Protein AF-A0A258XNC4-F1 (afdb_monomer)

Structure (mmCIF, N/CA/C/O backbone):
data_AF-A0A258XNC4-F1
#
_entry.id   AF-A0A258XNC4-F1
#
loop_
_atom_site.group_PDB
_atom_site.id
_atom_site.type_symbol
_atom_site.label_atom_id
_atom_site.label_alt_id
_atom_site.label_comp_id
_atom_site.label_asym_id
_atom_site.label_entity_id
_atom_site.label_seq_id
_atom_site.pdbx_PDB_ins_code
_atom_site.Cartn_x
_atom_site.Cartn_y
_atom_site.Cartn_z
_atom_site.occupancy
_atom_site.B_iso_or_equiv
_atom_site.auth_seq_id
_atom_site.auth_comp_id
_atom_site.auth_asym_id
_atom_site.auth_atom_id
_atom_site.pdbx_PDB_model_num
ATOM 1 N N . MET A 1 1 ? 76.792 -65.842 -29.221 1.00 41.81 1 MET A N 1
ATOM 2 C CA . MET A 1 1 ? 76.403 -65.058 -30.415 1.00 41.81 1 MET A CA 1
ATOM 3 C C . MET A 1 1 ? 74.932 -65.366 -30.677 1.00 41.81 1 MET A C 1
ATOM 5 O O . MET A 1 1 ? 74.651 -66.397 -31.253 1.00 41.81 1 MET A O 1
ATOM 9 N N . ALA A 1 2 ? 73.932 -64.739 -30.057 1.00 29.83 2 ALA A N 1
ATOM 10 C CA . ALA A 1 2 ? 73.665 -63.326 -29.773 1.00 29.83 2 ALA A CA 1
ATOM 11 C C . ALA A 1 2 ? 73.463 -62.467 -31.033 1.00 29.83 2 ALA A C 1
ATOM 13 O O . ALA A 1 2 ? 74.377 -62.368 -31.846 1.00 29.83 2 ALA A O 1
ATOM 14 N N . SER A 1 3 ? 72.319 -61.759 -31.042 1.00 29.25 3 SER A N 1
ATOM 15 C CA . SER A 1 3 ? 71.962 -60.580 -31.857 1.00 29.25 3 SER A CA 1
ATOM 16 C C . SER A 1 3 ? 71.515 -60.848 -33.304 1.00 29.25 3 SER A C 1
ATOM 18 O O . SER A 1 3 ? 72.136 -61.644 -33.986 1.00 29.25 3 SER A O 1
ATOM 20 N N . THR A 1 4 ? 70.510 -60.198 -33.906 1.00 32.88 4 THR A N 1
ATOM 21 C CA . THR A 1 4 ? 69.484 -59.180 -33.552 1.00 32.88 4 THR A CA 1
ATOM 22 C C . THR A 1 4 ? 68.624 -59.018 -34.831 1.00 32.88 4 THR A C 1
ATOM 24 O O . THR A 1 4 ? 69.119 -59.254 -35.927 1.00 32.88 4 THR A O 1
ATOM 27 N N . LYS A 1 5 ? 67.338 -58.651 -34.806 1.00 32.56 5 LYS A N 1
ATOM 28 C CA . LYS A 1 5 ? 66.856 -57.262 -34.686 1.00 32.56 5 LYS A CA 1
ATOM 29 C C . LYS A 1 5 ? 65.343 -57.237 -34.410 1.00 32.56 5 LYS A C 1
ATOM 31 O O . LYS A 1 5 ? 64.570 -57.937 -35.052 1.00 32.56 5 LYS A O 1
ATOM 36 N N . ARG A 1 6 ? 64.962 -56.376 -33.461 1.00 34.84 6 ARG A N 1
ATOM 37 C CA . ARG A 1 6 ? 63.602 -55.926 -33.116 1.00 34.84 6 ARG A CA 1
ATOM 38 C C . ARG A 1 6 ? 63.239 -54.671 -33.915 1.00 34.84 6 ARG A C 1
ATOM 40 O O . ARG A 1 6 ? 64.112 -53.834 -34.086 1.00 34.84 6 ARG A O 1
ATOM 47 N N . PHE A 1 7 ? 61.952 -54.491 -34.205 1.00 32.62 7 PHE A N 1
ATOM 48 C CA . PHE A 1 7 ? 61.179 -53.233 -34.157 1.00 32.62 7 PHE A CA 1
ATOM 49 C C . PHE A 1 7 ? 59.716 -53.692 -33.964 1.00 32.62 7 PHE A C 1
ATOM 51 O O . PHE A 1 7 ? 59.287 -54.597 -34.662 1.00 32.62 7 PHE A O 1
ATOM 58 N N . GLY A 1 8 ? 58.892 -53.276 -33.003 1.00 29.36 8 GLY A N 1
ATOM 59 C CA . GLY A 1 8 ? 58.827 -52.052 -32.211 1.00 29.36 8 GLY A CA 1
ATOM 60 C C . GLY A 1 8 ? 57.406 -51.494 -32.363 1.00 29.36 8 GLY A C 1
ATOM 61 O O . GLY A 1 8 ? 57.220 -50.526 -33.084 1.00 29.36 8 GLY A O 1
ATOM 62 N N . ALA A 1 9 ? 56.395 -52.153 -31.778 1.00 33.75 9 ALA A N 1
ATOM 63 C CA . ALA A 1 9 ? 54.996 -51.721 -31.852 1.00 33.75 9 ALA A CA 1
ATOM 64 C C . ALA A 1 9 ? 54.697 -50.696 -30.747 1.00 33.75 9 ALA A C 1
ATOM 66 O O . ALA A 1 9 ? 54.612 -51.037 -29.565 1.00 33.75 9 ALA A O 1
ATOM 67 N N . THR A 1 10 ? 54.561 -49.433 -31.138 1.00 32.91 10 THR A N 1
ATOM 68 C CA . THR A 1 10 ? 54.233 -48.309 -30.258 1.00 32.91 10 THR A CA 1
ATOM 69 C C . THR A 1 10 ? 52.733 -48.318 -29.953 1.00 32.91 10 THR A C 1
ATOM 71 O O . THR A 1 10 ? 51.908 -48.109 -30.839 1.00 32.91 10 THR A O 1
ATOM 74 N N . LYS A 1 11 ? 52.366 -48.574 -28.693 1.00 33.75 11 LYS A N 1
ATOM 75 C CA . LYS A 1 11 ? 50.998 -48.404 -28.185 1.00 33.75 11 LYS A CA 1
ATOM 76 C C . LYS A 1 11 ? 50.740 -46.914 -27.946 1.00 33.75 11 LYS A C 1
ATOM 78 O O . LYS A 1 11 ? 51.396 -46.315 -27.098 1.00 33.75 11 LYS A O 1
ATOM 83 N N . PHE A 1 12 ? 49.788 -46.331 -28.671 1.00 34.44 12 PHE A N 1
ATOM 84 C CA . PHE A 1 12 ? 49.252 -45.006 -28.364 1.00 34.44 12 PHE A CA 1
ATOM 85 C C . PHE A 1 12 ? 48.351 -45.094 -27.127 1.00 34.44 12 PHE A C 1
ATOM 87 O O . PHE A 1 12 ? 47.339 -45.793 -27.124 1.00 34.44 12 PHE A O 1
ATOM 94 N N . LEU A 1 13 ? 48.753 -44.397 -26.067 1.00 31.61 13 LEU A N 1
ATOM 95 C CA . LEU A 1 13 ? 47.984 -44.200 -24.845 1.00 31.61 13 LEU A CA 1
ATOM 96 C C . LEU A 1 13 ? 47.025 -43.020 -25.083 1.00 31.61 13 LEU A C 1
ATOM 98 O O . LEU A 1 13 ? 47.456 -41.869 -25.112 1.00 31.61 13 LEU A O 1
ATOM 102 N N . ALA A 1 14 ? 45.738 -43.294 -25.298 1.00 32.22 14 ALA A N 1
ATOM 103 C CA . ALA A 1 14 ? 44.708 -42.260 -25.331 1.00 32.22 14 ALA A CA 1
ATOM 104 C C . ALA A 1 14 ? 44.311 -41.911 -23.889 1.00 32.22 14 ALA A C 1
ATOM 106 O O . ALA A 1 14 ? 43.666 -42.698 -23.198 1.00 32.22 14 ALA A O 1
ATOM 107 N N . LEU A 1 15 ? 44.742 -40.738 -23.426 1.00 32.84 15 LEU A N 1
ATOM 108 C CA . LEU A 1 15 ? 44.357 -40.163 -22.143 1.00 32.84 15 LEU A CA 1
ATOM 109 C C . LEU A 1 15 ? 42.943 -39.572 -22.286 1.00 32.84 15 LEU A C 1
ATOM 111 O O . LEU A 1 15 ? 42.768 -38.485 -22.834 1.00 32.84 15 LEU A O 1
ATOM 115 N N . ALA A 1 16 ? 41.923 -40.303 -21.840 1.00 33.25 16 ALA A N 1
ATOM 116 C CA . ALA A 1 16 ? 40.561 -39.788 -21.758 1.00 33.25 16 ALA A CA 1
ATOM 117 C C . ALA A 1 16 ? 40.461 -38.807 -20.576 1.00 33.25 16 ALA A C 1
ATOM 119 O O . ALA A 1 16 ? 40.386 -39.221 -19.421 1.00 33.25 16 ALA A O 1
ATOM 120 N N . LEU A 1 17 ? 40.475 -37.501 -20.862 1.00 35.06 17 LEU A N 1
ATOM 121 C CA . LEU A 1 17 ? 40.035 -36.484 -19.909 1.00 35.06 17 LEU A CA 1
ATOM 122 C C . LEU A 1 17 ? 38.516 -36.598 -19.749 1.00 35.06 17 LEU A C 1
ATOM 124 O O . LEU A 1 17 ? 37.750 -36.141 -20.595 1.00 35.06 17 LEU A O 1
ATOM 128 N N . THR A 1 18 ? 38.078 -37.208 -18.654 1.00 37.66 18 THR A N 1
ATOM 129 C CA . THR A 1 18 ? 36.693 -37.130 -18.191 1.00 37.66 18 THR A CA 1
ATOM 130 C C . THR A 1 18 ? 36.423 -35.721 -17.673 1.00 37.66 18 THR A C 1
ATOM 132 O O . THR A 1 18 ? 36.834 -35.352 -16.573 1.00 37.66 18 THR A O 1
ATOM 135 N N . SER A 1 19 ? 35.740 -34.918 -18.481 1.00 38.00 19 SER A N 1
ATOM 136 C CA . SER A 1 19 ? 35.120 -33.660 -18.082 1.00 38.00 19 SER A CA 1
ATOM 137 C C . SER A 1 19 ? 33.958 -33.956 -17.131 1.00 38.00 19 SER A C 1
ATOM 139 O O . SER A 1 19 ? 32.842 -34.250 -17.553 1.00 38.00 19 SER A O 1
ATOM 141 N N . SER A 1 20 ? 34.225 -33.887 -15.827 1.00 36.00 20 SER A N 1
ATOM 142 C CA . SER A 1 20 ? 33.186 -33.877 -14.797 1.00 36.00 20 SER A CA 1
ATOM 143 C C . SER A 1 20 ? 32.342 -32.613 -14.952 1.00 36.00 20 SER A C 1
ATOM 145 O O . SER A 1 20 ? 32.724 -31.533 -14.502 1.00 36.00 20 SER A O 1
ATOM 147 N N . ALA A 1 21 ? 31.191 -32.739 -15.608 1.00 37.69 21 ALA A N 1
ATOM 148 C CA . ALA A 1 21 ? 30.134 -31.745 -15.542 1.00 37.69 21 ALA A CA 1
ATOM 149 C C . ALA A 1 21 ? 29.620 -31.710 -14.097 1.00 37.69 21 ALA A C 1
ATOM 151 O O . ALA A 1 21 ? 28.841 -32.565 -13.678 1.00 37.69 21 ALA A O 1
ATOM 152 N N . ALA A 1 22 ? 30.098 -30.744 -13.311 1.00 37.44 22 ALA A N 1
ATOM 153 C CA . ALA A 1 22 ? 29.509 -30.418 -12.024 1.00 37.44 22 ALA A CA 1
ATOM 154 C C . ALA A 1 22 ? 28.110 -29.849 -12.287 1.00 37.44 22 ALA A C 1
ATOM 156 O O . ALA A 1 22 ? 27.935 -28.657 -12.538 1.00 37.44 22 ALA A O 1
ATOM 157 N N . VAL A 1 23 ? 27.112 -30.729 -12.283 1.00 36.34 23 VAL A N 1
ATOM 158 C CA . VAL A 1 23 ? 25.714 -30.336 -12.164 1.00 36.34 23 VAL A CA 1
ATOM 159 C C . VAL A 1 23 ? 25.592 -29.702 -10.783 1.00 36.34 23 VAL A C 1
ATOM 161 O O . VAL A 1 23 ? 25.568 -30.396 -9.770 1.00 36.34 23 VAL A O 1
ATOM 164 N N . LEU A 1 24 ? 25.593 -28.370 -10.736 1.00 39.78 24 LEU A N 1
ATOM 165 C CA . LEU A 1 24 ? 25.158 -27.610 -9.571 1.00 39.78 24 LEU A CA 1
ATOM 166 C C . LEU A 1 24 ? 23.664 -27.894 -9.398 1.00 39.78 24 LEU A C 1
ATOM 168 O O . LEU A 1 24 ? 22.812 -27.155 -9.884 1.00 39.78 24 LEU A O 1
ATOM 172 N N . SER A 1 25 ? 23.340 -29.017 -8.763 1.00 36.97 25 SER A N 1
ATOM 173 C CA . SER A 1 25 ? 22.011 -29.260 -8.226 1.00 36.97 25 SER A CA 1
ATOM 174 C C . SER A 1 25 ? 21.725 -28.135 -7.241 1.00 36.97 25 SER A C 1
ATOM 176 O O . SER A 1 25 ? 22.401 -28.025 -6.217 1.00 36.97 25 SER A O 1
ATOM 178 N N . ALA A 1 26 ? 20.767 -27.272 -7.583 1.00 39.22 26 ALA A N 1
ATOM 179 C CA . ALA A 1 26 ? 20.223 -26.291 -6.662 1.00 39.22 26 ALA A CA 1
ATOM 180 C C . ALA A 1 26 ? 19.762 -27.050 -5.414 1.00 39.22 26 ALA A C 1
ATOM 182 O O . ALA A 1 26 ? 18.827 -27.850 -5.475 1.00 39.22 26 ALA A O 1
ATOM 183 N N . VAL A 1 27 ? 20.471 -26.867 -4.301 1.00 41.97 27 VAL A N 1
ATOM 184 C CA . VAL A 1 27 ? 20.024 -27.395 -3.016 1.00 41.97 27 VAL A CA 1
ATOM 185 C C . VAL A 1 27 ? 18.712 -26.670 -2.720 1.00 41.97 27 VAL A C 1
ATOM 187 O O . VAL A 1 27 ? 18.708 -25.437 -2.745 1.00 41.97 27 VAL A O 1
ATOM 190 N N . PRO A 1 28 ? 17.591 -27.379 -2.501 1.00 41.47 28 PRO A N 1
ATOM 191 C CA . PRO A 1 28 ? 16.361 -26.713 -2.115 1.00 41.47 28 PRO A CA 1
ATOM 192 C C . PRO A 1 28 ? 16.650 -25.945 -0.829 1.00 41.47 28 PRO A C 1
ATOM 194 O O . PRO A 1 28 ? 17.140 -26.527 0.143 1.00 41.47 28 PRO A O 1
ATOM 197 N N . ALA A 1 29 ? 16.389 -24.638 -0.840 1.00 46.59 29 ALA A N 1
ATOM 198 C CA . ALA A 1 29 ? 16.402 -23.844 0.373 1.00 46.59 29 ALA A CA 1
ATOM 199 C C . ALA A 1 29 ? 15.437 -24.519 1.356 1.00 46.59 29 ALA A C 1
ATOM 201 O O . ALA A 1 29 ? 14.233 -24.594 1.111 1.00 46.59 29 ALA A O 1
ATOM 202 N N . GLN A 1 30 ? 15.979 -25.104 2.423 1.00 41.06 30 GLN A N 1
ATOM 203 C CA . GLN A 1 30 ? 15.166 -25.656 3.496 1.00 41.06 30 GLN A CA 1
ATOM 204 C C . GLN A 1 30 ? 14.447 -24.472 4.140 1.00 41.06 30 GLN A C 1
ATOM 206 O O . GLN A 1 30 ? 15.106 -23.544 4.614 1.00 41.06 30 GLN A O 1
ATOM 211 N N . ALA A 1 31 ? 13.112 -24.482 4.112 1.00 44.03 31 ALA A N 1
ATOM 212 C CA . ALA A 1 31 ? 12.308 -23.508 4.834 1.00 44.03 31 ALA A CA 1
ATOM 213 C C . ALA A 1 31 ? 12.770 -23.512 6.293 1.00 44.03 31 ALA A C 1
ATOM 215 O O . ALA A 1 31 ? 12.780 -24.553 6.956 1.00 44.03 31 ALA A O 1
ATOM 216 N N . ASN A 1 32 ? 13.248 -22.364 6.759 1.00 51.94 32 ASN A N 1
ATOM 217 C CA . ASN A 1 32 ? 13.812 -22.238 8.087 1.00 51.94 32 ASN A CA 1
ATOM 218 C C . ASN A 1 32 ? 12.685 -22.467 9.103 1.00 51.94 32 ASN A C 1
ATOM 220 O O . ASN A 1 32 ? 11.813 -21.614 9.261 1.00 51.94 32 ASN A O 1
ATOM 224 N N . SER A 1 33 ? 12.694 -23.603 9.810 1.00 55.12 33 SER A N 1
ATOM 225 C CA . SER A 1 33 ? 11.715 -23.901 10.867 1.00 55.12 33 SER A CA 1
ATOM 226 C C . SER A 1 33 ? 11.678 -22.814 11.948 1.00 55.12 33 SER A C 1
ATOM 228 O O . SER A 1 33 ? 10.659 -22.647 12.614 1.00 55.12 33 SER A O 1
ATOM 230 N N . ALA A 1 34 ? 12.738 -22.004 12.052 1.00 59.03 34 ALA A N 1
ATOM 231 C CA . ALA A 1 34 ? 12.783 -20.832 12.913 1.00 59.03 34 ALA A CA 1
ATOM 232 C C . ALA A 1 34 ? 11.688 -19.796 12.603 1.00 59.03 34 ALA A C 1
ATOM 234 O O . ALA A 1 34 ? 11.230 -19.141 13.532 1.00 59.03 34 ALA A O 1
ATOM 235 N N . ALA A 1 35 ? 11.239 -19.646 11.349 1.00 60.28 35 ALA A N 1
ATOM 236 C CA . ALA A 1 35 ? 10.144 -18.732 11.015 1.00 60.28 35 ALA A CA 1
ATOM 237 C C . ALA A 1 35 ? 8.819 -19.240 11.600 1.00 60.28 35 ALA A C 1
ATOM 239 O O . ALA A 1 35 ? 8.121 -18.517 12.309 1.00 60.28 35 ALA A O 1
ATOM 240 N N . VAL A 1 36 ? 8.513 -20.521 11.385 1.00 59.91 36 VAL A N 1
ATOM 241 C CA . VAL A 1 36 ? 7.327 -21.180 11.951 1.00 59.91 36 VAL A CA 1
ATOM 242 C C . VAL A 1 36 ? 7.332 -21.102 13.479 1.00 59.91 36 VAL A C 1
ATOM 244 O O . VAL A 1 36 ? 6.314 -20.746 14.074 1.00 59.91 36 VAL A O 1
ATOM 247 N N . ASP A 1 37 ? 8.466 -21.391 14.117 1.00 64.19 37 ASP A N 1
ATOM 248 C CA . ASP A 1 37 ? 8.602 -21.335 15.575 1.00 64.19 37 ASP A CA 1
ATOM 249 C C . ASP A 1 37 ? 8.513 -19.898 16.109 1.00 64.19 37 ASP A C 1
ATOM 251 O O . ASP A 1 37 ? 7.873 -19.667 17.136 1.00 64.19 37 ASP A O 1
ATOM 255 N N . TYR A 1 38 ? 9.069 -18.919 15.386 1.00 68.56 38 TYR A N 1
ATOM 256 C CA . TYR A 1 38 ? 8.931 -17.494 15.689 1.00 68.56 38 TYR A CA 1
ATOM 257 C C . TYR A 1 38 ? 7.458 -17.062 15.680 1.00 68.56 38 TYR A C 1
ATOM 259 O O . TYR A 1 38 ? 6.970 -16.516 16.673 1.00 68.56 38 TYR A O 1
ATOM 267 N N . PHE A 1 39 ? 6.718 -17.359 14.606 1.00 67.69 39 PHE A N 1
ATOM 268 C CA . PHE A 1 39 ? 5.309 -16.971 14.491 1.00 67.69 39 PHE A CA 1
ATOM 269 C C . PHE A 1 39 ? 4.413 -17.724 15.485 1.00 67.69 39 PHE A C 1
ATOM 271 O O . PHE A 1 39 ? 3.531 -17.116 16.093 1.00 67.69 39 PHE A O 1
ATOM 278 N N . ARG A 1 40 ? 4.666 -19.018 15.732 1.00 66.06 40 ARG A N 1
ATOM 279 C CA . ARG A 1 40 ? 3.935 -19.804 16.745 1.00 66.06 40 ARG A CA 1
ATOM 280 C C . ARG A 1 40 ? 4.199 -19.310 18.164 1.00 66.06 40 ARG A C 1
ATOM 282 O O . ARG A 1 40 ? 3.256 -19.115 18.929 1.00 66.06 40 ARG A O 1
ATOM 289 N N . GLY A 1 41 ? 5.465 -19.089 18.520 1.00 65.75 41 GLY A N 1
ATOM 290 C CA . GLY A 1 41 ? 5.851 -18.577 19.834 1.00 65.75 41 GLY A CA 1
ATOM 291 C C . GLY A 1 41 ? 5.274 -17.188 20.104 1.00 65.75 41 GLY A C 1
ATOM 292 O O . GLY A 1 41 ? 4.868 -16.901 21.229 1.00 65.75 41 GLY A O 1
ATOM 293 N N . ARG A 1 42 ? 5.173 -16.355 19.062 1.00 67.75 42 ARG A N 1
ATOM 294 C CA . ARG A 1 42 ? 4.539 -15.035 19.122 1.00 67.75 42 ARG A CA 1
ATOM 295 C C . ARG A 1 42 ? 3.021 -15.116 19.278 1.00 67.75 42 ARG A C 1
ATOM 297 O O . ARG A 1 42 ? 2.466 -14.399 20.101 1.00 67.75 42 ARG A O 1
ATOM 304 N N . ALA A 1 43 ? 2.345 -15.997 18.541 1.00 64.69 43 ALA A N 1
ATOM 305 C CA . ALA A 1 43 ? 0.901 -16.187 18.682 1.00 64.69 43 ALA A CA 1
ATOM 306 C C . ALA A 1 43 ? 0.505 -16.621 20.108 1.00 64.69 43 ALA A C 1
ATOM 308 O O . ALA A 1 43 ? -0.535 -16.199 20.610 1.00 64.69 43 ALA A O 1
ATOM 309 N N . ALA A 1 44 ? 1.356 -17.409 20.774 1.00 63.59 44 ALA A N 1
ATOM 310 C CA . ALA A 1 44 ? 1.110 -17.940 22.114 1.00 63.59 44 ALA A CA 1
ATOM 311 C C . ALA A 1 44 ? 1.453 -16.982 23.274 1.00 63.59 44 ALA A C 1
ATOM 313 O O . ALA A 1 44 ? 1.131 -17.285 24.422 1.00 63.59 44 ALA A O 1
ATOM 314 N N . ARG A 1 45 ? 2.122 -15.850 23.016 1.00 72.50 45 ARG A N 1
ATOM 315 C CA . ARG A 1 45 ? 2.534 -14.889 24.051 1.00 72.50 45 ARG A CA 1
ATOM 316 C C . ARG A 1 45 ? 1.758 -13.586 23.883 1.00 72.50 45 ARG A C 1
ATOM 318 O O . ARG A 1 45 ? 1.720 -13.017 22.799 1.00 72.50 45 ARG A O 1
ATOM 325 N N . THR A 1 46 ? 1.134 -13.126 24.960 1.00 82.50 46 THR A N 1
ATOM 326 C CA . THR A 1 46 ? 0.475 -11.819 25.033 1.00 82.50 46 THR A CA 1
ATOM 327 C C . THR A 1 46 ? 0.657 -11.248 26.431 1.00 82.50 46 THR A C 1
ATOM 329 O O . THR A 1 46 ? 0.601 -11.980 27.422 1.00 82.50 46 THR A O 1
ATOM 332 N N . ALA A 1 47 ? 0.925 -9.946 26.508 1.00 84.75 47 ALA A N 1
ATOM 333 C CA . ALA A 1 47 ? 0.898 -9.202 27.766 1.00 84.75 47 ALA A CA 1
ATOM 334 C C . ALA A 1 47 ? -0.458 -8.515 28.004 1.00 84.75 47 ALA A C 1
ATOM 336 O O . ALA A 1 47 ? -0.648 -7.900 29.053 1.00 84.75 47 ALA A O 1
ATOM 337 N N . VAL A 1 48 ? -1.392 -8.622 27.054 1.00 87.88 48 VAL A N 1
ATOM 338 C CA . VAL A 1 48 ? -2.743 -8.075 27.166 1.00 87.88 48 VAL A CA 1
ATOM 339 C C . VAL A 1 48 ? -3.578 -9.009 28.050 1.00 87.88 48 VAL A C 1
ATOM 341 O O . VAL A 1 48 ? -3.694 -10.199 27.748 1.00 87.88 48 VAL A O 1
ATOM 344 N N . PRO A 1 49 ? -4.144 -8.518 29.164 1.00 90.56 49 PRO A N 1
ATOM 345 C CA . PRO A 1 49 ? -5.021 -9.328 29.997 1.00 90.56 49 PRO A CA 1
ATOM 346 C C . PRO A 1 49 ? -6.385 -9.523 29.331 1.00 90.56 49 PRO A C 1
ATOM 348 O O . PRO A 1 49 ? -6.852 -8.664 28.591 1.00 90.56 49 PRO A O 1
ATOM 351 N N . THR A 1 50 ? -7.059 -10.620 29.671 1.00 93.00 50 THR A N 1
ATOM 352 C CA . THR A 1 50 ? -8.474 -10.818 29.334 1.00 93.00 50 THR A CA 1
ATOM 353 C C . THR A 1 50 ? -9.346 -9.888 30.170 1.00 93.00 50 THR A C 1
ATOM 355 O O . THR A 1 50 ? -9.289 -9.933 31.403 1.00 93.00 50 THR A O 1
ATOM 358 N N . LEU A 1 51 ? -10.154 -9.066 29.508 1.00 95.19 51 LEU A N 1
ATOM 359 C CA . LEU A 1 51 ? -11.017 -8.059 30.119 1.00 95.19 51 LEU A CA 1
ATOM 360 C C . LEU A 1 51 ? -12.479 -8.493 30.187 1.00 95.19 51 LEU A C 1
ATOM 362 O O . LEU A 1 51 ? -13.205 -8.008 31.055 1.00 95.19 51 LEU A O 1
ATOM 366 N N . LEU A 1 52 ? -12.929 -9.366 29.282 1.00 96.56 52 LEU A N 1
ATOM 367 C CA . LEU A 1 52 ? -14.304 -9.859 29.274 1.00 96.56 52 LEU A CA 1
ATOM 368 C C . LEU A 1 52 ? -14.423 -11.187 30.026 1.00 96.56 52 LEU A C 1
ATOM 370 O O . LEU A 1 52 ? -13.596 -12.092 29.887 1.00 96.56 52 LEU A O 1
ATOM 374 N N . SER A 1 53 ? -15.514 -11.342 30.778 1.00 96.38 53 SER A N 1
ATOM 375 C CA . SER A 1 53 ? -15.894 -12.650 31.312 1.00 96.38 53 SER A CA 1
ATOM 376 C C . SER A 1 53 ? -16.284 -13.619 30.182 1.00 96.38 53 SER A C 1
ATOM 378 O O . SER A 1 53 ? -16.523 -13.221 29.038 1.00 96.38 53 SER A O 1
ATOM 380 N N . ALA A 1 54 ? -16.352 -14.922 30.473 1.00 95.38 54 ALA A N 1
ATOM 381 C CA . ALA A 1 54 ? -16.819 -15.908 29.493 1.00 95.38 54 ALA A CA 1
ATOM 382 C C . ALA A 1 54 ? -18.253 -15.608 29.013 1.00 95.38 54 ALA A C 1
ATOM 384 O O . ALA A 1 54 ? -18.515 -15.672 27.810 1.00 95.38 54 ALA A O 1
ATOM 385 N N . ASP A 1 55 ? -19.126 -15.197 29.935 1.00 95.50 55 ASP A N 1
ATOM 386 C CA . ASP A 1 55 ? -20.517 -14.845 29.644 1.00 95.50 55 ASP A CA 1
ATOM 387 C C . ASP A 1 55 ? -20.608 -13.568 28.799 1.00 95.50 55 ASP A C 1
ATOM 389 O O . ASP A 1 55 ? -21.340 -13.536 27.808 1.00 95.50 55 ASP A O 1
ATOM 393 N N . ASP A 1 56 ? -19.807 -12.542 29.119 1.00 97.00 56 ASP A N 1
ATOM 394 C CA . ASP A 1 56 ? -19.734 -11.316 28.315 1.00 97.00 56 ASP A CA 1
ATOM 395 C C . ASP A 1 56 ? -19.292 -11.618 26.881 1.00 97.00 56 ASP A C 1
ATOM 397 O O . ASP A 1 56 ? -19.903 -11.122 25.934 1.00 97.00 56 ASP A O 1
ATOM 401 N N . ARG A 1 57 ? -18.267 -12.461 26.693 1.00 97.25 57 ARG A N 1
ATOM 402 C CA . ARG A 1 57 ? -17.795 -12.832 25.349 1.00 97.25 57 ARG A CA 1
ATOM 403 C C . ARG A 1 57 ? -18.881 -13.537 24.545 1.00 97.25 57 ARG A C 1
ATOM 405 O O . ARG A 1 57 ? -19.064 -13.212 23.376 1.00 97.25 57 ARG A O 1
ATOM 412 N N . GLY A 1 58 ? -19.606 -14.480 25.149 1.00 97.19 58 GLY A N 1
ATOM 413 C CA . GLY A 1 58 ? -20.708 -15.178 24.478 1.00 97.19 58 GLY A CA 1
ATOM 414 C C . GLY A 1 58 ? -21.850 -14.236 24.085 1.00 97.19 58 GLY A C 1
ATOM 415 O O . GLY A 1 58 ? -22.341 -14.287 22.951 1.00 97.19 58 GLY A O 1
ATOM 416 N N . TYR A 1 59 ? -22.224 -13.334 24.997 1.00 98.06 59 TYR A N 1
ATOM 417 C CA . TYR A 1 59 ? -23.253 -12.324 24.760 1.00 98.06 59 TYR A CA 1
ATOM 418 C C . TYR A 1 59 ? -22.863 -11.373 23.624 1.00 98.06 59 TYR A C 1
ATOM 420 O O . TYR A 1 59 ? -23.620 -11.221 22.667 1.00 98.06 59 TYR A O 1
ATOM 428 N N . TYR A 1 60 ? -21.672 -10.770 23.682 1.00 98.31 60 TYR A N 1
ATOM 429 C CA . TYR A 1 60 ? -21.272 -9.779 22.685 1.00 98.31 60 TYR A CA 1
ATOM 430 C C . TYR A 1 60 ? -20.992 -10.384 21.313 1.00 98.31 60 TYR A C 1
ATOM 432 O O . TYR A 1 60 ? -21.410 -9.787 20.329 1.00 98.31 60 TYR A O 1
ATOM 440 N N . LYS A 1 61 ? -20.420 -11.593 21.223 1.00 97.88 61 LYS A N 1
ATOM 441 C CA . LYS A 1 61 ? -20.325 -12.311 19.938 1.00 97.88 61 LYS A CA 1
ATOM 442 C C . LYS A 1 61 ? -21.692 -12.473 19.278 1.00 97.88 61 LYS A C 1
ATOM 444 O O . LYS A 1 61 ? -21.844 -12.236 18.086 1.00 97.88 61 LYS A O 1
ATOM 449 N N . SER A 1 62 ? -22.701 -12.844 20.064 1.00 97.81 62 SER A N 1
ATOM 450 C CA . SER A 1 62 ? -24.065 -13.016 19.556 1.00 97.81 62 SER A CA 1
ATOM 451 C C . SER A 1 62 ? -24.713 -11.688 19.156 1.00 97.81 62 SER A C 1
ATOM 453 O O . SER A 1 62 ? -25.459 -11.655 18.180 1.00 97.81 62 SER A O 1
ATOM 455 N N . LEU A 1 63 ? -24.429 -10.610 19.897 1.00 98.31 63 LEU A N 1
ATOM 456 C CA . LEU A 1 63 ? -24.963 -9.273 19.636 1.00 98.31 63 LEU A CA 1
ATOM 457 C C . LEU A 1 63 ? -24.364 -8.662 18.368 1.00 98.31 63 LEU A C 1
ATOM 459 O O . LEU A 1 63 ? -25.116 -8.219 17.508 1.00 98.31 63 LEU A O 1
ATOM 463 N N . PHE A 1 64 ? -23.036 -8.656 18.236 1.00 98.19 64 PHE A N 1
ATOM 464 C CA . PHE A 1 64 ? -22.374 -8.104 17.054 1.00 98.19 64 PHE A CA 1
ATOM 465 C C . PHE A 1 64 ? -22.657 -8.938 15.802 1.00 98.19 64 PHE A C 1
ATOM 467 O O . PHE A 1 64 ? -22.978 -8.360 14.771 1.00 98.19 64 PHE A O 1
ATOM 474 N N . SER A 1 65 ? -22.722 -10.270 15.913 1.00 97.94 65 SER A N 1
ATOM 475 C CA . SER A 1 65 ? -23.177 -11.120 14.804 1.00 97.94 65 SER A CA 1
ATOM 476 C C . SER A 1 65 ? -24.618 -10.807 14.373 1.00 97.94 65 SER A C 1
ATOM 478 O O . SER A 1 65 ? -24.919 -10.821 13.184 1.00 97.94 65 SER A O 1
ATOM 480 N N . ALA A 1 66 ? -25.516 -10.480 15.312 1.00 97.88 66 ALA A N 1
ATOM 481 C CA . ALA A 1 66 ? -26.873 -10.045 14.972 1.00 97.88 66 ALA A CA 1
ATOM 482 C C . ALA A 1 66 ? -26.895 -8.660 14.301 1.00 97.88 66 ALA A C 1
ATOM 484 O O . ALA A 1 66 ? -27.715 -8.437 13.417 1.00 97.88 66 ALA A O 1
ATOM 485 N N . ILE A 1 67 ? -25.995 -7.747 14.690 1.00 97.31 67 ILE A N 1
ATOM 486 C CA . ILE A 1 67 ? -25.825 -6.444 14.026 1.00 97.31 67 ILE A CA 1
ATOM 487 C C . ILE A 1 67 ? -25.314 -6.636 12.593 1.00 97.31 67 ILE A C 1
ATOM 489 O O . ILE A 1 67 ? -25.863 -6.035 11.677 1.00 97.31 67 ILE A O 1
ATOM 493 N N . GLU A 1 68 ? -24.309 -7.489 12.392 1.00 95.88 68 GLU A N 1
ATOM 494 C CA . GLU A 1 68 ? -23.742 -7.802 11.073 1.00 95.88 68 GLU A CA 1
ATOM 495 C C . GLU A 1 68 ? -24.776 -8.451 10.139 1.00 95.88 68 GLU A C 1
ATOM 497 O O . GLU A 1 68 ? -24.839 -8.131 8.956 1.00 95.88 68 GLU A O 1
ATOM 502 N N . GLN A 1 69 ? -25.625 -9.328 10.679 1.00 97.06 69 GLN A N 1
ATOM 503 C CA . GLN A 1 69 ? -26.722 -9.974 9.947 1.00 97.06 69 GLN A CA 1
ATOM 504 C C . GLN A 1 69 ? -27.958 -9.080 9.776 1.00 97.06 69 GLN A C 1
ATOM 506 O O . GLN A 1 69 ? -28.947 -9.524 9.194 1.00 97.06 69 GLN A O 1
ATOM 511 N N . GLU A 1 70 ? -27.926 -7.853 10.301 1.00 97.50 70 GLU A N 1
ATOM 512 C CA . GLU A 1 70 ? -29.048 -6.910 10.304 1.00 97.50 70 GLU A CA 1
ATOM 513 C C . GLU A 1 70 ? -30.330 -7.461 10.975 1.00 97.50 70 GLU A C 1
ATOM 515 O O . GLU A 1 70 ? -31.451 -7.046 10.671 1.00 97.50 70 GLU A O 1
ATOM 520 N N . ASP A 1 71 ? -30.193 -8.383 11.938 1.00 97.62 71 ASP A N 1
ATOM 521 C CA . ASP A 1 71 ? -31.308 -8.932 12.722 1.00 97.62 71 ASP A CA 1
ATOM 522 C C . ASP A 1 71 ? -31.694 -7.970 13.857 1.00 97.62 71 ASP A C 1
ATOM 524 O O . ASP A 1 71 ? -31.392 -8.158 15.043 1.00 97.62 71 ASP A O 1
ATOM 528 N N . TRP A 1 72 ? -32.373 -6.886 13.482 1.00 97.25 72 TRP A N 1
ATOM 529 C CA . TRP A 1 72 ? -32.714 -5.799 14.401 1.00 97.25 72 TRP A CA 1
ATOM 530 C C . TRP A 1 72 ? -33.661 -6.215 15.525 1.00 97.25 72 TRP A C 1
ATOM 532 O O . TRP A 1 72 ? -33.569 -5.675 16.629 1.00 97.25 72 TRP A O 1
ATOM 542 N N . THR A 1 73 ? -34.539 -7.190 15.284 1.00 96.81 73 THR A N 1
ATOM 543 C CA . THR A 1 73 ? -35.432 -7.722 16.320 1.00 96.81 73 THR A CA 1
ATOM 544 C C . THR A 1 73 ? -34.629 -8.423 17.410 1.00 96.81 73 THR A C 1
ATOM 546 O O . THR A 1 73 ? -34.848 -8.165 18.597 1.00 96.81 73 THR A O 1
ATOM 549 N N . LYS A 1 74 ? -33.651 -9.252 17.028 1.00 97.62 74 LYS A N 1
ATOM 550 C CA . LYS A 1 74 ? -32.754 -9.900 17.985 1.00 97.62 74 LYS A CA 1
ATOM 551 C C . LYS A 1 74 ? -31.882 -8.890 18.723 1.00 97.62 74 LYS A C 1
ATOM 553 O O . LYS A 1 74 ? -31.776 -8.978 19.944 1.00 97.62 74 LYS A O 1
ATOM 558 N N . VAL A 1 75 ? -31.320 -7.899 18.027 1.00 97.62 75 VAL A N 1
ATOM 559 C CA . VAL A 1 75 ? -30.512 -6.834 18.654 1.00 97.62 75 VAL A CA 1
ATOM 560 C C . VAL A 1 75 ? -31.308 -6.091 19.733 1.00 97.62 75 VAL A C 1
ATOM 562 O O . VAL A 1 75 ? -30.828 -5.922 20.855 1.00 97.62 75 VAL A O 1
ATOM 565 N N . GLN A 1 76 ? -32.552 -5.700 19.440 1.00 96.00 76 GLN A N 1
ATOM 566 C CA . GLN A 1 76 ? -33.426 -5.036 20.412 1.00 96.00 76 GLN A CA 1
ATOM 567 C C . GLN A 1 76 ? -33.765 -5.934 21.606 1.00 96.00 76 GLN A C 1
ATOM 569 O O . GLN A 1 76 ? -33.713 -5.475 22.747 1.00 96.00 76 GLN A O 1
ATOM 574 N N . ALA A 1 77 ? -34.071 -7.213 21.365 1.00 97.19 77 ALA A N 1
ATOM 575 C CA . ALA A 1 77 ? -34.342 -8.173 22.432 1.00 97.19 77 ALA A CA 1
ATOM 576 C C . ALA A 1 77 ? -33.128 -8.353 23.359 1.00 97.19 77 ALA A C 1
ATOM 578 O O . ALA A 1 77 ? -33.280 -8.386 24.581 1.00 97.19 77 ALA A O 1
ATOM 579 N N . MET A 1 78 ? -31.918 -8.401 22.797 1.00 97.56 78 MET A N 1
ATOM 580 C CA . MET A 1 78 ? -30.681 -8.490 23.573 1.00 97.56 78 MET A CA 1
ATOM 581 C C . MET A 1 78 ? -30.443 -7.227 24.414 1.00 97.56 78 MET A C 1
ATOM 583 O O . MET A 1 78 ? -30.199 -7.336 25.614 1.00 97.56 78 MET A O 1
ATOM 587 N N . PHE A 1 79 ? -30.621 -6.028 23.846 1.00 96.19 79 PHE A N 1
ATOM 588 C CA . PHE A 1 79 ? -30.538 -4.781 24.620 1.00 96.19 79 PHE A CA 1
ATOM 589 C C . PHE A 1 79 ? -31.619 -4.652 25.705 1.00 96.19 79 PHE A C 1
ATOM 591 O O . PHE A 1 79 ? -31.394 -3.981 26.712 1.00 96.19 79 PHE A O 1
ATOM 598 N N . ALA A 1 80 ? -32.781 -5.289 25.537 1.00 95.38 80 ALA A N 1
ATOM 599 C CA . ALA A 1 80 ? -33.800 -5.362 26.582 1.00 95.38 80 ALA A CA 1
ATOM 600 C C . ALA A 1 80 ? -33.415 -6.344 27.703 1.00 95.38 80 ALA A C 1
ATOM 602 O O . ALA A 1 80 ? -33.733 -6.104 28.866 1.00 95.38 80 ALA A O 1
ATOM 603 N N . GLN A 1 81 ? -32.708 -7.430 27.371 1.00 95.25 81 GLN A N 1
ATOM 604 C CA . GLN A 1 81 ? -32.206 -8.399 28.346 1.00 95.25 81 GLN A CA 1
ATOM 605 C C . GLN A 1 81 ? -31.107 -7.803 29.234 1.00 95.25 81 GLN A C 1
ATOM 607 O O . GLN A 1 81 ? -31.040 -8.113 30.425 1.00 95.25 81 GLN A O 1
ATOM 612 N N . ARG A 1 82 ? -30.239 -6.956 28.666 1.00 95.44 82 ARG A N 1
ATOM 613 C CA . ARG A 1 82 ? -29.135 -6.322 29.387 1.00 95.44 82 ARG A CA 1
ATOM 614 C C . ARG A 1 82 ? -29.043 -4.838 29.048 1.00 95.44 82 ARG A C 1
ATOM 616 O O . ARG A 1 82 ? -28.717 -4.462 27.929 1.00 95.44 82 ARG A O 1
ATOM 623 N N . SER A 1 83 ? -29.286 -3.998 30.052 1.00 87.88 83 SER A N 1
ATOM 624 C CA . SER A 1 83 ? -29.317 -2.542 29.888 1.00 87.88 83 SER A CA 1
ATOM 625 C C . SER A 1 83 ? -27.932 -1.895 29.782 1.00 87.88 83 SER A C 1
ATOM 627 O O . SER A 1 83 ? -27.824 -0.820 29.188 1.00 87.88 83 SER A O 1
ATOM 629 N N . ASP A 1 84 ? -26.887 -2.528 30.332 1.00 92.12 84 ASP A N 1
ATOM 630 C CA . ASP A 1 84 ? -25.527 -1.980 30.362 1.00 92.12 84 ASP A CA 1
ATOM 631 C C . ASP A 1 84 ? -24.420 -3.049 30.315 1.00 92.12 84 ASP A C 1
ATOM 633 O O . ASP A 1 84 ? -24.631 -4.231 30.593 1.00 92.12 84 ASP A O 1
ATOM 637 N N . GLY A 1 85 ? -23.209 -2.641 29.936 1.00 94.25 85 GLY A N 1
ATOM 638 C CA . GLY A 1 85 ? -22.032 -3.501 29.877 1.00 94.25 85 GLY A CA 1
ATOM 639 C C . GLY A 1 85 ? -20.897 -2.921 29.026 1.00 94.25 85 GLY A C 1
ATOM 640 O O . GLY A 1 85 ? -21.094 -1.925 28.330 1.00 94.25 85 GLY A O 1
ATOM 641 N N . PRO A 1 86 ? -19.721 -3.571 29.032 1.00 94.88 86 PRO A N 1
ATOM 642 C CA . PRO A 1 86 ? -18.468 -2.988 28.550 1.00 94.88 86 PRO A CA 1
ATOM 643 C C . PRO A 1 86 ? -18.482 -2.538 27.081 1.00 94.88 86 PRO A C 1
ATOM 645 O O . PRO A 1 86 ? -17.904 -1.506 26.760 1.00 94.88 86 PRO A O 1
ATOM 648 N N . LEU A 1 87 ? -19.181 -3.260 26.199 1.00 97.31 87 LEU A N 1
ATOM 649 C CA . LEU A 1 87 ? -19.260 -2.939 24.767 1.00 97.31 87 LEU A CA 1
ATOM 650 C C . LEU A 1 87 ? -20.618 -2.349 24.343 1.00 97.31 87 LEU A C 1
ATOM 652 O O . LEU A 1 87 ? -20.859 -2.172 23.150 1.00 97.31 87 LEU A O 1
ATOM 656 N N . HIS A 1 88 ? -21.516 -2.016 25.284 1.00 96.38 88 HIS A N 1
ATOM 657 C CA . HIS A 1 88 ? -22.849 -1.489 24.939 1.00 96.38 88 HIS A CA 1
ATOM 658 C C . HIS A 1 88 ? -22.786 -0.170 24.174 1.00 96.38 88 HIS A C 1
ATOM 660 O O . HIS A 1 88 ? -23.550 0.010 23.229 1.00 96.38 88 HIS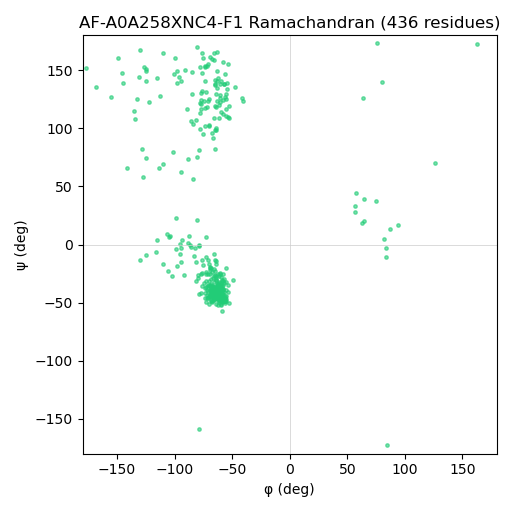 A O 1
ATOM 666 N N . THR A 1 89 ? -21.879 0.734 24.546 1.00 96.56 89 THR A N 1
ATOM 667 C CA . THR A 1 89 ? -21.714 2.021 23.857 1.00 96.56 89 THR A CA 1
ATOM 668 C C . THR A 1 89 ? -21.375 1.811 22.381 1.00 96.56 89 THR A C 1
ATOM 670 O O . THR A 1 89 ? -22.024 2.395 21.516 1.00 96.56 89 THR A O 1
ATOM 673 N N . VAL A 1 90 ? -20.432 0.909 22.082 1.00 97.38 90 VAL A N 1
ATOM 674 C CA . VAL A 1 90 ? -20.051 0.576 20.701 1.00 97.38 90 VAL A CA 1
ATOM 675 C C . VAL A 1 90 ? -21.181 -0.139 19.974 1.00 97.38 90 VAL A C 1
ATOM 677 O O . VAL A 1 90 ? -21.551 0.280 18.884 1.00 97.38 90 VAL A O 1
ATOM 680 N N . ALA A 1 91 ? -21.779 -1.170 20.574 1.00 97.50 91 ALA A N 1
ATOM 681 C CA . ALA A 1 91 ? -22.858 -1.923 19.938 1.00 97.50 91 ALA A CA 1
ATOM 682 C C . ALA A 1 91 ? -24.065 -1.027 19.606 1.00 97.50 91 ALA A C 1
ATOM 684 O O . ALA A 1 91 ? -24.647 -1.138 18.529 1.00 97.50 91 ALA A O 1
ATOM 685 N N . ARG A 1 92 ? -24.420 -0.092 20.499 1.00 97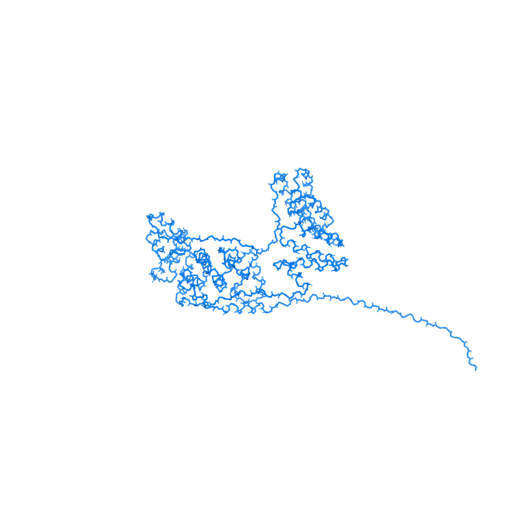.00 92 ARG A N 1
ATOM 686 C CA . ARG A 1 92 ? -25.471 0.902 20.243 1.00 97.00 92 ARG A CA 1
ATOM 687 C C . ARG A 1 92 ? -25.074 1.871 19.136 1.00 97.00 92 ARG A C 1
ATOM 689 O O . ARG A 1 92 ? -25.914 2.166 18.294 1.00 97.00 92 ARG A O 1
ATOM 696 N N . ALA A 1 93 ? -23.824 2.336 19.110 1.00 97.25 93 ALA A N 1
ATOM 697 C CA . ALA A 1 93 ? -23.329 3.177 18.024 1.00 97.25 93 ALA A CA 1
ATOM 698 C C . ALA A 1 93 ? -23.441 2.461 16.668 1.00 97.25 93 ALA A C 1
ATOM 700 O O . ALA A 1 93 ? -24.024 3.019 15.743 1.00 97.25 93 ALA A O 1
ATOM 701 N N . GLN A 1 94 ? -22.980 1.209 16.575 1.00 97.12 94 GLN A N 1
ATOM 702 C CA . GLN A 1 94 ? -23.083 0.400 15.354 1.00 97.12 94 GLN A CA 1
ATOM 703 C C . GLN A 1 94 ? -24.541 0.193 14.929 1.00 97.12 94 GLN A C 1
ATOM 705 O O . GLN A 1 94 ? -24.898 0.461 13.785 1.00 97.12 94 GLN A O 1
ATOM 710 N N . TYR A 1 95 ? -25.410 -0.183 15.869 1.00 96.94 95 TYR A N 1
ATOM 711 C CA . TYR A 1 95 ? -26.842 -0.333 15.617 1.00 96.94 95 TYR A CA 1
ATOM 712 C C . TYR A 1 95 ? -27.486 0.964 15.098 1.00 96.94 95 TYR A C 1
ATOM 714 O O . TYR A 1 95 ? -28.211 0.935 14.111 1.00 96.94 95 TYR A O 1
ATOM 722 N N . MET A 1 96 ? -27.219 2.121 15.712 1.00 95.88 96 MET A N 1
ATOM 723 C CA . MET A 1 96 ? -27.835 3.399 15.314 1.00 95.88 96 MET A CA 1
ATOM 724 C C . MET A 1 96 ? -27.302 3.960 13.990 1.00 95.88 96 MET A C 1
ATOM 726 O O . MET A 1 96 ? -27.973 4.781 13.364 1.00 95.88 96 MET A O 1
ATOM 730 N N . LEU A 1 97 ? -26.088 3.573 13.598 1.00 96.00 97 LEU A N 1
ATOM 731 C CA . LEU A 1 97 ? -25.437 4.038 12.375 1.00 96.00 97 LEU A CA 1
ATOM 732 C C . LEU A 1 97 ? -25.645 3.105 11.179 1.00 96.00 97 LEU A C 1
ATOM 734 O O . LEU A 1 97 ? -25.410 3.534 10.047 1.00 96.00 97 LEU A O 1
ATOM 738 N N . ALA A 1 98 ? -26.095 1.870 11.409 1.00 96.00 98 ALA A N 1
ATOM 739 C CA . ALA A 1 98 ? -26.432 0.934 10.347 1.00 96.00 98 ALA A CA 1
ATOM 740 C C . ALA A 1 98 ? -27.563 1.482 9.457 1.00 96.00 98 ALA A C 1
ATOM 742 O O . ALA A 1 98 ? -28.537 2.064 9.931 1.00 96.00 98 ALA A O 1
ATOM 743 N N . ALA A 1 99 ? -27.432 1.307 8.141 1.00 92.19 99 ALA A N 1
ATOM 744 C CA . ALA A 1 99 ? -28.308 1.959 7.166 1.00 92.19 99 ALA A CA 1
ATOM 745 C C . ALA A 1 99 ? -29.757 1.440 7.200 1.00 92.19 99 ALA A C 1
ATOM 747 O O . ALA A 1 99 ? -30.689 2.208 6.956 1.00 92.19 99 ALA A O 1
ATOM 748 N N . THR A 1 100 ? -29.944 0.152 7.491 1.00 94.12 100 THR A N 1
ATOM 749 C CA . THR A 1 100 ? -31.253 -0.520 7.533 1.00 94.12 100 THR A CA 1
ATOM 750 C C . THR A 1 100 ? -31.845 -0.575 8.940 1.00 94.12 100 THR A C 1
ATOM 752 O O . THR A 1 100 ? -32.942 -1.111 9.117 1.00 94.12 100 THR A O 1
ATOM 755 N N . SER A 1 101 ? -31.154 -0.022 9.944 1.00 93.56 101 SER A N 1
ATOM 756 C CA . SER A 1 101 ? -31.626 -0.097 11.320 1.00 93.56 101 SER A CA 1
ATOM 757 C C . SER A 1 101 ? -32.841 0.800 11.567 1.00 93.56 101 SER A C 1
ATOM 759 O O . SER A 1 101 ? -33.050 1.817 10.890 1.00 93.56 101 SER A O 1
ATOM 761 N N . PRO A 1 102 ? -33.679 0.445 12.558 1.00 93.38 102 PRO A N 1
ATOM 762 C CA . PRO A 1 102 ? -34.770 1.296 12.991 1.00 93.38 102 PRO A CA 1
ATOM 763 C C . PRO A 1 102 ? -34.274 2.694 13.357 1.00 93.38 102 PRO A C 1
ATOM 765 O O . PRO A 1 102 ? -33.249 2.866 14.018 1.00 93.38 102 PRO A O 1
ATOM 768 N N . ARG A 1 103 ? -35.045 3.707 12.956 1.00 92.69 103 ARG A N 1
ATOM 769 C CA . ARG A 1 103 ? -34.690 5.110 13.169 1.00 92.69 103 ARG A CA 1
ATOM 770 C C . ARG A 1 103 ? -34.439 5.384 14.654 1.00 92.69 103 ARG A C 1
ATOM 772 O O . ARG A 1 103 ? -35.352 5.309 15.468 1.00 92.69 103 ARG A O 1
ATOM 779 N N . ALA A 1 104 ? -33.205 5.761 14.978 1.00 91.88 104 ALA A N 1
ATOM 780 C CA . ALA A 1 104 ? -32.845 6.191 16.320 1.00 91.88 104 ALA A CA 1
ATOM 781 C C . ALA A 1 104 ? -33.415 7.587 16.629 1.00 91.88 104 ALA A C 1
ATOM 783 O O . ALA A 1 104 ? -33.260 8.533 15.838 1.00 91.88 104 ALA A O 1
ATOM 784 N N . GLU A 1 105 ? -34.061 7.690 17.790 1.00 93.50 105 GLU A N 1
ATOM 785 C CA . GLU A 1 105 ? -34.528 8.944 18.384 1.00 93.50 105 GLU A CA 1
ATOM 786 C C . GLU A 1 105 ? -33.371 9.730 19.017 1.00 93.50 105 GLU A C 1
ATOM 788 O O . GLU A 1 105 ? -32.285 9.194 19.243 1.00 93.50 105 GLU A O 1
ATOM 793 N N . LEU A 1 106 ? -33.600 11.012 19.318 1.00 94.12 106 LEU A N 1
ATOM 794 C CA . LEU A 1 106 ? -32.556 11.907 19.827 1.00 94.12 106 LEU A CA 1
ATOM 795 C C . LEU A 1 106 ? -31.946 11.430 21.159 1.00 94.12 106 LEU A C 1
ATOM 797 O O . LEU A 1 106 ? -30.725 11.398 21.288 1.00 94.12 106 LEU A O 1
ATOM 801 N N . ALA A 1 107 ? -32.779 11.042 22.131 1.00 94.31 107 ALA A N 1
ATOM 802 C CA . ALA A 1 107 ? -32.322 10.711 23.485 1.00 94.31 107 ALA A CA 1
ATOM 803 C C . ALA A 1 107 ? -31.357 9.503 23.548 1.00 94.31 107 ALA A C 1
ATOM 805 O O . ALA A 1 107 ? -30.325 9.609 24.208 1.00 94.31 107 ALA A O 1
ATOM 806 N N . PRO A 1 108 ? -31.601 8.382 22.837 1.00 93.69 108 PRO A N 1
ATOM 807 C CA . PRO A 1 108 ? -30.620 7.300 22.749 1.00 93.69 108 PRO A CA 1
ATOM 808 C C . PRO A 1 108 ? -29.274 7.723 22.144 1.00 93.69 108 PRO A C 1
ATOM 810 O O . PRO A 1 108 ? -28.230 7.248 22.586 1.00 93.69 108 PRO A O 1
ATOM 813 N N . ILE A 1 109 ? -29.277 8.615 21.147 1.00 95.12 109 ILE A N 1
ATOM 814 C CA . ILE A 1 109 ? -28.042 9.080 20.500 1.00 95.12 109 ILE A CA 1
ATOM 815 C C . ILE A 1 109 ? -27.223 9.933 21.475 1.00 95.12 109 ILE A C 1
ATOM 817 O O . ILE A 1 109 ? -26.013 9.739 21.601 1.00 95.12 109 ILE A O 1
ATOM 821 N N . THR A 1 110 ? -27.870 10.860 22.187 1.00 94.31 110 THR A N 1
ATOM 822 C CA . THR A 1 110 ? -27.188 11.724 23.160 1.00 94.31 110 THR A CA 1
ATOM 823 C C . THR A 1 110 ? -26.677 10.940 24.368 1.00 94.31 110 THR A C 1
ATOM 825 O O . THR A 1 110 ? -25.582 11.228 24.843 1.00 94.31 110 THR A O 1
ATOM 828 N N . GLU A 1 111 ? -27.398 9.908 24.821 1.00 93.31 111 GLU A N 1
ATOM 829 C CA . GLU A 1 111 ? -26.936 8.992 25.874 1.00 93.31 111 GLU A CA 1
ATOM 830 C C . GLU A 1 111 ? -25.632 8.285 25.473 1.00 93.31 111 GLU A C 1
ATOM 832 O O . GLU A 1 111 ? -24.680 8.234 26.254 1.00 93.31 111 GLU A O 1
ATOM 837 N N . VAL A 1 112 ? -25.563 7.764 24.243 1.00 95.19 112 VAL A N 1
ATOM 838 C CA . VAL A 1 112 ? -24.366 7.082 23.729 1.00 95.19 112 VAL A CA 1
ATOM 839 C C . VAL A 1 112 ? -23.194 8.060 23.596 1.00 95.19 112 VAL A C 1
ATOM 841 O O . VAL A 1 112 ? -22.084 7.735 24.018 1.00 95.19 112 VAL A O 1
ATOM 844 N N . LEU A 1 113 ? -23.434 9.268 23.077 1.00 94.75 113 LEU A N 1
ATOM 845 C CA . LEU A 1 113 ? -22.411 10.314 22.963 1.00 94.75 113 LEU A CA 1
ATOM 846 C C . LEU A 1 113 ? -21.857 10.749 24.323 1.00 94.75 113 LEU A C 1
ATOM 848 O O . LEU A 1 113 ? -20.650 10.904 24.463 1.00 94.75 113 LEU A O 1
ATOM 852 N N . ALA A 1 114 ? -22.716 10.901 25.332 1.00 93.44 114 ALA A N 1
ATOM 853 C CA . ALA A 1 114 ? -22.290 11.250 26.684 1.00 93.44 114 ALA A CA 1
ATOM 854 C C . ALA A 1 114 ? -21.445 10.146 27.343 1.00 93.44 114 ALA A C 1
ATOM 856 O O . ALA A 1 114 ? -20.548 10.446 28.128 1.00 93.44 114 ALA A O 1
ATOM 857 N N . ARG A 1 115 ? -21.709 8.869 27.031 1.00 93.25 115 ARG A N 1
ATOM 858 C CA . ARG A 1 115 ? -20.939 7.733 27.571 1.00 93.25 115 ARG A CA 1
ATOM 859 C C . ARG A 1 115 ? -19.607 7.498 26.866 1.00 93.25 115 ARG A C 1
ATOM 861 O O . ARG A 1 115 ? -18.698 6.948 27.482 1.00 93.25 115 ARG A O 1
ATOM 868 N N . GLY A 1 116 ? -19.500 7.851 25.589 1.00 93.81 116 GLY A N 1
ATOM 869 C CA . GLY A 1 116 ? -18.307 7.606 24.780 1.00 93.81 116 GLY A CA 1
ATOM 870 C C . GLY A 1 116 ? -17.996 8.754 23.827 1.00 93.81 116 GLY A C 1
ATOM 871 O O . GLY A 1 116 ? -18.054 8.535 22.620 1.00 93.81 116 GLY A O 1
ATOM 872 N N . PRO A 1 117 ? -17.647 9.954 24.323 1.00 93.94 117 PRO A N 1
ATOM 873 C CA . PRO A 1 117 ? -17.302 11.083 23.457 1.00 93.94 117 PRO A CA 1
ATOM 874 C C . PRO A 1 117 ? -16.025 10.825 22.640 1.00 93.94 117 PRO A C 1
ATOM 876 O O . PRO A 1 117 ? -15.882 11.349 21.540 1.00 93.94 117 PRO A O 1
ATOM 879 N N . ASP A 1 118 ? -15.135 9.965 23.142 1.00 93.94 118 ASP A N 1
ATOM 880 C CA . ASP A 1 118 ? -13.836 9.678 22.528 1.00 93.94 118 ASP A CA 1
ATOM 881 C C . ASP A 1 118 ? -13.866 8.550 21.486 1.00 93.94 118 ASP A C 1
ATOM 883 O O . ASP A 1 118 ? -12.819 8.163 20.973 1.00 93.94 118 ASP A O 1
ATOM 887 N N . MET A 1 119 ? -15.023 7.952 21.193 1.00 95.62 119 MET A N 1
ATOM 888 C CA . MET A 1 119 ? -15.097 6.831 20.250 1.00 95.62 119 MET A CA 1
ATOM 889 C C . MET A 1 119 ? -15.019 7.313 18.787 1.00 95.62 119 MET A C 1
ATOM 891 O O . MET A 1 119 ? -15.507 8.403 18.476 1.00 95.62 119 MET A O 1
ATOM 895 N N . PRO A 1 120 ? -14.531 6.482 17.844 1.00 96.25 120 PRO A N 1
ATOM 896 C CA . PRO A 1 120 ? -14.404 6.872 16.433 1.00 96.25 120 PRO A CA 1
ATOM 897 C C . PRO A 1 120 ? -15.704 7.369 15.793 1.00 96.25 120 PRO A C 1
ATOM 899 O O . PRO A 1 120 ? -15.688 8.262 14.948 1.00 96.25 120 PRO A O 1
ATOM 902 N N . TRP A 1 121 ? -16.840 6.826 16.227 1.00 96.00 121 TRP A N 1
ATOM 903 C CA . TRP A 1 121 ? -18.155 7.131 15.668 1.00 96.00 121 TRP A CA 1
ATOM 904 C C . TRP A 1 121 ? -18.843 8.353 16.292 1.00 96.00 121 TRP A C 1
ATOM 906 O O . TRP A 1 121 ? -19.947 8.708 15.871 1.00 96.00 121 TRP A O 1
ATOM 916 N N . ALA A 1 122 ? -18.223 9.016 17.276 1.00 95.81 122 ALA A N 1
ATOM 917 C CA . ALA A 1 122 ? -18.838 10.131 17.996 1.00 95.81 122 ALA A CA 1
ATOM 918 C C . ALA A 1 122 ? -19.212 11.298 17.069 1.00 95.81 122 ALA A C 1
ATOM 920 O O . ALA A 1 122 ? -20.317 11.825 17.153 1.00 95.81 122 ALA A O 1
ATOM 921 N N . GLU A 1 123 ? -18.363 11.653 16.102 1.00 93.75 123 GLU A N 1
ATOM 922 C CA . GLU A 1 123 ? -18.668 12.734 15.155 1.00 93.75 123 GLU A CA 1
ATOM 923 C C . GLU A 1 123 ? -19.856 12.384 14.236 1.00 93.75 123 GLU A C 1
ATOM 925 O O . GLU A 1 123 ? -20.703 13.226 13.921 1.00 93.75 123 GLU A O 1
ATOM 930 N N . GLN A 1 124 ? -19.958 11.124 13.802 1.00 95.12 124 GLN A N 1
ATOM 931 C CA . GLN A 1 124 ? -21.074 10.666 12.974 1.00 95.12 124 GLN A CA 1
ATOM 932 C C . GLN A 1 124 ? -22.389 10.661 13.761 1.00 95.12 124 GLN A C 1
ATOM 934 O O . GLN A 1 124 ? -23.406 11.136 13.249 1.00 95.12 124 GLN A O 1
ATOM 939 N N . LEU A 1 125 ? -22.360 10.195 15.010 1.00 96.12 125 LEU A N 1
ATOM 940 C CA . LEU A 1 125 ? -23.507 10.256 15.912 1.00 96.12 125 LEU A CA 1
ATOM 941 C C . LEU A 1 125 ? -23.879 11.698 16.271 1.00 96.12 125 LEU A C 1
ATOM 943 O O . LEU A 1 125 ? -25.063 12.012 16.306 1.00 96.12 125 LEU A O 1
ATOM 947 N N . GLY A 1 126 ? -22.910 12.601 16.439 1.00 95.06 126 GLY A N 1
ATOM 948 C CA . GLY A 1 126 ? -23.162 14.029 16.648 1.00 95.06 126 GLY A CA 1
ATOM 949 C C . GLY A 1 126 ? -23.901 14.658 15.466 1.00 95.06 126 GLY A C 1
ATOM 950 O O . GLY A 1 126 ? -24.937 15.300 15.639 1.00 95.06 126 GLY A O 1
ATOM 951 N N . ARG A 1 127 ? -23.456 14.382 14.232 1.00 94.62 127 ARG A N 1
ATOM 952 C CA . ARG A 1 127 ? -24.172 14.804 13.012 1.00 94.62 127 ARG A CA 1
ATOM 953 C C . ARG A 1 127 ? -25.577 14.205 12.928 1.00 94.62 127 ARG A C 1
ATOM 955 O O . ARG A 1 127 ? -26.500 14.877 12.464 1.00 94.62 127 ARG A O 1
ATOM 962 N N . LEU A 1 128 ? -25.754 12.954 13.356 1.00 94.94 128 LEU A N 1
ATOM 963 C CA . LEU A 1 128 ? -27.070 12.322 13.429 1.00 94.94 128 LEU A CA 1
ATOM 964 C C . LEU A 1 128 ? -27.959 13.010 14.476 1.00 94.94 128 LEU A C 1
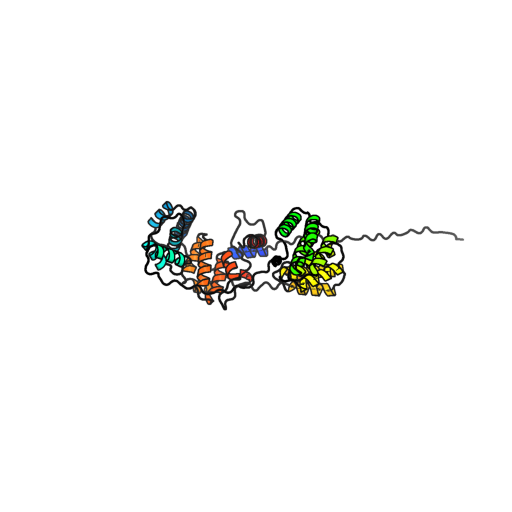ATOM 966 O O . LEU A 1 128 ? -29.106 13.314 14.164 1.00 94.94 128 LEU A O 1
ATOM 970 N N . ALA A 1 129 ? -27.431 13.326 15.659 1.00 95.56 129 ALA A N 1
ATOM 971 C CA . ALA A 1 129 ? -28.139 14.023 16.730 1.00 95.56 129 ALA A CA 1
ATOM 972 C C . ALA A 1 129 ? -28.604 15.425 16.301 1.00 95.56 129 ALA A C 1
ATOM 974 O O . ALA A 1 129 ? -29.767 15.768 16.506 1.00 95.56 129 ALA A O 1
ATOM 975 N N . LEU A 1 130 ? -27.760 16.204 15.612 1.00 94.88 130 LEU A N 1
ATOM 976 C CA . LEU A 1 130 ? -28.151 17.509 15.053 1.00 94.88 130 LEU A CA 1
ATOM 977 C C . LEU A 1 130 ? -29.325 17.374 14.073 1.00 94.88 130 LEU A C 1
ATOM 979 O O . LEU A 1 130 ? -30.305 18.110 14.155 1.00 94.88 130 LEU A O 1
ATOM 983 N N . LYS A 1 131 ? -29.296 16.357 13.200 1.00 93.94 131 LYS A N 1
ATOM 984 C CA . LYS A 1 131 ? -30.425 16.031 12.306 1.00 93.94 131 LYS A CA 1
ATOM 985 C C . LYS A 1 131 ? -31.683 15.563 13.050 1.00 93.94 131 LYS A C 1
ATOM 987 O O . LYS A 1 131 ? -32.734 15.423 12.427 1.00 93.94 131 LYS A O 1
ATOM 992 N N . ARG A 1 132 ? -31.584 15.240 14.340 1.00 94.12 132 ARG A N 1
ATOM 993 C CA . ARG A 1 132 ? -32.699 14.857 15.221 1.00 94.12 132 ARG A CA 1
ATOM 994 C C . ARG A 1 132 ? -33.110 15.985 16.173 1.00 94.12 132 ARG A C 1
ATOM 996 O O . ARG A 1 132 ? -33.973 15.757 17.010 1.00 94.12 132 ARG A O 1
ATOM 1003 N N . GLY A 1 133 ? -32.551 17.186 16.012 1.00 93.38 133 GLY A N 1
ATOM 1004 C CA . GLY A 1 133 ? -32.933 18.368 16.786 1.00 93.38 133 GLY A CA 1
ATOM 1005 C C . GLY A 1 133 ? -32.079 18.627 18.026 1.00 93.38 133 GLY A C 1
ATOM 1006 O O . GLY A 1 133 ? -32.508 19.391 18.884 1.00 93.38 133 GLY A O 1
ATOM 1007 N N . ALA A 1 134 ? -30.890 18.022 18.141 1.00 92.56 134 ALA A N 1
ATOM 1008 C CA . ALA A 1 134 ? -29.925 18.433 19.159 1.00 92.56 134 ALA A CA 1
ATOM 1009 C C . ALA A 1 134 ? -29.528 19.903 18.951 1.00 92.56 134 ALA A C 1
ATOM 1011 O O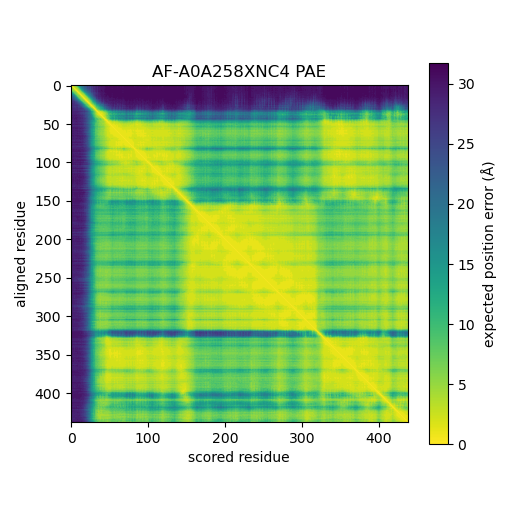 . ALA A 1 134 ? -29.121 20.281 17.852 1.00 92.56 134 ALA A O 1
ATOM 1012 N N . SER A 1 135 ? -29.622 20.715 20.003 1.00 89.25 135 SER A N 1
ATOM 1013 C CA . SER A 1 135 ? -29.095 22.085 20.027 1.00 89.25 135 SER A CA 1
ATOM 1014 C C . SER A 1 135 ? -27.662 22.150 20.555 1.00 89.25 135 SER A C 1
ATOM 1016 O O . SER A 1 135 ? -26.917 23.053 20.192 1.00 89.25 135 SER A O 1
ATOM 1018 N N . GLU A 1 136 ? -27.280 21.186 21.392 1.00 87.00 136 GLU A N 1
ATOM 1019 C CA . GLU A 1 136 ? -25.971 21.093 22.031 1.00 87.00 136 GLU A CA 1
ATOM 1020 C C . GLU A 1 136 ? -25.403 19.683 21.846 1.00 87.00 136 GLU A C 1
ATOM 1022 O O . GLU A 1 136 ? -26.138 18.690 21.852 1.00 87.00 136 GLU A O 1
ATOM 1027 N N . LEU A 1 137 ? -24.087 19.605 21.663 1.00 86.62 137 LEU A N 1
ATOM 1028 C CA . LEU A 1 137 ? -23.327 18.362 21.576 1.00 86.62 137 LEU A CA 1
ATOM 1029 C C . LEU A 1 137 ? -22.208 18.395 22.623 1.00 86.62 137 LEU A C 1
ATOM 1031 O O . LEU A 1 137 ? -21.710 19.481 22.919 1.00 86.62 137 LEU A O 1
ATOM 1035 N N . PRO A 1 138 ? -21.797 17.238 23.170 1.00 87.06 138 PRO A N 1
ATOM 1036 C CA . PRO A 1 138 ? -20.615 17.181 24.019 1.00 87.06 138 PRO A CA 1
ATOM 1037 C C . PRO A 1 138 ? -19.364 17.573 23.226 1.00 87.06 138 PRO A C 1
ATOM 1039 O O . PRO A 1 138 ? -19.278 17.311 22.023 1.00 87.06 138 PRO A O 1
ATOM 1042 N N . ASP A 1 139 ? -18.386 18.160 23.915 1.00 88.31 139 ASP A N 1
ATOM 1043 C CA . ASP A 1 139 ? -17.082 18.452 23.326 1.00 88.31 139 ASP A CA 1
ATOM 1044 C C . ASP A 1 139 ? -16.404 17.146 22.899 1.00 88.31 139 ASP A C 1
ATOM 1046 O O . ASP A 1 139 ? -16.174 16.248 23.712 1.00 88.31 139 ASP A O 1
ATOM 1050 N N . LEU A 1 140 ? -16.105 17.039 21.603 1.00 90.25 140 LEU A N 1
ATOM 1051 C CA . LEU A 1 140 ? -15.440 15.878 21.019 1.00 90.25 140 LEU A CA 1
ATOM 1052 C C . LEU A 1 140 ? -13.931 16.127 20.909 1.00 90.25 140 LEU A C 1
ATOM 1054 O O . LEU A 1 140 ? -13.514 17.253 20.601 1.00 90.25 140 LEU A O 1
ATOM 1058 N N . PRO A 1 141 ? -13.092 15.096 21.105 1.00 91.50 141 PRO A N 1
ATOM 1059 C CA . PRO A 1 141 ? -11.655 15.249 20.967 1.00 91.50 141 PRO A CA 1
ATOM 1060 C C . PRO A 1 141 ? -11.267 15.591 19.526 1.00 91.50 141 PRO A C 1
ATOM 1062 O O . PRO A 1 141 ? -11.799 15.059 18.551 1.00 91.50 141 PRO A O 1
ATOM 1065 N N . GLN A 1 142 ? -10.284 16.476 19.391 1.00 89.00 142 GLN A N 1
ATOM 1066 C CA . GLN A 1 142 ? -9.738 16.872 18.098 1.00 89.00 142 GLN A CA 1
ATOM 1067 C C . GLN A 1 142 ? -8.658 15.882 17.657 1.00 89.00 142 GLN A C 1
ATOM 1069 O O . GLN A 1 142 ? -7.716 15.597 18.397 1.00 89.00 142 GLN A O 1
ATOM 1074 N N . ALA A 1 143 ? -8.764 15.384 16.426 1.00 90.69 143 ALA A N 1
ATOM 1075 C CA . ALA A 1 143 ? -7.737 14.535 15.838 1.00 90.69 143 ALA A CA 1
ATOM 1076 C C . ALA A 1 143 ? -6.470 15.349 15.527 1.00 90.69 143 ALA A C 1
ATOM 1078 O O . ALA A 1 143 ? -6.508 16.338 14.791 1.00 90.69 143 ALA A O 1
ATOM 1079 N N . GLN A 1 144 ? -5.325 14.908 16.043 1.00 90.31 144 GLN A N 1
ATOM 1080 C CA . GLN A 1 144 ? -4.034 15.499 15.716 1.00 90.31 144 GLN A CA 1
ATOM 1081 C C . GLN A 1 144 ? -3.616 15.169 14.278 1.00 90.31 144 GLN A C 1
ATOM 1083 O O . GLN A 1 144 ? -4.008 14.153 13.695 1.00 90.31 144 GLN A O 1
ATOM 1088 N N . ARG A 1 145 ? -2.763 16.020 13.701 1.00 89.00 145 ARG A N 1
ATOM 1089 C CA . ARG A 1 145 ? -2.233 15.814 12.352 1.00 89.00 145 ARG A CA 1
ATOM 1090 C C . ARG A 1 145 ? -1.147 14.740 12.348 1.00 89.00 145 ARG A C 1
ATOM 1092 O O . ARG A 1 145 ? -0.195 14.798 13.123 1.00 89.00 145 ARG A O 1
ATOM 1099 N N . PHE A 1 146 ? -1.261 13.815 11.404 1.00 90.31 146 PHE A N 1
ATOM 1100 C CA . PHE A 1 146 ? -0.265 12.783 11.141 1.00 90.31 146 PHE A CA 1
ATOM 1101 C C . PHE A 1 146 ? 0.596 13.164 9.936 1.00 90.31 146 PHE A C 1
ATOM 1103 O O . PHE A 1 146 ? 0.120 13.804 8.993 1.00 90.31 146 PHE A O 1
ATOM 1110 N N . VAL A 1 147 ? 1.869 12.775 9.973 1.00 89.50 147 VAL A N 1
ATOM 1111 C CA . VAL A 1 147 ? 2.783 12.857 8.834 1.00 89.50 147 VAL A CA 1
ATOM 1112 C C . VAL A 1 147 ? 2.857 11.502 8.142 1.00 89.50 147 VAL A C 1
ATOM 1114 O O . VAL A 1 147 ? 2.902 10.459 8.795 1.00 89.50 147 VAL A O 1
ATOM 1117 N N . SER A 1 148 ? 2.865 11.533 6.810 1.00 88.62 148 SER A N 1
ATOM 1118 C CA . SER A 1 148 ? 3.106 10.340 6.004 1.00 88.62 148 SER A CA 1
ATOM 1119 C C . SER A 1 148 ? 4.597 10.024 6.017 1.00 88.62 148 SER A C 1
ATOM 1121 O O . SER A 1 148 ? 5.432 10.904 5.797 1.00 88.62 148 SER A O 1
ATOM 1123 N N . LEU A 1 149 ? 4.918 8.771 6.311 1.00 85.81 149 LEU A N 1
ATOM 1124 C CA . LEU A 1 149 ? 6.277 8.255 6.343 1.00 85.81 149 LEU A CA 1
ATOM 1125 C C . LEU A 1 149 ? 6.591 7.492 5.052 1.00 85.81 149 LEU A C 1
ATOM 1127 O O . LEU A 1 149 ? 5.668 7.069 4.354 1.00 85.81 149 LEU A O 1
ATOM 1131 N N . PRO A 1 150 ? 7.882 7.295 4.725 1.00 81.25 150 PRO A N 1
ATOM 1132 C CA . PRO A 1 150 ? 8.268 6.509 3.562 1.00 81.25 150 PRO A CA 1
ATOM 1133 C C . PRO A 1 150 ? 7.671 5.098 3.617 1.00 81.25 150 PRO A C 1
ATOM 1135 O O . PRO A 1 150 ? 7.841 4.381 4.608 1.00 81.25 150 PRO A O 1
ATOM 1138 N N . ASN A 1 151 ? 6.982 4.722 2.540 1.00 79.31 151 ASN A N 1
ATOM 1139 C CA . ASN A 1 151 ? 6.471 3.370 2.342 1.00 79.31 151 ASN A CA 1
ATOM 1140 C C . ASN A 1 151 ? 7.605 2.413 1.958 1.00 79.31 151 ASN A C 1
ATOM 1142 O O . ASN A 1 151 ? 8.637 2.850 1.448 1.00 79.31 151 ASN A O 1
ATOM 1146 N N . VAL A 1 152 ? 7.383 1.106 2.143 1.00 78.88 152 VAL A N 1
ATOM 1147 C CA . VAL A 1 152 ? 8.229 0.090 1.497 1.00 78.88 152 VAL A CA 1
ATOM 1148 C C . VAL A 1 152 ? 8.191 0.317 -0.015 1.00 78.88 152 VAL A C 1
ATOM 1150 O O . VAL A 1 152 ? 7.137 0.642 -0.580 1.00 78.88 152 VAL A O 1
ATOM 1153 N N . SER A 1 153 ? 9.349 0.192 -0.659 1.00 82.19 153 SER A N 1
ATOM 1154 C CA . SER A 1 153 ? 9.473 0.343 -2.101 1.00 82.19 153 SER A CA 1
ATOM 1155 C C . SER A 1 153 ? 8.555 -0.649 -2.820 1.00 82.19 153 SER A C 1
ATOM 1157 O O . SER A 1 153 ? 8.396 -1.798 -2.420 1.00 82.19 153 SER A O 1
ATOM 1159 N N . LYS A 1 154 ? 7.887 -0.182 -3.878 1.00 82.44 154 LYS A N 1
ATOM 1160 C CA . LYS A 1 154 ? 7.047 -1.015 -4.746 1.00 82.44 154 LYS A CA 1
ATOM 1161 C C . LYS A 1 154 ? 7.519 -0.860 -6.179 1.00 82.44 154 LYS A C 1
ATOM 1163 O O . LYS A 1 154 ? 7.844 0.250 -6.609 1.00 82.44 154 LYS A O 1
ATOM 1168 N N . ARG A 1 155 ? 7.528 -1.962 -6.935 1.00 85.12 155 ARG A N 1
ATOM 1169 C CA . ARG A 1 155 ? 7.909 -1.934 -8.349 1.00 85.12 155 ARG A CA 1
ATOM 1170 C C . ARG A 1 155 ? 6.745 -1.330 -9.116 1.00 85.12 155 ARG A C 1
ATOM 1172 O O . ARG A 1 155 ? 5.788 -2.016 -9.457 1.00 85.12 155 ARG A O 1
ATOM 1179 N N . ILE A 1 156 ? 6.829 -0.030 -9.355 1.00 88.12 156 ILE A N 1
ATOM 1180 C CA . ILE A 1 156 ? 5.833 0.729 -10.104 1.00 88.12 156 ILE A CA 1
ATOM 1181 C C . ILE A 1 156 ? 6.456 1.256 -11.389 1.00 88.12 156 ILE A C 1
ATOM 1183 O O . ILE A 1 156 ? 7.629 1.635 -11.417 1.00 88.12 156 ILE A O 1
ATOM 1187 N N . ARG A 1 157 ? 5.660 1.281 -12.458 1.00 90.31 157 ARG A N 1
ATOM 1188 C CA . ARG A 1 157 ? 6.035 1.998 -13.675 1.00 90.31 157 ARG A CA 1
ATOM 1189 C C . ARG A 1 157 ? 5.893 3.505 -13.442 1.00 90.31 157 ARG A C 1
ATOM 1191 O O . ARG A 1 157 ? 5.065 3.913 -12.619 1.00 90.31 157 ARG A O 1
ATOM 1198 N N . PRO A 1 158 ? 6.661 4.339 -14.160 1.00 93.75 158 PRO A N 1
ATOM 1199 C CA . PRO A 1 158 ? 6.412 5.770 -14.188 1.00 93.75 158 PRO A CA 1
ATOM 1200 C C . PRO A 1 158 ? 4.967 6.089 -14.585 1.00 93.75 158 PRO A C 1
ATOM 1202 O O . PRO A 1 158 ? 4.299 5.303 -15.259 1.00 93.75 158 PRO A O 1
ATOM 1205 N N . ARG A 1 159 ? 4.474 7.261 -14.172 1.00 94.12 159 ARG A N 1
ATOM 1206 C CA . ARG A 1 159 ? 3.162 7.742 -14.623 1.00 94.12 159 ARG A CA 1
ATOM 1207 C C . ARG A 1 159 ? 3.179 7.938 -16.140 1.00 94.12 159 ARG A C 1
ATOM 1209 O O . ARG A 1 159 ? 4.184 8.388 -16.692 1.00 94.12 159 ARG A O 1
ATOM 1216 N N . SER A 1 160 ? 2.058 7.632 -16.786 1.00 94.94 160 SER A N 1
ATOM 1217 C CA . SER A 1 160 ? 1.875 7.945 -18.202 1.00 94.94 160 SER A CA 1
ATOM 1218 C C . SER A 1 160 ? 1.913 9.449 -18.446 1.00 94.94 160 SER A C 1
ATOM 1220 O O . SER A 1 160 ? 1.407 10.240 -17.646 1.00 94.94 160 SER A O 1
ATOM 1222 N N . ILE A 1 161 ? 2.538 9.827 -19.552 1.00 96.31 161 ILE A N 1
ATOM 1223 C CA . ILE A 1 161 ? 2.689 11.195 -20.017 1.00 96.31 161 ILE A CA 1
ATOM 1224 C C . ILE A 1 161 ? 1.366 11.637 -20.638 1.00 96.31 161 ILE A C 1
ATOM 1226 O O . ILE A 1 161 ? 0.834 11.000 -21.545 1.00 96.31 161 ILE A O 1
ATOM 1230 N N . SER A 1 162 ? 0.826 12.740 -20.126 1.00 93.44 162 SER A N 1
ATOM 1231 C CA . SER A 1 162 ? -0.443 13.324 -20.567 1.00 93.44 162 SER A CA 1
ATOM 1232 C C . SER A 1 162 ? -0.246 14.801 -20.910 1.00 93.44 162 SER A C 1
ATOM 1234 O O . SER A 1 162 ? -0.871 15.681 -20.322 1.00 93.44 162 SER A O 1
ATOM 1236 N N . ASP A 1 163 ? 0.661 15.072 -21.845 1.00 94.88 163 ASP A N 1
ATOM 1237 C CA . ASP A 1 163 ? 0.998 16.420 -22.324 1.00 94.88 163 ASP A CA 1
ATOM 1238 C C . ASP A 1 163 ? 0.210 16.851 -23.577 1.00 94.88 163 ASP A C 1
ATOM 1240 O O . ASP A 1 163 ? 0.441 17.928 -24.122 1.00 94.88 163 ASP A O 1
ATOM 1244 N N . GLY A 1 164 ? -0.722 16.009 -24.034 1.00 94.56 164 GLY A N 1
ATOM 1245 C CA . GLY A 1 164 ? -1.572 16.255 -25.199 1.00 94.56 164 GLY A CA 1
ATOM 1246 C C . GLY A 1 164 ? -0.940 15.904 -26.549 1.00 94.56 164 GLY A C 1
ATOM 1247 O O . GLY A 1 164 ? -1.627 16.004 -27.561 1.00 94.56 164 GLY A O 1
ATOM 1248 N N . THR A 1 165 ? 0.324 15.466 -26.593 1.00 96.62 165 THR A N 1
ATOM 1249 C CA . THR A 1 165 ? 0.985 15.114 -27.864 1.00 96.62 165 THR A CA 1
ATOM 1250 C C . THR A 1 165 ? 0.603 13.729 -28.384 1.00 96.62 165 THR A C 1
ATOM 1252 O O . THR A 1 165 ? 0.611 13.518 -29.594 1.00 96.62 165 THR A O 1
ATOM 1255 N N . MET A 1 166 ? 0.218 12.804 -27.497 1.00 97.00 166 MET A N 1
ATOM 1256 C CA . MET A 1 166 ? -0.276 11.473 -27.863 1.00 97.00 166 MET A CA 1
ATOM 1257 C C . MET A 1 166 ? -1.804 11.477 -28.061 1.00 97.00 166 MET A C 1
ATOM 1259 O O . MET A 1 166 ? -2.533 11.683 -27.085 1.00 97.00 166 MET A O 1
ATOM 1263 N N . PRO A 1 167 ? -2.322 11.192 -29.273 1.00 97.00 167 PRO A N 1
ATOM 1264 C CA . PRO A 1 167 ? -3.757 11.039 -29.490 1.00 97.00 167 PRO A CA 1
ATOM 1265 C C . PRO A 1 167 ? -4.323 9.839 -28.718 1.00 97.00 167 PRO A C 1
ATOM 1267 O O . PRO A 1 167 ? -3.821 8.722 -28.849 1.00 97.00 167 PRO A O 1
ATOM 1270 N N . ALA A 1 168 ? -5.410 10.046 -27.967 1.00 96.00 168 ALA A N 1
ATOM 1271 C CA . ALA A 1 168 ? -6.028 9.000 -27.144 1.00 96.00 168 ALA A CA 1
ATOM 1272 C C . ALA A 1 168 ? -6.437 7.759 -27.960 1.00 96.00 168 ALA A C 1
ATOM 1274 O O . ALA A 1 168 ? -6.156 6.637 -27.559 1.00 96.00 168 ALA A O 1
ATOM 1275 N N . SER A 1 169 ? -6.993 7.953 -29.161 1.00 96.81 169 SER A N 1
ATOM 1276 C CA . SER A 1 169 ? -7.376 6.845 -30.048 1.00 96.81 169 SER A CA 1
ATOM 1277 C C . SER A 1 169 ? -6.191 5.983 -30.493 1.00 96.81 169 SER A C 1
ATOM 1279 O O . SER A 1 169 ? -6.340 4.775 -30.663 1.00 96.81 169 SER A O 1
ATOM 1281 N N . VAL A 1 170 ? -5.011 6.583 -30.675 1.00 97.44 170 VAL A N 1
ATOM 1282 C CA . VAL A 1 170 ? -3.785 5.859 -31.040 1.00 97.44 170 VAL A CA 1
ATOM 1283 C C . VAL A 1 170 ? -3.210 5.149 -29.819 1.00 97.44 170 VAL A C 1
ATOM 1285 O O . VAL A 1 170 ? -2.819 3.990 -29.924 1.00 97.44 170 VAL A O 1
ATOM 1288 N N . ALA A 1 171 ? -3.213 5.807 -28.658 1.00 97.44 171 ALA A N 1
ATOM 1289 C CA . ALA A 1 171 ? -2.807 5.209 -27.391 1.00 97.44 171 ALA A CA 1
ATOM 1290 C C . ALA A 1 171 ? -3.610 3.938 -27.066 1.00 97.44 171 ALA A C 1
ATOM 1292 O O . ALA A 1 171 ? -3.011 2.908 -26.751 1.00 97.44 171 ALA A O 1
ATOM 1293 N N . ASP A 1 172 ? -4.936 4.002 -27.184 1.00 97.75 172 ASP A N 1
ATOM 1294 C CA . ASP A 1 172 ? -5.834 2.872 -26.930 1.00 97.75 172 ASP A CA 1
ATOM 1295 C C . ASP A 1 172 ? -5.596 1.746 -27.945 1.00 97.75 172 ASP A C 1
ATOM 1297 O O . ASP A 1 172 ? -5.402 0.593 -27.561 1.00 97.75 172 ASP A O 1
ATOM 1301 N N . ALA A 1 173 ? -5.481 2.080 -29.236 1.00 98.00 173 ALA A N 1
ATOM 1302 C CA . ALA A 1 173 ? -5.192 1.095 -30.274 1.00 98.00 173 ALA A CA 1
ATOM 1303 C C . ALA A 1 173 ? -3.833 0.400 -30.064 1.00 98.00 173 ALA A C 1
ATOM 1305 O O . ALA A 1 173 ? -3.738 -0.813 -30.235 1.00 98.00 173 ALA A O 1
ATOM 1306 N N . ILE A 1 174 ? -2.784 1.129 -29.660 1.00 97.94 174 ILE A N 1
ATOM 1307 C CA . ILE A 1 174 ? -1.478 0.541 -29.318 1.00 97.94 174 ILE A CA 1
ATOM 1308 C C . ILE A 1 174 ? -1.612 -0.419 -28.131 1.00 97.94 174 ILE A C 1
ATOM 1310 O O . ILE A 1 174 ? -1.052 -1.514 -28.171 1.00 97.94 174 ILE A O 1
ATOM 1314 N N . GLN A 1 175 ? -2.341 -0.030 -27.081 1.00 97.00 175 GLN A N 1
ATOM 1315 C CA . GLN A 1 175 ? -2.552 -0.887 -25.911 1.00 97.00 175 GLN A CA 1
ATOM 1316 C C . GLN A 1 175 ? -3.307 -2.168 -26.273 1.00 97.00 175 GLN A C 1
ATOM 1318 O O . GLN A 1 175 ? -2.905 -3.243 -25.827 1.00 97.00 175 GLN A O 1
ATOM 1323 N N . ASP A 1 176 ? -4.331 -2.073 -27.122 1.00 98.00 176 ASP A N 1
ATOM 1324 C CA . ASP A 1 176 ? -5.058 -3.236 -27.626 1.00 98.00 176 ASP A CA 1
ATOM 1325 C C . ASP A 1 176 ? -4.135 -4.171 -28.411 1.00 98.00 176 ASP A C 1
ATOM 1327 O O . ASP A 1 176 ? -4.120 -5.372 -28.154 1.00 98.00 176 ASP A O 1
ATOM 1331 N N . ARG A 1 177 ? -3.297 -3.643 -29.314 1.00 97.69 177 ARG A N 1
ATOM 1332 C CA . ARG A 1 177 ? -2.326 -4.475 -30.046 1.00 97.69 177 ARG A CA 1
ATOM 1333 C C . ARG A 1 177 ? -1.341 -5.176 -29.118 1.00 97.69 177 ARG A C 1
ATOM 1335 O O . ARG A 1 177 ? -1.109 -6.365 -29.289 1.00 97.69 177 ARG A O 1
ATOM 1342 N N . ILE A 1 178 ? -0.810 -4.477 -28.113 1.00 96.44 178 ILE A N 1
ATOM 1343 C CA . ILE A 1 178 ? 0.082 -5.085 -27.112 1.00 96.44 178 ILE A CA 1
ATOM 1344 C C . ILE A 1 178 ? -0.645 -6.183 -26.325 1.00 96.44 178 ILE A C 1
ATOM 1346 O O . ILE A 1 178 ? -0.051 -7.212 -26.035 1.00 96.44 178 ILE A O 1
ATOM 1350 N N . LYS A 1 179 ? -1.921 -5.982 -25.982 1.00 96.50 179 LYS A N 1
ATOM 1351 C CA . LYS A 1 179 ? -2.736 -6.972 -25.264 1.00 96.50 179 LYS A CA 1
ATOM 1352 C C . LYS A 1 179 ? -3.017 -8.233 -26.091 1.00 96.50 179 LYS A C 1
ATOM 1354 O O . LYS A 1 179 ? -3.232 -9.289 -25.506 1.00 96.50 179 LYS A O 1
ATOM 1359 N N . PHE A 1 180 ? -3.062 -8.110 -27.416 1.00 96.69 180 PHE A N 1
ATOM 1360 C CA . PHE A 1 180 ? -3.261 -9.217 -28.357 1.00 96.69 180 PHE A CA 1
ATOM 1361 C C . PHE A 1 180 ? -1.946 -9.724 -28.972 1.00 96.69 180 PHE A C 1
ATOM 1363 O O . PHE A 1 180 ? -1.975 -10.300 -30.058 1.00 96.69 180 PHE A O 1
ATOM 1370 N N . ASP A 1 181 ? -0.814 -9.491 -28.302 1.00 95.94 181 ASP A N 1
ATOM 1371 C CA . ASP A 1 181 ? 0.509 -9.986 -28.698 1.00 95.94 181 ASP A CA 1
ATOM 1372 C C . ASP A 1 181 ? 0.930 -9.556 -30.128 1.00 95.94 181 ASP A C 1
ATOM 1374 O O . ASP A 1 181 ? 1.644 -10.262 -30.837 1.00 95.94 181 ASP A O 1
ATOM 1378 N N . ASP A 1 182 ? 0.506 -8.359 -30.566 1.00 97.62 182 ASP A N 1
ATOM 1379 C CA . ASP A 1 182 ? 0.859 -7.738 -31.857 1.00 97.62 182 ASP A CA 1
ATOM 1380 C C . ASP A 1 182 ? 1.784 -6.509 -31.671 1.00 97.62 182 ASP A C 1
ATOM 1382 O O . ASP A 1 182 ? 1.383 -5.359 -31.904 1.00 97.62 182 ASP A O 1
ATOM 1386 N N . PRO A 1 183 ? 3.055 -6.692 -31.256 1.00 97.12 183 PRO A N 1
ATOM 1387 C CA . PRO A 1 183 ? 3.986 -5.577 -31.077 1.00 97.12 183 PRO A CA 1
ATOM 1388 C C . PRO A 1 183 ? 4.365 -4.894 -32.405 1.00 97.12 183 PRO A C 1
ATOM 1390 O O . PRO A 1 183 ? 4.715 -3.711 -32.416 1.00 97.12 183 PRO A O 1
ATOM 1393 N N . VAL A 1 184 ? 4.261 -5.597 -33.539 1.00 98.06 184 VAL A N 1
ATOM 1394 C CA . VAL A 1 184 ? 4.536 -5.051 -34.880 1.00 98.06 184 VAL A CA 1
ATOM 1395 C C . VAL A 1 184 ? 3.451 -4.060 -35.298 1.00 98.06 184 VAL A C 1
ATOM 1397 O O . VAL A 1 184 ? 3.752 -2.952 -35.754 1.00 98.06 184 VAL A O 1
ATOM 1400 N N . GLY A 1 185 ? 2.182 -4.416 -35.108 1.00 97.56 185 GLY A N 1
ATOM 1401 C CA . GLY A 1 185 ? 1.071 -3.511 -35.351 1.00 97.56 185 GLY A CA 1
ATOM 1402 C C . GLY A 1 185 ? 1.052 -2.334 -34.382 1.00 97.56 185 GLY A C 1
ATOM 1403 O O . GLY A 1 185 ? 0.822 -1.205 -34.816 1.00 97.56 185 GLY A O 1
ATOM 1404 N N . ALA A 1 186 ? 1.384 -2.560 -33.105 1.00 97.81 186 ALA A N 1
ATOM 1405 C CA . ALA A 1 186 ? 1.581 -1.488 -32.128 1.00 97.81 186 ALA A CA 1
ATOM 1406 C C . ALA A 1 186 ? 2.651 -0.482 -32.594 1.00 97.81 186 ALA A C 1
ATOM 1408 O O . ALA A 1 186 ? 2.424 0.728 -32.581 1.00 97.81 186 ALA A O 1
ATOM 1409 N N . ARG A 1 187 ? 3.796 -0.980 -33.078 1.00 97.62 187 ARG A N 1
ATOM 1410 C CA . ARG A 1 187 ? 4.862 -0.147 -33.647 1.00 97.62 187 ARG A CA 1
ATOM 1411 C C . ARG A 1 187 ? 4.398 0.646 -34.863 1.00 97.62 187 ARG A C 1
ATOM 1413 O O . ARG A 1 187 ? 4.661 1.837 -34.933 1.00 97.62 187 ARG A O 1
ATOM 1420 N N . THR A 1 188 ? 3.671 0.010 -35.778 1.00 98.12 188 THR A N 1
ATOM 1421 C CA . THR A 1 188 ? 3.159 0.671 -36.992 1.00 98.12 188 THR A CA 1
ATOM 1422 C C . THR A 1 188 ? 2.264 1.866 -36.648 1.00 98.12 188 THR A C 1
ATOM 1424 O O . THR A 1 188 ? 2.339 2.908 -37.295 1.00 98.12 188 THR A O 1
ATOM 1427 N N . LEU A 1 189 ? 1.433 1.735 -35.608 1.00 97.69 189 LEU A N 1
ATOM 1428 C CA . LEU A 1 189 ? 0.599 2.831 -35.110 1.00 97.69 189 LEU A CA 1
ATOM 1429 C C . LEU A 1 189 ? 1.438 3.961 -34.502 1.00 97.69 189 LEU A C 1
ATOM 1431 O O . LEU A 1 189 ? 1.166 5.128 -34.780 1.00 97.69 189 LEU A O 1
ATOM 1435 N N . LEU A 1 190 ? 2.460 3.624 -33.705 1.00 97.50 190 LEU A N 1
ATOM 1436 C CA . LEU A 1 190 ? 3.360 4.619 -33.122 1.00 97.50 190 LEU A CA 1
ATOM 1437 C C . LEU A 1 190 ? 4.130 5.379 -34.207 1.00 97.50 190 LEU A C 1
ATOM 1439 O O . LEU A 1 190 ? 4.169 6.605 -34.163 1.00 97.50 190 LEU A O 1
ATOM 1443 N N . ASP A 1 191 ? 4.687 4.679 -35.194 1.00 96.88 191 ASP A N 1
ATOM 1444 C CA . ASP A 1 191 ? 5.476 5.276 -36.279 1.00 96.88 191 ASP A CA 1
ATOM 1445 C C . ASP A 1 191 ? 4.670 6.341 -37.056 1.00 96.88 191 ASP A C 1
ATOM 1447 O O . ASP A 1 191 ? 5.236 7.325 -37.530 1.00 96.88 191 ASP A O 1
ATOM 1451 N N . GLY A 1 192 ? 3.339 6.196 -37.133 1.00 96.06 192 GLY A N 1
ATOM 1452 C CA . GLY A 1 192 ? 2.444 7.171 -37.766 1.00 96.06 192 GLY A CA 1
ATOM 1453 C C . GLY A 1 192 ? 2.297 8.505 -37.021 1.00 96.06 192 GLY A C 1
ATOM 1454 O O . GLY A 1 192 ? 1.897 9.494 -37.634 1.00 96.06 192 GLY A O 1
ATOM 1455 N N . VAL A 1 193 ? 2.619 8.554 -35.723 1.00 96.38 193 VAL A N 1
ATOM 1456 C CA . VAL A 1 193 ? 2.495 9.759 -34.876 1.00 96.38 193 VAL A CA 1
ATOM 1457 C C . VAL A 1 193 ? 3.796 10.158 -34.174 1.00 96.38 193 VAL A C 1
ATOM 1459 O O . VAL A 1 193 ? 3.866 11.235 -33.595 1.00 96.38 193 VAL A O 1
ATOM 1462 N N . ASP A 1 194 ? 4.844 9.332 -34.222 1.00 94.88 194 ASP A N 1
ATOM 1463 C CA . ASP A 1 194 ? 6.066 9.492 -33.420 1.00 94.88 194 ASP A CA 1
ATOM 1464 C C . ASP A 1 194 ? 6.730 10.870 -33.590 1.00 94.88 194 ASP A C 1
ATOM 1466 O O . ASP A 1 194 ? 7.152 11.482 -32.610 1.00 94.88 194 ASP A O 1
ATOM 1470 N N . ALA A 1 195 ? 6.742 11.414 -34.811 1.00 94.81 195 ALA A N 1
ATOM 1471 C CA . ALA A 1 195 ? 7.328 12.723 -35.102 1.00 94.81 195 ALA A CA 1
ATOM 1472 C C . ALA A 1 195 ? 6.593 13.904 -34.436 1.00 94.81 195 ALA A C 1
ATOM 1474 O O . ALA A 1 195 ? 7.182 14.975 -34.285 1.00 94.81 195 ALA A O 1
ATOM 1475 N N . THR A 1 196 ? 5.325 13.733 -34.049 1.00 95.44 196 THR A N 1
ATOM 1476 C CA . THR A 1 196 ? 4.522 14.775 -33.385 1.00 95.44 196 THR A CA 1
ATOM 1477 C C . THR A 1 196 ? 4.533 14.655 -31.864 1.00 95.44 196 THR A C 1
ATOM 1479 O O . THR A 1 196 ? 4.014 15.534 -31.178 1.00 95.44 196 THR A O 1
ATOM 1482 N N . LEU A 1 197 ? 5.096 13.571 -31.329 1.00 97.06 197 LEU A N 1
ATOM 1483 C CA . LEU A 1 197 ? 5.155 13.319 -29.897 1.00 97.06 197 LEU A CA 1
ATOM 1484 C C . LEU A 1 197 ? 6.225 14.175 -29.217 1.00 97.06 197 LEU A C 1
ATOM 1486 O O . LEU A 1 197 ? 7.299 14.439 -29.767 1.00 97.06 197 LEU A O 1
ATOM 1490 N N . SER A 1 198 ? 5.968 14.547 -27.964 1.00 97.88 198 SER A N 1
ATOM 1491 C CA . SER A 1 198 ? 7.006 15.124 -27.116 1.00 97.88 198 SER A CA 1
ATOM 1492 C C . SER A 1 198 ? 8.141 14.124 -26.859 1.00 97.88 198 SER A C 1
ATOM 1494 O O . SER A 1 198 ? 8.028 12.917 -27.084 1.00 97.88 198 SER A O 1
ATOM 1496 N N . SER A 1 199 ? 9.270 14.620 -26.358 1.00 97.38 199 SER A N 1
ATOM 1497 C CA . SER A 1 199 ? 10.397 13.768 -25.962 1.00 97.38 199 SER A CA 1
ATOM 1498 C C . SER A 1 199 ? 10.025 12.771 -24.848 1.00 97.38 199 SER A C 1
ATOM 1500 O O . SER A 1 199 ? 10.407 11.602 -24.922 1.00 97.38 199 SER A O 1
ATOM 1502 N N . ASP A 1 200 ? 9.221 13.195 -23.870 1.00 97.00 200 ASP A N 1
ATOM 1503 C CA . ASP A 1 200 ? 8.727 12.344 -22.783 1.00 97.00 200 ASP A CA 1
ATOM 1504 C C . ASP A 1 200 ? 7.731 11.287 -23.292 1.00 97.00 200 ASP A C 1
ATOM 1506 O O . ASP A 1 200 ? 7.845 10.108 -22.947 1.00 97.00 200 ASP A O 1
ATOM 1510 N N . ALA A 1 201 ? 6.793 11.673 -24.166 1.00 97.50 201 ALA A N 1
ATOM 1511 C CA . ALA A 1 201 ? 5.831 10.744 -24.755 1.00 97.50 201 ALA A CA 1
ATOM 1512 C C . ALA A 1 201 ? 6.525 9.703 -25.653 1.00 97.50 201 ALA A C 1
ATOM 1514 O O . ALA A 1 201 ? 6.201 8.516 -25.583 1.00 97.50 201 ALA A O 1
ATOM 1515 N N . ARG A 1 202 ? 7.532 10.100 -26.446 1.00 97.00 202 ARG A N 1
ATOM 1516 C CA . ARG A 1 202 ? 8.338 9.142 -27.227 1.00 97.00 202 ARG A CA 1
ATOM 1517 C C . ARG A 1 202 ? 9.044 8.132 -26.332 1.00 97.00 202 ARG A C 1
ATOM 1519 O O . ARG A 1 202 ? 9.008 6.943 -26.644 1.00 97.00 202 ARG A O 1
ATOM 1526 N N . ALA A 1 203 ? 9.645 8.577 -25.225 1.00 97.69 203 ALA A N 1
ATOM 1527 C CA . ALA A 1 203 ? 10.295 7.678 -24.275 1.00 97.69 203 ALA A CA 1
ATOM 1528 C C . ALA A 1 203 ? 9.307 6.639 -23.721 1.00 97.69 203 ALA A C 1
ATOM 1530 O O . ALA A 1 203 ? 9.604 5.446 -23.742 1.00 97.69 203 ALA A O 1
ATOM 1531 N N . GLU A 1 204 ? 8.114 7.061 -23.291 1.00 98.12 204 GLU A N 1
ATOM 1532 C CA . GLU A 1 204 ? 7.074 6.147 -22.803 1.00 98.12 204 GLU A CA 1
ATOM 1533 C C . GLU A 1 204 ? 6.656 5.118 -23.859 1.00 98.12 204 GLU A C 1
ATOM 1535 O O . GLU A 1 204 ? 6.707 3.909 -23.619 1.00 98.12 204 GLU A O 1
ATOM 1540 N N . TRP A 1 205 ? 6.203 5.579 -25.025 1.00 98.06 205 TRP A N 1
ATOM 1541 C CA . TRP A 1 205 ? 5.530 4.704 -25.983 1.00 98.06 205 TRP A CA 1
ATOM 1542 C C . TRP A 1 205 ? 6.493 3.765 -26.700 1.00 98.06 205 TRP A C 1
ATOM 1544 O O . TRP A 1 205 ? 6.181 2.583 -26.870 1.00 98.06 205 TRP A O 1
ATOM 1554 N N . ARG A 1 206 ? 7.703 4.237 -27.022 1.00 98.19 206 ARG A N 1
ATOM 1555 C CA . ARG A 1 206 ? 8.767 3.364 -27.528 1.00 98.19 206 ARG A CA 1
ATOM 1556 C C . ARG A 1 206 ? 9.189 2.351 -26.463 1.00 98.19 206 ARG A C 1
ATOM 1558 O O . ARG A 1 206 ? 9.386 1.188 -26.799 1.00 98.19 206 ARG A O 1
ATOM 1565 N N . GLN A 1 207 ? 9.263 2.729 -25.180 1.00 97.94 207 GLN A N 1
ATOM 1566 C CA . GLN A 1 207 ? 9.561 1.770 -24.110 1.00 97.94 207 GLN A CA 1
ATOM 1567 C C . GLN A 1 207 ? 8.476 0.691 -23.998 1.00 97.94 207 GLN A C 1
ATOM 1569 O O . GLN A 1 207 ? 8.819 -0.488 -23.932 1.00 97.94 207 GLN A O 1
ATOM 1574 N N . LYS A 1 208 ? 7.186 1.055 -24.032 1.00 98.12 208 LYS A N 1
ATOM 1575 C CA . LYS A 1 208 ? 6.073 0.088 -23.992 1.00 98.12 208 LYS A CA 1
ATOM 1576 C C . LYS A 1 208 ? 6.130 -0.913 -25.147 1.00 98.12 208 LYS A C 1
ATOM 1578 O O . LYS A 1 208 ? 5.966 -2.108 -24.917 1.00 98.12 208 LYS A O 1
ATOM 1583 N N . ILE A 1 209 ? 6.397 -0.441 -26.365 1.00 98.38 209 ILE A N 1
ATOM 1584 C CA . ILE A 1 209 ? 6.528 -1.306 -27.546 1.00 98.38 209 ILE A CA 1
ATOM 1585 C C . ILE A 1 209 ? 7.794 -2.164 -27.463 1.00 98.38 209 ILE A C 1
ATOM 1587 O O . ILE A 1 209 ? 7.727 -3.368 -27.694 1.00 98.38 209 ILE A O 1
ATOM 1591 N N . GLY A 1 210 ? 8.937 -1.589 -27.076 1.00 98.31 210 GLY A N 1
ATOM 1592 C CA . GLY A 1 210 ? 10.172 -2.346 -26.861 1.00 98.31 210 GLY A CA 1
ATOM 1593 C C . GLY A 1 210 ? 10.000 -3.448 -25.811 1.00 98.31 210 GLY A C 1
ATOM 1594 O O . GLY A 1 210 ? 10.488 -4.560 -25.996 1.00 98.31 210 GLY A O 1
ATOM 1595 N N . TRP A 1 211 ? 9.244 -3.174 -24.743 1.00 98.19 211 TRP A N 1
ATOM 1596 C CA . TRP A 1 211 ? 8.870 -4.175 -23.745 1.00 98.19 211 TRP A CA 1
ATOM 1597 C C . TRP A 1 211 ? 7.981 -5.275 -24.332 1.00 98.19 211 TRP A C 1
ATOM 1599 O O . TRP A 1 211 ? 8.212 -6.442 -24.036 1.00 98.19 211 TRP A O 1
ATOM 1609 N N . ALA A 1 212 ? 7.007 -4.934 -25.179 1.00 98.38 212 ALA A N 1
ATOM 1610 C CA . ALA A 1 212 ? 6.160 -5.925 -25.844 1.00 98.38 212 ALA A CA 1
ATOM 1611 C C . ALA A 1 212 ? 6.990 -6.888 -26.716 1.00 98.38 212 ALA A C 1
ATOM 1613 O O . ALA A 1 212 ? 6.870 -8.098 -26.560 1.00 98.38 212 ALA A O 1
ATOM 1614 N N . PHE A 1 213 ? 7.929 -6.378 -27.525 1.00 98.62 213 PHE A N 1
ATOM 1615 C CA . PHE A 1 213 ? 8.860 -7.235 -28.279 1.00 98.62 213 PHE A CA 1
ATOM 1616 C C . PHE A 1 213 ? 9.719 -8.136 -27.375 1.00 98.62 213 PHE A C 1
ATOM 1618 O O . PHE A 1 213 ? 9.964 -9.290 -27.716 1.00 98.62 213 PHE A O 1
ATOM 1625 N N . TYR A 1 214 ? 10.156 -7.644 -26.210 1.00 98.44 214 TYR A N 1
ATOM 1626 C CA . TYR A 1 214 ? 10.932 -8.447 -25.256 1.00 98.44 214 TYR A CA 1
ATOM 1627 C C . TYR A 1 214 ? 10.115 -9.608 -24.660 1.00 98.44 214 TYR A C 1
ATOM 1629 O O . TYR A 1 214 ? 10.653 -10.700 -24.446 1.00 98.44 214 TYR A O 1
ATOM 1637 N N . ILE A 1 215 ? 8.826 -9.382 -24.382 1.00 97.56 215 ILE A N 1
ATOM 1638 C CA . ILE A 1 215 ? 7.905 -10.429 -23.913 1.00 97.56 215 ILE A CA 1
ATOM 1639 C C . ILE A 1 215 ? 7.679 -11.481 -25.006 1.00 97.56 215 ILE A C 1
ATOM 1641 O O . ILE A 1 215 ? 7.769 -12.672 -24.710 1.00 97.56 215 ILE A O 1
ATOM 1645 N N . GLU A 1 216 ? 7.546 -11.051 -26.263 1.00 97.44 216 GLU A N 1
ATOM 1646 C CA . GLU A 1 216 ? 7.449 -11.925 -27.444 1.00 97.44 216 GLU A CA 1
ATOM 1647 C C . GLU A 1 216 ? 8.778 -12.601 -27.845 1.00 97.44 216 GLU A C 1
ATOM 1649 O O . GLU A 1 216 ? 8.856 -13.302 -28.852 1.00 97.44 216 GLU A O 1
ATOM 1654 N N . ASN A 1 217 ? 9.836 -12.448 -27.040 1.00 97.69 217 ASN A N 1
ATOM 1655 C CA . ASN A 1 217 ? 11.173 -13.018 -27.256 1.00 97.69 217 ASN A CA 1
ATOM 1656 C C . ASN A 1 217 ? 11.903 -12.522 -28.521 1.00 97.69 217 ASN A C 1
ATOM 1658 O O . ASN A 1 217 ? 12.897 -13.123 -28.932 1.00 97.69 217 ASN A O 1
ATOM 1662 N N . ASP A 1 218 ? 11.487 -11.396 -29.106 1.00 98.38 218 ASP A N 1
ATOM 1663 C CA . ASP A 1 218 ? 12.269 -10.688 -30.123 1.00 98.38 218 ASP A CA 1
ATOM 1664 C C . ASP A 1 218 ? 13.223 -9.693 -29.446 1.00 98.38 218 ASP A C 1
ATOM 1666 O O . ASP A 1 218 ? 13.028 -8.473 -29.434 1.00 98.38 218 ASP A O 1
ATOM 1670 N N . ASP A 1 219 ? 14.278 -10.238 -28.839 1.00 98.56 219 ASP A N 1
ATOM 1671 C CA . ASP A 1 219 ? 15.251 -9.454 -28.077 1.00 98.56 219 ASP A CA 1
ATOM 1672 C C . ASP A 1 219 ? 16.018 -8.446 -28.959 1.00 98.56 219 ASP A C 1
ATOM 1674 O O . ASP A 1 219 ? 16.415 -7.376 -28.491 1.00 98.56 219 ASP A O 1
ATOM 1678 N N . ALA A 1 220 ? 16.228 -8.754 -30.243 1.00 98.56 220 ALA A N 1
ATOM 1679 C CA . ALA A 1 220 ? 16.936 -7.864 -31.161 1.00 98.56 220 ALA A CA 1
ATOM 1680 C C . ALA A 1 220 ? 16.125 -6.588 -31.423 1.00 98.56 220 ALA A C 1
ATOM 1682 O O . ALA A 1 220 ? 16.646 -5.477 -31.255 1.00 98.56 220 ALA A O 1
ATOM 1683 N N . THR A 1 221 ? 14.841 -6.737 -31.759 1.00 98.44 221 THR A N 1
ATOM 1684 C CA . THR A 1 221 ? 13.937 -5.601 -31.963 1.00 98.44 221 THR A CA 1
ATOM 1685 C C . THR A 1 221 ? 13.667 -4.867 -30.654 1.00 98.44 221 THR A C 1
ATOM 1687 O O . THR A 1 221 ? 13.715 -3.635 -30.626 1.00 98.44 221 THR A O 1
ATOM 1690 N N . ALA A 1 222 ? 13.471 -5.597 -29.552 1.00 98.62 222 ALA A N 1
ATOM 1691 C CA . ALA A 1 222 ? 13.282 -5.010 -28.229 1.00 98.62 222 ALA A CA 1
ATOM 1692 C C . ALA A 1 222 ? 14.446 -4.095 -27.835 1.00 98.62 222 ALA A C 1
ATOM 1694 O O . ALA A 1 222 ? 14.223 -2.947 -27.447 1.00 98.62 222 ALA A O 1
ATOM 1695 N N . ARG A 1 223 ? 15.693 -4.568 -27.989 1.00 98.62 223 ARG A N 1
ATOM 1696 C CA . ARG A 1 223 ? 16.899 -3.769 -27.732 1.00 98.62 223 ARG A CA 1
ATOM 1697 C C . ARG A 1 223 ? 16.930 -2.524 -28.611 1.00 98.62 223 ARG A C 1
ATOM 1699 O O . ARG A 1 223 ? 17.186 -1.439 -28.095 1.00 98.62 223 ARG A O 1
ATOM 1706 N N . ALA A 1 224 ? 16.691 -2.670 -29.914 1.00 98.38 224 ALA A N 1
ATOM 1707 C CA . ALA A 1 224 ? 16.747 -1.552 -30.851 1.00 98.38 224 ALA A CA 1
ATOM 1708 C C . ALA A 1 224 ? 15.736 -0.458 -30.479 1.00 98.38 224 ALA A C 1
ATOM 1710 O O . ALA A 1 224 ? 16.115 0.698 -30.306 1.00 98.38 224 ALA A O 1
ATOM 1711 N N . ILE A 1 225 ? 14.470 -0.827 -30.270 1.00 98.06 225 ILE A N 1
ATOM 1712 C CA . ILE A 1 225 ? 13.413 0.129 -29.922 1.00 98.06 225 ILE A CA 1
ATOM 1713 C C . ILE A 1 225 ? 13.669 0.744 -28.543 1.00 98.06 225 ILE A C 1
ATOM 1715 O O . ILE A 1 225 ? 13.576 1.961 -28.389 1.00 98.06 225 ILE A O 1
ATOM 1719 N N . ALA A 1 226 ? 14.053 -0.056 -27.549 1.00 98.12 226 ALA A N 1
ATOM 1720 C CA . ALA A 1 226 ? 14.344 0.444 -26.212 1.00 98.12 226 ALA A CA 1
ATOM 1721 C C . ALA A 1 226 ? 15.496 1.465 -26.203 1.00 98.12 226 ALA A C 1
ATOM 1723 O O . ALA A 1 226 ? 15.416 2.468 -25.500 1.00 98.12 226 ALA A O 1
ATOM 1724 N N . LEU A 1 227 ? 16.535 1.284 -27.024 1.00 98.12 227 LEU A N 1
ATOM 1725 C CA . LEU A 1 227 ? 17.599 2.285 -27.154 1.00 98.12 227 LEU A CA 1
ATOM 1726 C C . LEU A 1 227 ? 17.082 3.603 -27.750 1.00 98.12 227 LEU A C 1
ATOM 1728 O O . LEU A 1 227 ? 17.432 4.662 -27.241 1.00 98.12 227 LEU A O 1
ATOM 1732 N N . THR A 1 228 ? 16.180 3.556 -28.736 1.00 97.75 228 THR A N 1
ATOM 1733 C CA . THR A 1 228 ? 15.544 4.777 -29.273 1.00 97.75 228 THR A CA 1
ATOM 1734 C C . THR A 1 228 ? 14.584 5.444 -28.283 1.00 97.75 228 THR A C 1
ATOM 1736 O O . THR A 1 228 ? 14.338 6.644 -28.365 1.00 97.75 228 THR A O 1
ATOM 1739 N N . ALA A 1 229 ? 14.017 4.689 -27.337 1.00 96.44 229 ALA A N 1
ATOM 1740 C CA . ALA A 1 229 ? 13.225 5.247 -26.243 1.00 96.44 229 ALA A CA 1
ATOM 1741 C C . ALA A 1 229 ? 14.116 6.002 -25.242 1.00 96.44 229 ALA A C 1
ATOM 1743 O O . ALA A 1 229 ? 13.719 7.032 -24.700 1.00 96.44 229 ALA A O 1
ATOM 1744 N N . ALA A 1 230 ? 15.343 5.517 -25.032 1.00 94.69 230 ALA A N 1
ATOM 1745 C CA . ALA A 1 230 ? 16.311 6.112 -24.119 1.00 94.69 230 ALA A CA 1
ATOM 1746 C C . ALA A 1 230 ? 16.934 7.432 -24.623 1.00 94.69 230 ALA A C 1
ATOM 1748 O O . ALA A 1 230 ? 17.584 8.127 -23.845 1.00 94.69 230 ALA A O 1
ATOM 1749 N N . GLU A 1 231 ? 16.723 7.787 -25.895 1.00 94.38 231 GLU A N 1
ATOM 1750 C CA . GLU A 1 231 ? 17.060 9.101 -26.472 1.00 94.38 231 GLU A CA 1
ATOM 1751 C C . GLU A 1 231 ? 16.066 10.206 -26.072 1.00 94.38 231 GLU A C 1
ATOM 1753 O O . GLU A 1 231 ? 16.330 11.386 -26.303 1.00 94.38 231 GLU A O 1
ATOM 1758 N N . GLY A 1 232 ? 14.912 9.831 -25.509 1.00 94.12 232 GLY A N 1
ATOM 1759 C CA . GLY A 1 232 ? 13.915 10.770 -25.007 1.00 94.12 232 GLY A CA 1
ATOM 1760 C C . GLY A 1 232 ? 14.267 11.347 -23.632 1.00 94.12 232 GLY A C 1
ATOM 1761 O O . GLY A 1 232 ? 15.417 11.356 -23.193 1.00 94.12 232 GLY A O 1
ATOM 1762 N N . THR A 1 233 ? 13.250 11.837 -22.927 1.00 95.44 233 THR A N 1
ATOM 1763 C CA . THR A 1 233 ? 13.394 12.478 -21.610 1.00 95.44 233 THR A CA 1
ATOM 1764 C C . THR A 1 233 ? 12.417 11.904 -20.592 1.00 95.44 233 THR A C 1
ATOM 1766 O O . THR A 1 233 ? 11.498 11.157 -20.927 1.00 95.44 233 THR A O 1
ATOM 1769 N N . GLY A 1 234 ? 12.643 12.233 -19.322 1.00 94.06 234 GLY A N 1
ATOM 1770 C CA . GLY A 1 234 ? 11.741 11.865 -18.241 1.00 94.06 234 GLY A CA 1
ATOM 1771 C C . GLY A 1 234 ? 11.963 10.453 -17.681 1.00 94.06 234 GLY A C 1
ATOM 1772 O O . GLY A 1 234 ? 12.939 9.767 -18.004 1.00 94.06 234 GLY A O 1
ATOM 1773 N N . PRO A 1 235 ? 11.068 10.003 -16.790 1.00 93.00 235 PRO A N 1
ATOM 1774 C CA . PRO A 1 235 ? 11.289 8.811 -15.971 1.00 93.00 235 PRO A CA 1
ATOM 1775 C C . PRO A 1 235 ? 11.274 7.492 -16.764 1.00 93.00 235 PRO A C 1
ATOM 1777 O O . PRO A 1 235 ? 11.872 6.506 -16.324 1.00 93.00 235 PRO A O 1
ATOM 1780 N N . TRP A 1 236 ? 10.651 7.469 -17.948 1.00 97.12 236 TRP A N 1
ATOM 1781 C CA . TRP A 1 236 ? 10.578 6.291 -18.824 1.00 97.12 236 TRP A CA 1
ATOM 1782 C C . TRP A 1 236 ? 11.927 5.893 -19.445 1.00 97.12 236 TRP A C 1
ATOM 1784 O O . TRP A 1 236 ? 12.109 4.728 -19.794 1.00 97.12 236 TRP A O 1
ATOM 1794 N N . VAL A 1 237 ? 12.907 6.804 -19.503 1.00 97.81 237 VAL A N 1
ATOM 1795 C CA . VAL A 1 237 ? 14.268 6.516 -20.001 1.00 97.81 237 VAL A CA 1
ATOM 1796 C C . VAL A 1 237 ? 14.947 5.402 -19.192 1.00 97.81 237 VAL A C 1
ATOM 1798 O O . VAL A 1 237 ? 15.610 4.528 -19.750 1.00 97.81 237 VAL A O 1
ATOM 1801 N N . SER A 1 238 ? 14.740 5.375 -17.875 1.00 97.12 238 SER A N 1
ATOM 1802 C CA . SER A 1 238 ? 15.311 4.332 -17.013 1.00 97.12 238 SER A CA 1
ATOM 1803 C C . SER A 1 238 ? 14.729 2.937 -17.293 1.00 97.12 238 SER A C 1
ATOM 1805 O O . SER A 1 238 ? 15.465 1.945 -17.290 1.00 97.12 238 SER A O 1
ATOM 1807 N N . GLU A 1 239 ? 13.435 2.859 -17.621 1.00 97.88 239 GLU A N 1
ATOM 1808 C CA . GLU A 1 239 ? 12.735 1.629 -18.027 1.00 97.88 239 GLU A CA 1
ATOM 1809 C C . GLU A 1 239 ? 13.129 1.182 -19.446 1.00 97.88 239 GLU A C 1
ATOM 1811 O O . GLU A 1 239 ? 13.190 -0.014 -19.753 1.00 97.88 239 GLU A O 1
ATOM 1816 N N . ALA A 1 240 ? 13.442 2.140 -20.320 1.00 98.19 240 ALA A N 1
ATOM 1817 C CA . ALA A 1 240 ? 13.986 1.874 -21.644 1.00 98.19 240 ALA A CA 1
ATOM 1818 C C . ALA A 1 240 ? 15.360 1.199 -21.542 1.00 98.19 240 ALA A C 1
ATOM 1820 O O . ALA A 1 240 ? 15.558 0.106 -22.076 1.00 98.19 240 ALA A O 1
ATOM 1821 N N . TYR A 1 241 ? 16.279 1.765 -20.758 1.00 98.62 241 TYR A N 1
ATOM 1822 C CA . TYR A 1 241 ? 17.573 1.133 -20.499 1.00 98.62 241 TYR A CA 1
ATOM 1823 C C . TYR A 1 241 ? 17.450 -0.232 -19.814 1.00 98.62 241 TYR A C 1
ATOM 1825 O O . TYR A 1 241 ? 18.185 -1.156 -20.158 1.00 98.62 241 TYR A O 1
ATOM 1833 N N . TRP A 1 242 ? 16.492 -0.397 -18.900 1.00 98.31 242 TRP A N 1
ATOM 1834 C CA . TRP A 1 242 ? 16.193 -1.695 -18.291 1.00 98.31 242 TRP A CA 1
ATOM 1835 C C . TRP A 1 242 ? 15.821 -2.750 -19.341 1.00 98.31 242 TRP A C 1
ATOM 1837 O O . TRP A 1 242 ? 16.391 -3.842 -19.362 1.00 98.31 242 TRP A O 1
ATOM 1847 N N . THR A 1 243 ? 14.921 -2.395 -20.260 1.00 98.56 243 THR A N 1
ATOM 1848 C CA . THR A 1 243 ? 14.488 -3.269 -21.362 1.00 98.56 243 THR A CA 1
ATOM 1849 C C . THR A 1 243 ? 15.658 -3.604 -22.293 1.00 98.56 243 THR A C 1
ATOM 1851 O O . THR A 1 243 ? 15.891 -4.773 -22.603 1.00 98.56 243 THR A O 1
ATOM 1854 N N . ALA A 1 244 ? 16.458 -2.602 -22.675 1.00 98.75 244 ALA A N 1
ATOM 1855 C CA . ALA A 1 244 ? 17.647 -2.797 -23.505 1.00 98.75 244 ALA A CA 1
ATOM 1856 C C . ALA A 1 244 ? 18.695 -3.700 -22.829 1.00 98.75 244 ALA A C 1
ATOM 1858 O O . ALA A 1 244 ? 19.319 -4.528 -23.499 1.00 98.75 244 ALA A O 1
ATOM 1859 N N . GLY A 1 245 ? 18.873 -3.572 -21.511 1.00 98.62 245 GLY A N 1
ATOM 1860 C CA . GLY A 1 245 ? 19.780 -4.399 -20.719 1.00 98.62 245 GLY A CA 1
ATOM 1861 C C . GLY A 1 245 ? 19.345 -5.860 -20.670 1.00 98.62 245 GLY A C 1
ATOM 1862 O O . GLY A 1 245 ? 20.154 -6.749 -20.943 1.00 98.62 245 GLY A O 1
ATOM 1863 N N . LEU A 1 246 ? 18.060 -6.115 -20.400 1.00 98.69 246 LEU A N 1
ATOM 1864 C CA . LEU A 1 246 ? 17.490 -7.466 -20.386 1.00 98.69 246 LEU A CA 1
ATOM 1865 C C . LEU A 1 246 ? 17.610 -8.157 -21.750 1.00 98.69 246 LEU A C 1
ATOM 1867 O O . LEU A 1 246 ? 18.102 -9.285 -21.827 1.00 98.69 246 LEU A O 1
ATOM 1871 N N . ALA A 1 247 ? 17.227 -7.462 -22.822 1.00 98.75 247 ALA A N 1
ATOM 1872 C CA . ALA A 1 247 ? 17.336 -7.969 -24.184 1.00 98.75 247 ALA A CA 1
ATOM 1873 C C . ALA A 1 247 ? 18.800 -8.266 -24.563 1.00 98.75 247 ALA A C 1
ATOM 1875 O O . ALA A 1 247 ? 19.128 -9.360 -25.020 1.00 98.75 247 ALA A O 1
ATOM 1876 N N . SER A 1 248 ? 19.725 -7.341 -24.275 1.00 98.81 248 SER A N 1
ATOM 1877 C CA . SER A 1 248 ? 21.164 -7.547 -24.514 1.00 98.81 248 SER A CA 1
ATOM 1878 C C . SER A 1 248 ? 21.723 -8.730 -23.716 1.00 98.81 248 SER A C 1
ATOM 1880 O O . SER A 1 248 ? 22.562 -9.482 -24.214 1.00 98.81 248 SER A O 1
ATOM 1882 N N . PHE A 1 249 ? 21.236 -8.938 -22.489 1.00 98.56 249 PHE A N 1
ATOM 1883 C CA . PHE A 1 249 ? 21.641 -10.064 -21.656 1.00 98.56 249 PHE A CA 1
ATOM 1884 C C . PHE A 1 249 ? 21.210 -11.407 -22.263 1.00 98.56 249 PHE A C 1
ATOM 1886 O O . PHE A 1 249 ? 22.015 -12.346 -22.283 1.00 98.56 249 PHE A O 1
ATOM 1893 N N . ARG A 1 250 ? 19.980 -11.505 -22.789 1.00 98.38 250 ARG A N 1
ATOM 1894 C CA . ARG A 1 250 ? 19.492 -12.702 -23.499 1.00 98.38 250 ARG A CA 1
ATOM 1895 C C . ARG A 1 250 ? 20.256 -12.953 -24.799 1.00 98.38 250 ARG A C 1
ATOM 1897 O O . ARG A 1 250 ? 20.699 -14.078 -25.017 1.00 98.38 250 ARG A O 1
ATOM 1904 N N . LEU A 1 251 ? 20.549 -11.899 -25.565 1.00 98.44 251 LEU A N 1
ATOM 1905 C CA . LEU A 1 251 ? 21.392 -11.955 -26.771 1.00 98.44 251 LEU A CA 1
ATOM 1906 C C . LEU A 1 251 ? 22.853 -12.353 -26.488 1.00 98.44 251 LEU A C 1
ATOM 1908 O O . LEU A 1 251 ? 23.602 -12.682 -27.403 1.00 98.44 251 LEU A O 1
ATOM 1912 N N . GLY A 1 252 ? 23.282 -12.325 -25.224 1.00 97.88 252 GLY A N 1
ATOM 1913 C CA . GLY A 1 252 ? 24.640 -12.679 -24.817 1.00 97.88 252 GLY A CA 1
ATOM 1914 C C . GLY A 1 252 ? 25.675 -11.567 -24.975 1.00 97.88 252 GLY A C 1
ATOM 1915 O O . GLY A 1 252 ? 26.846 -11.794 -24.666 1.00 97.88 252 GLY A O 1
ATOM 1916 N N . ASP A 1 253 ? 25.250 -10.364 -25.359 1.00 98.44 253 ASP A N 1
ATOM 1917 C CA . ASP A 1 253 ? 26.078 -9.160 -25.377 1.00 98.44 253 ASP A CA 1
ATOM 1918 C C . ASP A 1 253 ? 26.191 -8.598 -23.955 1.00 98.44 253 ASP A C 1
ATOM 1920 O O . ASP A 1 253 ? 25.460 -7.702 -23.528 1.00 98.44 253 ASP A O 1
ATOM 1924 N N . CYS A 1 254 ? 27.096 -9.193 -23.177 1.00 98.06 254 CYS A N 1
ATOM 1925 C CA . CYS A 1 254 ? 27.237 -8.867 -21.765 1.00 98.06 254 CYS A CA 1
ATOM 1926 C C . CYS A 1 254 ? 27.730 -7.424 -21.532 1.00 98.06 254 CYS A C 1
ATOM 1928 O O . CYS A 1 254 ? 27.412 -6.850 -20.493 1.00 98.06 254 CYS A O 1
ATOM 1930 N N . ILE A 1 255 ? 28.473 -6.829 -22.480 1.00 98.44 255 ILE A N 1
ATOM 1931 C CA . ILE A 1 255 ? 28.986 -5.456 -22.359 1.00 98.44 255 ILE A CA 1
ATOM 1932 C C . ILE A 1 255 ? 27.840 -4.466 -22.538 1.00 98.44 255 ILE A C 1
ATOM 1934 O O . ILE A 1 255 ? 27.655 -3.602 -21.681 1.00 98.44 255 ILE A O 1
ATOM 1938 N N . ALA A 1 256 ? 27.040 -4.621 -23.598 1.00 98.50 256 ALA A N 1
ATOM 1939 C CA . ALA A 1 256 ? 25.876 -3.767 -23.806 1.00 98.50 256 ALA A CA 1
ATOM 1940 C C . ALA A 1 256 ? 24.828 -3.950 -22.704 1.00 98.50 256 ALA A C 1
ATOM 1942 O O . ALA A 1 256 ? 24.233 -2.971 -22.260 1.00 98.50 256 ALA A O 1
ATOM 1943 N N . ALA A 1 257 ? 24.639 -5.184 -22.222 1.00 98.75 257 ALA A N 1
ATOM 1944 C CA . ALA A 1 257 ? 23.755 -5.448 -21.094 1.00 98.75 257 ALA A CA 1
ATOM 1945 C C . ALA A 1 257 ? 24.194 -4.674 -19.848 1.00 98.75 257 ALA A C 1
ATOM 1947 O O . ALA A 1 257 ? 23.383 -3.990 -19.231 1.00 98.75 257 ALA A O 1
ATOM 1948 N N . ALA A 1 258 ? 25.479 -4.754 -19.494 1.00 98.56 258 ALA A N 1
ATOM 1949 C CA . ALA A 1 258 ? 25.994 -4.087 -18.310 1.00 98.56 258 ALA A CA 1
ATOM 1950 C C . ALA A 1 258 ? 25.907 -2.555 -18.411 1.00 98.56 258 ALA A C 1
ATOM 1952 O O . ALA A 1 258 ? 25.450 -1.925 -17.462 1.00 98.56 258 ALA A O 1
ATOM 1953 N N . ASP A 1 259 ? 26.271 -1.971 -19.558 1.00 98.38 259 ASP A N 1
ATOM 1954 C CA . ASP A 1 259 ? 26.154 -0.525 -19.805 1.00 98.38 259 ASP A CA 1
ATOM 1955 C C . ASP A 1 259 ? 24.699 -0.041 -19.695 1.00 98.38 259 ASP A C 1
ATOM 1957 O O . ASP A 1 259 ? 24.411 0.935 -19.001 1.00 98.38 259 ASP A O 1
ATOM 1961 N N . ALA A 1 260 ? 23.757 -0.760 -20.311 1.00 98.69 260 ALA A N 1
ATOM 1962 C CA . ALA A 1 260 ? 22.340 -0.424 -20.228 1.00 98.69 260 ALA A CA 1
ATOM 1963 C C . ALA A 1 260 ? 21.807 -0.543 -18.790 1.00 98.69 260 ALA A C 1
ATOM 1965 O O . ALA A 1 260 ? 21.112 0.354 -18.318 1.00 98.69 260 ALA A O 1
ATOM 1966 N N . PHE A 1 261 ? 22.173 -1.590 -18.044 1.00 98.81 261 PHE A N 1
ATOM 1967 C CA . PHE A 1 261 ? 21.784 -1.704 -16.638 1.00 98.81 261 PHE A CA 1
ATOM 1968 C C . PHE A 1 261 ? 22.392 -0.598 -15.763 1.00 98.81 261 PHE A C 1
ATOM 1970 O O . PHE A 1 261 ? 21.693 -0.043 -14.920 1.00 98.81 261 PHE A O 1
ATOM 1977 N N . GLU A 1 262 ? 23.654 -0.215 -15.966 1.00 98.38 262 GLU A N 1
ATOM 1978 C CA . GLU A 1 262 ? 24.271 0.896 -15.226 1.00 98.38 262 GLU A CA 1
ATOM 1979 C C . GLU A 1 262 ? 23.563 2.232 -15.507 1.00 98.38 262 GLU A C 1
ATOM 1981 O O . GLU A 1 262 ? 23.277 2.984 -14.573 1.00 98.38 262 GLU A O 1
ATOM 1986 N N . LYS A 1 263 ? 23.198 2.500 -16.768 1.00 98.31 263 LYS A N 1
ATOM 1987 C CA . LYS A 1 263 ? 22.416 3.687 -17.156 1.00 98.31 263 LYS A CA 1
ATOM 1988 C C . LYS A 1 263 ? 20.997 3.668 -16.593 1.00 98.31 263 LYS A C 1
ATOM 1990 O O . LYS A 1 263 ? 20.510 4.699 -16.130 1.00 98.31 263 LYS A O 1
ATOM 1995 N N . SER A 1 264 ? 20.350 2.502 -16.587 1.00 98.19 264 SER A N 1
ATOM 1996 C CA . SER A 1 264 ? 19.044 2.311 -15.950 1.00 98.19 264 SER A CA 1
ATOM 1997 C C . SER A 1 264 ? 19.120 2.629 -14.456 1.00 98.19 264 SER A C 1
ATOM 1999 O O . SER A 1 264 ? 18.340 3.442 -13.969 1.00 98.19 264 SER A O 1
ATOM 2001 N N . ALA A 1 265 ? 20.120 2.091 -13.752 1.00 97.62 265 ALA A N 1
ATOM 2002 C CA . ALA A 1 265 ? 20.322 2.348 -12.330 1.00 97.62 265 ALA A CA 1
ATOM 2003 C C . ALA A 1 265 ? 20.599 3.832 -12.032 1.00 97.62 265 ALA A C 1
ATOM 2005 O O . ALA A 1 265 ? 20.022 4.390 -11.103 1.00 97.62 265 ALA A O 1
ATOM 2006 N N . GLY A 1 266 ? 21.438 4.489 -12.841 1.00 95.94 266 GLY A N 1
ATOM 2007 C CA . GLY A 1 266 ? 21.789 5.903 -12.665 1.00 95.94 266 GLY A CA 1
ATOM 2008 C C . GLY A 1 266 ? 20.660 6.895 -12.974 1.00 95.94 266 GLY A C 1
ATOM 2009 O O . GLY A 1 266 ? 20.746 8.048 -12.562 1.00 95.94 266 GLY A O 1
ATOM 2010 N N . SER A 1 267 ? 19.613 6.463 -13.682 1.00 94.62 267 SER A N 1
ATOM 2011 C CA . SER A 1 267 ? 18.452 7.291 -14.050 1.00 94.62 267 SER A CA 1
ATOM 2012 C C . SER A 1 267 ? 17.137 6.819 -13.416 1.00 94.62 267 SER A C 1
ATOM 2014 O O . SER A 1 267 ? 16.073 7.369 -13.707 1.00 94.62 267 SER A O 1
ATOM 2016 N N . ALA A 1 268 ? 17.182 5.797 -12.560 1.00 94.81 268 ALA A N 1
ATOM 2017 C CA . ALA A 1 268 ? 16.005 5.220 -11.928 1.00 94.81 268 ALA A CA 1
ATOM 2018 C C . ALA A 1 268 ? 15.320 6.216 -10.981 1.00 94.81 268 ALA A C 1
ATOM 2020 O O . ALA A 1 268 ? 15.962 6.908 -10.196 1.00 94.81 268 ALA A O 1
ATOM 2021 N N . HIS A 1 269 ? 13.989 6.246 -11.035 1.00 89.94 269 HIS A N 1
ATOM 2022 C CA . HIS A 1 269 ? 13.148 7.101 -10.185 1.00 89.94 269 HIS A CA 1
ATOM 2023 C C . HIS A 1 269 ? 12.453 6.319 -9.056 1.00 89.94 269 HIS A C 1
ATOM 2025 O O . HIS A 1 269 ? 11.589 6.854 -8.365 1.00 89.94 269 HIS A O 1
ATOM 2031 N N . ASN A 1 270 ? 12.781 5.034 -8.897 1.00 91.06 270 ASN A N 1
ATOM 2032 C CA . ASN A 1 270 ? 12.315 4.193 -7.801 1.00 91.06 270 ASN A CA 1
ATOM 2033 C C . ASN A 1 270 ? 13.402 3.193 -7.394 1.00 91.06 270 ASN A C 1
ATOM 2035 O O . ASN A 1 270 ? 14.158 2.705 -8.238 1.00 91.06 270 ASN A O 1
ATOM 2039 N N . ASP A 1 271 ? 13.428 2.875 -6.102 1.00 93.75 271 ASP A N 1
ATOM 2040 C CA . ASP A 1 271 ? 14.439 2.016 -5.485 1.00 93.75 271 ASP A CA 1
ATOM 2041 C C . ASP A 1 271 ? 14.429 0.589 -6.052 1.00 93.75 271 ASP A C 1
ATOM 2043 O O . ASP A 1 271 ? 15.491 -0.005 -6.233 1.00 93.75 271 ASP A O 1
ATOM 2047 N N . GLU A 1 272 ? 13.254 0.056 -6.409 1.00 95.31 272 GLU A N 1
ATOM 2048 C CA . GLU A 1 272 ? 13.134 -1.289 -6.989 1.00 95.31 272 GLU A CA 1
ATOM 2049 C C . GLU A 1 272 ? 13.859 -1.403 -8.331 1.00 95.31 272 GLU A C 1
ATOM 2051 O O . GLU A 1 272 ? 14.596 -2.363 -8.559 1.00 95.31 272 GLU A O 1
ATOM 2056 N N . LEU A 1 273 ? 13.688 -0.417 -9.219 1.00 96.69 273 LEU A N 1
ATOM 2057 C CA . LEU A 1 273 ? 14.396 -0.390 -10.495 1.00 96.69 273 LEU A CA 1
ATOM 2058 C C . LEU A 1 273 ? 15.897 -0.218 -10.291 1.00 96.69 273 LEU A C 1
ATOM 2060 O O . LEU A 1 273 ? 16.677 -0.943 -10.903 1.00 96.69 273 LEU A O 1
ATOM 2064 N N . ALA A 1 274 ? 16.296 0.731 -9.439 1.00 96.88 274 ALA A N 1
ATOM 2065 C CA . ALA A 1 274 ? 17.703 1.016 -9.175 1.00 96.88 274 ALA A CA 1
ATOM 2066 C C . ALA A 1 274 ? 18.426 -0.231 -8.646 1.00 96.88 274 ALA A C 1
ATOM 2068 O O . ALA A 1 274 ? 19.481 -0.620 -9.155 1.00 96.88 274 ALA A O 1
ATOM 2069 N N . SER A 1 275 ? 17.815 -0.899 -7.667 1.00 97.75 275 SER A N 1
ATOM 2070 C CA . SER A 1 275 ? 18.307 -2.141 -7.082 1.00 97.75 275 SER A CA 1
ATOM 2071 C C . SER A 1 275 ? 18.396 -3.269 -8.112 1.00 97.75 275 SER A C 1
ATOM 2073 O O . SER A 1 275 ? 19.457 -3.883 -8.270 1.00 97.75 275 SER A O 1
ATOM 2075 N N . ALA A 1 276 ? 17.321 -3.496 -8.878 1.00 98.06 276 ALA A N 1
ATOM 2076 C CA . ALA A 1 276 ? 17.287 -4.500 -9.938 1.00 98.06 276 ALA A CA 1
ATOM 2077 C C . ALA A 1 276 ? 18.380 -4.265 -10.982 1.00 98.06 276 ALA A C 1
ATOM 2079 O O . ALA A 1 276 ? 19.131 -5.180 -11.320 1.00 98.06 276 ALA A O 1
ATOM 2080 N N . ALA A 1 277 ? 18.504 -3.033 -11.466 1.00 98.31 277 ALA A N 1
ATOM 2081 C CA . ALA A 1 277 ? 19.476 -2.652 -12.473 1.00 98.31 277 ALA A CA 1
ATOM 2082 C C . ALA A 1 277 ? 20.916 -2.844 -11.968 1.00 98.31 277 ALA A C 1
ATOM 2084 O O . ALA A 1 277 ? 21.722 -3.471 -12.654 1.00 98.31 277 ALA A O 1
ATOM 2085 N N . HIS A 1 278 ? 21.241 -2.435 -10.738 1.00 98.56 278 HIS A N 1
ATOM 2086 C CA . HIS A 1 278 ? 22.555 -2.714 -10.152 1.00 98.56 278 HIS A CA 1
ATOM 2087 C C . HIS A 1 278 ? 22.836 -4.216 -10.001 1.00 98.56 278 HIS A C 1
ATOM 2089 O O . HIS A 1 278 ? 23.925 -4.684 -10.348 1.00 98.56 278 HIS A O 1
ATOM 2095 N N . TYR A 1 279 ? 21.863 -4.996 -9.527 1.00 98.50 279 TYR A N 1
ATOM 2096 C CA . TYR A 1 279 ? 22.033 -6.439 -9.384 1.00 98.50 279 TYR A CA 1
ATOM 2097 C C . TYR A 1 279 ? 22.261 -7.117 -10.742 1.00 98.50 279 TYR A C 1
ATOM 2099 O O . TYR A 1 279 ? 23.198 -7.905 -10.901 1.00 98.50 279 TYR A O 1
ATOM 2107 N N . TRP A 1 280 ? 21.470 -6.779 -11.760 1.00 98.62 280 TRP A N 1
ATOM 2108 C CA . TRP A 1 280 ? 21.622 -7.342 -13.101 1.00 98.62 280 TRP A CA 1
ATOM 2109 C C . TRP A 1 280 ? 22.877 -6.852 -13.830 1.00 98.62 280 TRP A C 1
ATOM 2111 O O . TRP A 1 280 ? 23.499 -7.647 -14.540 1.00 98.62 280 TRP A O 1
ATOM 2121 N N . ALA A 1 281 ? 23.339 -5.623 -13.577 1.00 98.69 281 ALA A N 1
ATOM 2122 C CA . ALA A 1 281 ? 24.659 -5.167 -14.012 1.00 98.69 281 ALA A CA 1
ATOM 2123 C C . ALA A 1 281 ? 25.765 -6.075 -13.451 1.00 98.69 281 ALA A C 1
ATOM 2125 O O . ALA A 1 281 ? 26.655 -6.494 -14.191 1.00 98.69 281 ALA A O 1
ATOM 2126 N N . SER A 1 282 ? 25.681 -6.471 -12.173 1.00 98.31 282 SER A N 1
ATOM 2127 C CA . SER A 1 282 ? 26.643 -7.414 -11.584 1.00 98.31 282 SER A CA 1
ATOM 2128 C C . SER A 1 282 ? 26.648 -8.767 -12.309 1.00 98.31 282 SER A C 1
ATOM 2130 O O . SER A 1 282 ? 27.711 -9.326 -12.591 1.00 98.31 282 SER A O 1
ATOM 2132 N N . ARG A 1 283 ? 25.471 -9.275 -12.700 1.00 98.31 283 ARG A N 1
ATOM 2133 C CA . ARG A 1 283 ? 25.351 -10.522 -13.469 1.00 98.31 283 ARG A CA 1
ATOM 2134 C C . ARG A 1 283 ? 25.946 -10.396 -14.869 1.00 98.31 283 ARG A C 1
ATOM 2136 O O . ARG A 1 283 ? 26.632 -11.315 -15.322 1.00 98.31 283 ARG A O 1
ATOM 2143 N N . ALA A 1 284 ? 25.710 -9.274 -15.542 1.00 98.50 284 ALA A N 1
ATOM 2144 C CA . ALA A 1 284 ? 26.289 -8.984 -16.848 1.00 98.50 284 ALA A CA 1
ATOM 2145 C C . ALA A 1 284 ? 27.826 -8.887 -16.770 1.00 98.50 284 ALA A C 1
ATOM 2147 O O . ALA A 1 284 ? 28.523 -9.538 -17.551 1.00 98.50 284 ALA A O 1
ATOM 2148 N N . TRP A 1 285 ? 28.370 -8.200 -15.758 1.00 98.38 285 TRP A N 1
ATOM 2149 C CA . TRP A 1 285 ? 29.817 -8.118 -15.532 1.00 98.38 285 TRP A CA 1
ATOM 2150 C C . TRP A 1 285 ? 30.465 -9.461 -15.200 1.00 98.38 285 TRP A C 1
ATOM 2152 O O . TRP A 1 285 ? 31.566 -9.741 -15.683 1.00 98.38 285 TRP A O 1
ATOM 2162 N N . THR A 1 286 ? 29.776 -10.326 -14.453 1.00 97.94 286 THR A N 1
ATOM 2163 C CA . THR A 1 286 ? 30.224 -11.706 -14.216 1.00 97.94 286 THR A CA 1
ATOM 2164 C C . THR A 1 286 ? 30.344 -12.467 -15.535 1.00 97.94 286 THR A C 1
ATOM 2166 O O . THR A 1 286 ? 31.376 -13.087 -15.796 1.00 97.94 286 THR A O 1
ATOM 2169 N N . ARG A 1 287 ? 29.343 -12.362 -16.422 1.00 97.81 287 ARG A N 1
ATOM 2170 C CA . ARG A 1 287 ? 29.378 -12.992 -17.754 1.00 97.81 287 ARG A CA 1
ATOM 2171 C C . ARG A 1 287 ? 30.514 -12.442 -18.625 1.00 97.81 287 ARG A C 1
ATOM 2173 O O . ARG A 1 287 ? 31.136 -13.207 -19.357 1.00 97.81 287 ARG A O 1
ATOM 2180 N N . CYS A 1 288 ? 30.837 -11.157 -18.483 1.00 97.19 288 CYS A N 1
ATOM 2181 C CA . CYS A 1 288 ? 31.975 -10.514 -19.144 1.00 97.19 288 CYS A CA 1
ATOM 2182 C C . CYS A 1 288 ? 33.341 -10.774 -18.489 1.00 97.19 288 CYS A C 1
ATOM 2184 O O . CYS A 1 288 ? 34.346 -10.267 -18.987 1.00 97.19 288 CYS A O 1
ATOM 2186 N N . ARG A 1 289 ? 33.407 -11.529 -17.382 1.00 97.19 289 ARG A N 1
ATOM 2187 C CA . ARG A 1 289 ? 34.647 -11.790 -16.627 1.00 97.19 289 ARG A CA 1
ATOM 2188 C C . ARG A 1 289 ? 35.331 -10.499 -16.136 1.00 97.19 289 ARG A C 1
ATOM 2190 O O . ARG A 1 289 ? 36.548 -10.361 -16.242 1.00 97.19 289 ARG A O 1
ATOM 2197 N N . LYS A 1 290 ? 34.540 -9.559 -15.601 1.00 96.88 290 LYS A N 1
ATOM 2198 C CA . LYS A 1 290 ? 34.984 -8.273 -15.018 1.00 96.88 290 LYS A CA 1
ATOM 2199 C C . LYS A 1 290 ? 34.714 -8.218 -13.502 1.00 96.88 290 LYS A C 1
ATOM 2201 O O . LYS A 1 290 ? 33.839 -7.462 -13.067 1.00 96.88 290 LYS A O 1
ATOM 2206 N N . PRO A 1 291 ? 35.382 -9.055 -12.681 1.00 94.06 291 PRO A N 1
ATOM 2207 C CA . PRO A 1 291 ? 35.073 -9.214 -11.253 1.00 94.06 291 PRO A CA 1
ATOM 2208 C C . PRO A 1 291 ? 35.183 -7.912 -10.444 1.00 94.06 291 PRO A C 1
ATOM 2210 O O . PRO A 1 291 ? 34.431 -7.707 -9.489 1.00 94.06 291 PRO A O 1
ATOM 2213 N N . GLU A 1 292 ? 36.063 -6.997 -10.849 1.00 93.25 292 GLU A N 1
ATOM 2214 C CA . GLU A 1 292 ? 36.228 -5.681 -10.235 1.00 93.25 292 GLU A CA 1
ATOM 2215 C C . GLU A 1 292 ? 34.926 -4.865 -10.259 1.00 93.25 292 GLU A C 1
ATOM 2217 O O . GLU A 1 292 ? 34.574 -4.225 -9.264 1.00 93.25 292 GLU A O 1
ATOM 2222 N N . LYS A 1 293 ? 34.153 -4.964 -11.349 1.00 97.12 293 LYS A N 1
ATOM 2223 C CA . LYS A 1 293 ? 32.867 -4.273 -11.504 1.00 97.12 293 LYS A CA 1
ATOM 2224 C C . LYS A 1 293 ? 31.715 -4.994 -10.809 1.00 97.12 293 LYS A C 1
ATOM 2226 O O . LYS A 1 293 ? 30.816 -4.334 -10.292 1.00 97.12 293 LYS A O 1
ATOM 2231 N N . VAL A 1 294 ? 31.767 -6.328 -10.726 1.00 97.56 294 VAL A N 1
ATOM 2232 C CA . VAL A 1 294 ? 30.750 -7.150 -10.038 1.00 97.56 294 VAL A CA 1
ATOM 2233 C C . VAL A 1 294 ? 30.587 -6.701 -8.588 1.00 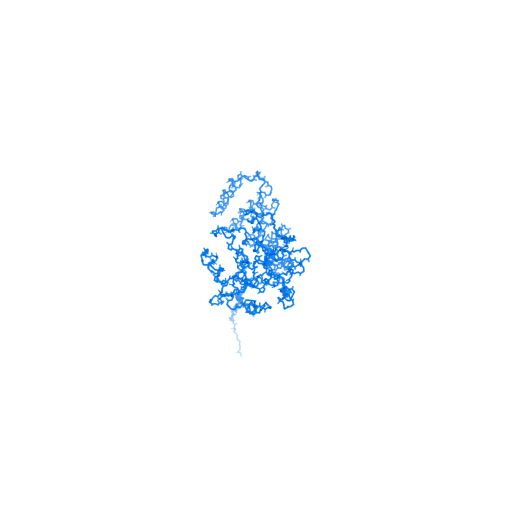97.56 294 VAL A C 1
ATOM 2235 O O . VAL A 1 294 ? 29.477 -6.410 -8.148 1.00 97.56 294 VAL A O 1
ATOM 2238 N N . SER A 1 295 ? 31.701 -6.580 -7.858 1.00 93.75 295 SER A N 1
ATOM 2239 C CA . SER A 1 295 ? 31.670 -6.213 -6.438 1.00 93.75 295 SER A CA 1
ATOM 2240 C C . SER A 1 295 ? 31.100 -4.812 -6.189 1.00 93.75 295 SER A C 1
ATOM 2242 O O . SER A 1 295 ? 30.458 -4.582 -5.166 1.00 93.75 295 SER A O 1
ATOM 2244 N N . THR A 1 296 ? 31.338 -3.870 -7.106 1.00 96.50 296 THR A N 1
ATOM 2245 C CA . THR A 1 296 ? 30.822 -2.498 -7.024 1.00 96.50 296 THR A CA 1
ATOM 2246 C C . THR A 1 296 ? 29.321 -2.474 -7.286 1.00 96.50 296 THR A C 1
ATOM 2248 O O . THR A 1 296 ? 28.581 -1.889 -6.503 1.00 96.50 296 THR A O 1
ATOM 2251 N N . ALA A 1 297 ? 28.862 -3.172 -8.327 1.00 97.62 297 ALA A N 1
ATOM 2252 C CA . ALA A 1 297 ? 27.446 -3.267 -8.663 1.00 97.62 297 ALA A CA 1
ATOM 2253 C C . ALA A 1 297 ? 26.628 -3.935 -7.540 1.00 97.62 297 ALA A C 1
ATOM 2255 O O . ALA A 1 297 ? 25.598 -3.400 -7.133 1.00 97.62 297 ALA A O 1
ATOM 2256 N N . LEU A 1 298 ? 27.131 -5.032 -6.956 1.00 97.38 298 LEU A N 1
ATOM 2257 C CA . LEU A 1 298 ? 26.498 -5.671 -5.795 1.00 97.38 298 LEU A CA 1
ATOM 2258 C C . LEU A 1 298 ? 26.439 -4.738 -4.580 1.00 97.38 298 LEU A C 1
ATOM 2260 O O . LEU A 1 298 ? 25.403 -4.652 -3.931 1.00 97.38 298 LEU A O 1
ATOM 2264 N N . ARG A 1 299 ? 27.516 -3.996 -4.285 1.00 96.19 299 ARG A N 1
ATOM 2265 C CA . ARG A 1 299 ? 27.533 -3.018 -3.181 1.00 96.19 299 ARG A CA 1
ATOM 2266 C C . ARG A 1 299 ? 26.563 -1.856 -3.389 1.00 96.19 299 ARG A C 1
ATOM 2268 O O . ARG A 1 299 ? 26.101 -1.278 -2.409 1.00 96.19 299 ARG A O 1
ATOM 2275 N N . SER A 1 300 ? 26.278 -1.485 -4.635 1.00 97.44 300 SER A N 1
ATOM 2276 C CA . SER A 1 300 ? 25.247 -0.491 -4.942 1.00 97.44 300 SER A CA 1
ATOM 2277 C C . SER A 1 300 ? 23.846 -1.067 -4.744 1.00 97.44 300 SER A C 1
ATOM 2279 O O . SER A 1 300 ? 23.038 -0.439 -4.067 1.00 97.44 300 SER A O 1
ATOM 2281 N N . ALA A 1 301 ? 23.580 -2.284 -5.237 1.00 97.06 301 ALA A N 1
ATOM 2282 C CA . ALA A 1 301 ? 22.303 -2.972 -5.024 1.00 97.06 301 ALA A CA 1
ATOM 2283 C C . ALA A 1 301 ? 22.017 -3.223 -3.529 1.00 97.06 301 ALA A C 1
ATOM 2285 O O . ALA A 1 301 ? 20.912 -2.975 -3.058 1.00 97.06 301 ALA A O 1
ATOM 2286 N N . SER A 1 302 ? 23.028 -3.610 -2.743 1.00 95.06 302 SER A N 1
ATOM 2287 C CA . SER A 1 302 ? 22.882 -3.924 -1.312 1.00 95.06 302 SER A CA 1
ATOM 2288 C C . SER A 1 302 ? 22.492 -2.729 -0.431 1.00 95.06 302 SER A C 1
ATOM 2290 O O . SER A 1 302 ? 22.249 -2.898 0.763 1.00 95.06 302 SER A O 1
ATOM 2292 N N . ARG A 1 303 ? 22.481 -1.504 -0.975 1.00 93.44 303 ARG A N 1
ATOM 2293 C CA . ARG A 1 303 ? 21.980 -0.311 -0.271 1.00 93.44 303 ARG A CA 1
ATOM 2294 C C . ARG A 1 303 ? 20.456 -0.320 -0.155 1.00 93.44 303 ARG A C 1
ATOM 2296 O O . ARG A 1 303 ? 19.930 0.255 0.790 1.00 93.44 303 ARG A O 1
ATOM 2303 N N . PHE A 1 304 ? 19.770 -1.005 -1.066 1.00 92.50 304 PHE A N 1
ATOM 2304 C CA . PHE A 1 304 ? 18.313 -1.090 -1.137 1.00 92.50 304 PHE A CA 1
ATOM 2305 C C . PHE A 1 304 ? 17.801 -2.335 -0.401 1.00 92.50 304 PHE A C 1
ATOM 2307 O O . PHE A 1 304 ? 17.251 -3.251 -1.010 1.00 92.50 304 PHE A O 1
ATOM 2314 N N . ARG A 1 305 ? 18.043 -2.398 0.912 1.00 85.25 305 ARG A N 1
ATOM 2315 C CA . ARG A 1 305 ? 17.855 -3.612 1.733 1.00 85.25 305 ARG A CA 1
ATOM 2316 C C . ARG A 1 305 ? 16.420 -4.144 1.768 1.00 85.25 305 ARG A C 1
ATOM 2318 O O . ARG A 1 305 ? 16.249 -5.342 1.935 1.00 85.25 305 ARG A O 1
ATOM 2325 N N . ASP A 1 306 ? 15.433 -3.287 1.528 1.00 83.00 306 ASP A N 1
ATOM 2326 C CA . ASP A 1 306 ? 14.012 -3.659 1.525 1.00 83.00 306 ASP A CA 1
ATOM 2327 C C . ASP A 1 306 ? 13.529 -4.197 0.158 1.00 83.00 306 ASP A C 1
ATOM 2329 O O . ASP A 1 306 ? 12.380 -4.609 0.028 1.00 83.00 306 ASP A O 1
ATOM 2333 N N . THR A 1 307 ? 14.399 -4.221 -0.861 1.00 91.25 307 THR A N 1
ATOM 2334 C CA . THR A 1 307 ? 14.092 -4.731 -2.212 1.00 91.25 307 THR A CA 1
ATOM 2335 C C . THR A 1 307 ? 14.592 -6.167 -2.386 1.00 91.25 307 THR A C 1
ATOM 2337 O O . THR A 1 307 ? 15.654 -6.525 -1.868 1.00 91.25 307 THR A O 1
ATOM 2340 N N . LEU A 1 308 ? 13.915 -6.971 -3.216 1.00 92.38 308 LEU A N 1
ATOM 2341 C CA . LEU A 1 308 ? 14.340 -8.348 -3.528 1.00 92.38 308 LEU A CA 1
ATOM 2342 C C . LEU A 1 308 ? 15.804 -8.407 -3.997 1.00 92.38 308 LEU A C 1
ATOM 2344 O O . LEU A 1 308 ? 16.610 -9.181 -3.484 1.00 92.38 308 LEU A O 1
ATOM 2348 N N . TYR A 1 309 ? 16.163 -7.569 -4.970 1.00 95.81 309 TYR A N 1
ATOM 2349 C CA . TYR A 1 309 ? 17.508 -7.563 -5.548 1.00 95.81 309 TYR A CA 1
ATOM 2350 C C . TYR A 1 309 ? 18.573 -7.018 -4.593 1.00 95.81 309 TYR A C 1
ATOM 2352 O O . TYR A 1 309 ? 19.736 -7.413 -4.688 1.00 95.81 309 TYR A O 1
ATOM 2360 N N . GLY A 1 310 ? 18.185 -6.168 -3.641 1.00 94.56 310 GLY A N 1
ATOM 2361 C CA . GLY A 1 310 ? 19.077 -5.696 -2.593 1.00 94.56 310 GLY A CA 1
ATOM 2362 C C . GLY A 1 310 ? 19.375 -6.795 -1.581 1.00 94.56 310 GLY A C 1
ATOM 2363 O O . GLY A 1 310 ? 20.544 -7.009 -1.264 1.00 94.56 310 GLY A O 1
ATOM 2364 N N . MET A 1 311 ? 18.358 -7.554 -1.157 1.00 91.62 311 MET A N 1
ATOM 2365 C CA . MET A 1 311 ? 18.528 -8.739 -0.304 1.00 91.62 311 MET A CA 1
ATOM 2366 C C . MET A 1 311 ? 19.412 -9.793 -0.985 1.00 91.62 311 MET A C 1
ATOM 2368 O O . MET A 1 311 ? 20.394 -10.250 -0.400 1.00 91.62 311 MET A O 1
ATOM 2372 N N . MET A 1 312 ? 19.157 -10.094 -2.265 1.00 94.69 312 MET A N 1
ATOM 2373 C CA . MET A 1 312 ? 20.006 -11.001 -3.052 1.00 94.69 312 MET A CA 1
ATOM 2374 C C . MET A 1 312 ? 21.450 -10.492 -3.178 1.00 94.69 312 MET A C 1
ATOM 2376 O O . MET A 1 312 ? 22.390 -11.286 -3.210 1.00 94.69 312 MET A O 1
ATOM 2380 N N . ALA A 1 313 ? 21.658 -9.174 -3.264 1.00 95.75 313 ALA A N 1
ATOM 2381 C CA . ALA A 1 313 ? 22.996 -8.592 -3.316 1.00 95.75 313 ALA A CA 1
ATOM 2382 C C . ALA A 1 313 ? 23.735 -8.691 -1.973 1.00 95.75 313 ALA A C 1
ATOM 2384 O O . ALA A 1 313 ? 24.929 -8.986 -1.960 1.00 95.75 313 ALA A O 1
ATOM 2385 N N . VAL A 1 314 ? 23.039 -8.468 -0.852 1.00 93.00 314 VAL A N 1
ATOM 2386 C CA . VAL A 1 314 ? 23.569 -8.668 0.509 1.00 93.00 314 VAL A CA 1
ATOM 2387 C C . VAL A 1 314 ? 24.019 -10.120 0.690 1.00 93.00 314 VAL A C 1
ATOM 2389 O O . VAL A 1 314 ? 25.153 -10.356 1.115 1.00 93.00 314 VAL A O 1
ATOM 2392 N N . GLU A 1 315 ? 23.178 -11.079 0.293 1.00 91.56 315 GLU A N 1
ATOM 2393 C CA . GLU A 1 315 ? 23.494 -12.510 0.341 1.00 91.56 315 GLU A CA 1
ATOM 2394 C C . GLU A 1 315 ? 24.704 -12.854 -0.541 1.00 91.56 315 GLU A C 1
ATOM 2396 O O . GLU A 1 315 ? 25.655 -13.480 -0.073 1.00 91.56 315 GLU A O 1
ATOM 2401 N N . ALA A 1 316 ? 24.730 -12.376 -1.790 1.00 92.19 316 ALA A N 1
ATOM 2402 C CA . ALA A 1 316 ? 25.840 -12.610 -2.717 1.00 92.19 316 ALA A CA 1
ATOM 2403 C C . ALA A 1 316 ? 27.179 -12.027 -2.225 1.00 92.19 316 ALA A C 1
ATOM 2405 O O . ALA A 1 316 ? 28.243 -12.536 -2.576 1.00 92.19 316 ALA A O 1
ATOM 2406 N N . LEU A 1 317 ? 27.142 -10.968 -1.410 1.00 92.94 317 LEU A N 1
ATOM 2407 C CA . LEU A 1 317 ? 28.322 -10.381 -0.769 1.00 92.94 317 LEU A CA 1
ATOM 2408 C C . LEU A 1 317 ? 28.745 -11.119 0.513 1.00 92.94 317 LEU A C 1
ATOM 2410 O O . LEU A 1 317 ? 29.748 -10.741 1.120 1.00 92.94 317 LEU A O 1
ATOM 2414 N N . GLY A 1 318 ? 27.999 -12.141 0.949 1.00 89.81 318 GLY A N 1
ATOM 2415 C CA . GLY A 1 318 ? 28.246 -12.855 2.203 1.00 89.81 318 GLY A CA 1
ATOM 2416 C C . GLY A 1 318 ? 28.073 -11.972 3.441 1.00 89.81 318 GLY A C 1
ATOM 2417 O O . GLY A 1 318 ? 28.625 -12.266 4.505 1.00 89.81 318 GLY A O 1
ATOM 2418 N N . MET A 1 319 ? 27.344 -10.861 3.311 1.00 86.31 319 MET A N 1
ATOM 2419 C CA . MET A 1 319 ? 27.056 -9.978 4.431 1.00 86.31 319 MET A CA 1
ATOM 2420 C C . MET A 1 319 ? 26.055 -10.685 5.341 1.00 86.31 319 MET A C 1
ATOM 2422 O O . MET A 1 319 ? 24.936 -10.977 4.928 1.00 86.31 319 MET A O 1
ATOM 2426 N N . ARG A 1 320 ? 26.440 -10.955 6.594 1.00 70.12 320 ARG A N 1
ATOM 2427 C CA . ARG A 1 320 ? 25.468 -11.397 7.599 1.00 70.12 320 ARG A CA 1
ATOM 2428 C C . ARG A 1 320 ? 24.482 -10.262 7.805 1.00 70.12 320 ARG A C 1
ATOM 2430 O O . ARG A 1 320 ? 24.884 -9.171 8.210 1.00 70.12 320 ARG A O 1
ATOM 2437 N N . GLU A 1 321 ? 23.216 -10.518 7.515 1.00 63.09 321 GLU A N 1
ATOM 2438 C CA . GLU A 1 321 ? 22.158 -9.594 7.872 1.00 63.09 321 GLU A CA 1
ATOM 2439 C C . GLU A 1 321 ? 22.187 -9.438 9.394 1.00 63.09 321 GLU A C 1
ATOM 2441 O O . GLU A 1 321 ? 22.000 -10.399 10.146 1.00 63.09 321 GLU A O 1
ATOM 2446 N N . SER A 1 322 ? 22.524 -8.239 9.871 1.00 54.88 322 SER A N 1
ATOM 2447 C CA . SER A 1 322 ? 22.208 -7.890 11.245 1.00 54.88 322 SER A CA 1
ATOM 2448 C C . SER A 1 322 ? 20.693 -7.953 11.320 1.00 54.88 322 SER A C 1
ATOM 2450 O O . SER A 1 322 ? 20.039 -7.120 10.692 1.00 54.88 322 SER A O 1
ATOM 2452 N N . GLN A 1 323 ? 20.161 -8.962 12.016 1.00 54.72 323 GLN A N 1
ATOM 2453 C CA . GLN A 1 323 ? 18.740 -9.040 12.343 1.00 54.72 323 GLN A CA 1
ATOM 2454 C C . GLN A 1 323 ? 18.281 -7.626 12.717 1.00 54.72 323 GLN A C 1
ATOM 2456 O O . GLN A 1 323 ? 18.932 -7.023 13.585 1.00 54.72 323 GLN A O 1
ATOM 2461 N N . PRO A 1 324 ? 17.258 -7.065 12.042 1.00 56.66 324 PRO A N 1
ATOM 2462 C CA . PRO A 1 324 ? 16.720 -5.768 12.419 1.00 56.66 324 PRO A CA 1
ATOM 2463 C C . PRO A 1 324 ? 16.506 -5.777 13.927 1.00 56.66 324 PRO A C 1
ATOM 2465 O O . PRO A 1 324 ? 16.054 -6.790 14.470 1.00 56.66 324 PRO A O 1
ATOM 2468 N N . SER A 1 325 ? 16.895 -4.701 14.616 1.00 55.62 325 SER A N 1
ATOM 2469 C CA . SER A 1 325 ? 16.687 -4.610 16.061 1.00 55.62 325 SER A CA 1
ATOM 2470 C C . SER A 1 325 ? 15.213 -4.883 16.327 1.00 55.62 325 SER A C 1
ATOM 2472 O O . SER A 1 325 ? 14.367 -4.082 15.939 1.00 55.62 325 SER A O 1
ATOM 2474 N N . ALA A 1 326 ? 14.903 -6.038 16.918 1.00 62.41 326 ALA A N 1
ATOM 2475 C CA . ALA A 1 326 ? 13.525 -6.461 17.059 1.00 62.41 326 ALA A CA 1
ATOM 2476 C C . ALA A 1 326 ? 12.777 -5.417 17.890 1.00 62.41 326 ALA A C 1
ATOM 2478 O O . ALA A 1 326 ? 13.163 -5.110 19.019 1.00 62.41 326 ALA A O 1
ATOM 2479 N N . ALA A 1 327 ? 11.712 -4.882 17.303 1.00 67.44 327 ALA A N 1
ATOM 2480 C CA . ALA A 1 327 ? 10.730 -4.055 17.974 1.00 67.44 327 ALA A CA 1
ATOM 2481 C C . ALA A 1 327 ? 10.394 -4.617 19.362 1.00 67.44 327 ALA A C 1
ATOM 2483 O O . ALA A 1 327 ? 9.973 -5.785 19.421 1.00 67.44 327 ALA A O 1
ATOM 2484 N N . PRO A 1 328 ? 10.502 -3.840 20.459 1.00 78.19 328 PRO A N 1
ATOM 2485 C CA . PRO A 1 328 ? 10.140 -4.339 21.780 1.00 78.19 328 PRO A CA 1
ATOM 2486 C C . PRO A 1 328 ? 8.706 -4.870 21.751 1.00 78.19 328 PRO A C 1
ATOM 2488 O O . PRO A 1 328 ? 7.820 -4.243 21.170 1.00 78.19 328 PRO A O 1
ATOM 2491 N N . ASP A 1 329 ? 8.468 -6.055 22.309 1.00 83.62 329 ASP A N 1
ATOM 2492 C CA . ASP A 1 329 ? 7.117 -6.609 22.417 1.00 83.62 329 ASP A CA 1
ATOM 2493 C C . ASP A 1 329 ? 6.248 -5.771 23.361 1.00 83.62 329 ASP A C 1
ATOM 2495 O O . ASP A 1 329 ? 6.758 -5.007 24.184 1.00 83.62 329 ASP A O 1
ATOM 2499 N N . PHE A 1 330 ? 4.925 -5.885 23.212 1.00 89.19 330 PHE A N 1
ATOM 2500 C CA . PHE A 1 330 ? 3.998 -5.229 24.127 1.00 89.19 330 PHE A CA 1
ATOM 2501 C C . PHE A 1 330 ? 4.239 -5.752 25.544 1.00 89.19 330 PHE A C 1
ATOM 2503 O O . PHE A 1 330 ? 4.267 -6.961 25.777 1.00 89.19 330 PHE A O 1
ATOM 2510 N N . SER A 1 331 ? 4.468 -4.839 26.481 1.00 90.94 331 SER A N 1
ATOM 2511 C CA . SER A 1 331 ? 4.882 -5.172 27.841 1.00 90.94 331 SER A CA 1
ATOM 2512 C C . SER A 1 331 ? 3.782 -4.904 28.863 1.00 90.94 331 SER A C 1
ATOM 2514 O O . SER A 1 331 ? 2.839 -4.153 28.621 1.00 90.94 331 SER A O 1
ATOM 2516 N N . GLN A 1 332 ? 3.942 -5.456 30.069 1.00 91.62 332 GLN A N 1
ATOM 2517 C CA . GLN A 1 332 ? 3.061 -5.116 31.189 1.00 91.62 332 GLN A CA 1
ATOM 2518 C C . GLN A 1 332 ? 3.128 -3.625 31.550 1.00 91.62 332 GLN A C 1
ATOM 2520 O O . GLN A 1 332 ? 2.121 -3.046 31.939 1.00 91.62 332 GLN A O 1
ATOM 2525 N N . ASN A 1 333 ? 4.281 -2.974 31.372 1.00 93.12 333 ASN A N 1
ATOM 2526 C CA . ASN A 1 333 ? 4.405 -1.532 31.593 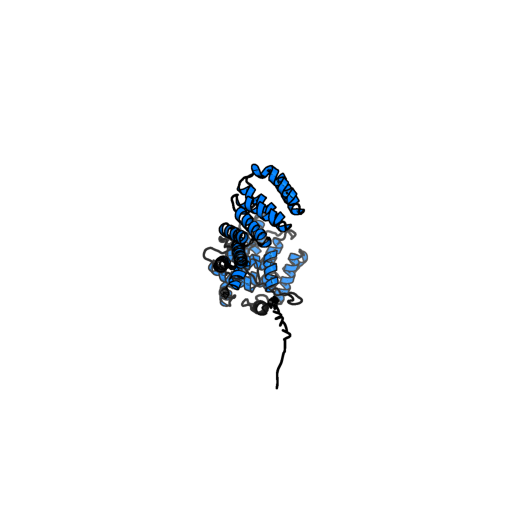1.00 93.12 333 ASN A CA 1
ATOM 2527 C C . ASN A 1 333 ? 3.619 -0.731 30.549 1.00 93.12 333 ASN A C 1
ATOM 2529 O O . ASN A 1 333 ? 2.964 0.248 30.902 1.00 93.12 333 ASN A O 1
ATOM 2533 N N . ASP A 1 334 ? 3.636 -1.172 29.285 1.00 93.88 334 ASP A N 1
ATOM 2534 C CA . ASP A 1 334 ? 2.794 -0.573 28.247 1.00 93.88 334 ASP A CA 1
ATOM 2535 C C . ASP A 1 334 ? 1.317 -0.702 28.633 1.00 93.88 334 ASP A C 1
ATOM 2537 O O . ASP A 1 334 ? 0.599 0.299 28.630 1.00 93.88 334 ASP A O 1
ATOM 2541 N N . TRP A 1 335 ? 0.880 -1.895 29.059 1.00 95.00 335 TRP A N 1
ATOM 2542 C CA . TRP A 1 335 ? -0.488 -2.112 29.532 1.00 95.00 335 TRP A CA 1
ATOM 2543 C C . TRP A 1 335 ? -0.853 -1.179 30.689 1.00 95.00 335 TRP A C 1
ATOM 2545 O O . TRP A 1 335 ? -1.870 -0.494 30.623 1.00 95.00 335 TRP A O 1
ATOM 2555 N N . GLN A 1 336 ? -0.004 -1.083 31.714 1.00 93.88 336 GLN A N 1
ATOM 2556 C CA . GLN A 1 336 ? -0.236 -0.195 32.856 1.00 93.88 336 GLN A CA 1
ATOM 2557 C C . GLN A 1 336 ? -0.395 1.273 32.445 1.00 93.88 336 GLN A C 1
ATOM 2559 O O . GLN A 1 336 ? -1.205 1.981 33.033 1.00 93.88 336 GLN A O 1
ATOM 2564 N N . SER A 1 337 ? 0.332 1.721 31.417 1.00 92.94 337 SER A N 1
ATOM 2565 C CA . SER A 1 337 ? 0.230 3.094 30.910 1.00 92.94 337 SER A CA 1
ATOM 2566 C C . SER A 1 337 ? -1.023 3.362 30.067 1.00 92.94 337 SER A C 1
ATOM 2568 O O . SER A 1 337 ? -1.453 4.509 29.958 1.00 92.94 337 SER A O 1
ATOM 2570 N N . LEU A 1 338 ? -1.604 2.322 29.458 1.00 95.06 338 LEU A N 1
ATOM 2571 C CA . LEU A 1 338 ? -2.710 2.451 28.506 1.00 95.06 338 LEU A CA 1
ATOM 2572 C C . LEU A 1 338 ? -4.068 2.021 29.071 1.00 95.06 338 LEU A C 1
ATOM 2574 O O . LEU A 1 338 ? -5.097 2.459 28.560 1.00 95.06 338 LEU A O 1
ATOM 2578 N N . ARG A 1 339 ? -4.094 1.174 30.107 1.00 92.81 339 ARG A N 1
ATOM 2579 C CA . ARG A 1 339 ? -5.314 0.519 30.612 1.00 92.81 339 ARG A CA 1
ATOM 2580 C C . ARG A 1 339 ? -6.409 1.483 31.049 1.00 92.81 339 ARG A C 1
ATOM 2582 O O . ARG A 1 339 ? -7.574 1.096 31.041 1.00 92.81 339 ARG A O 1
ATOM 2589 N N . ASP A 1 340 ? -6.053 2.706 31.437 1.00 93.94 340 ASP A N 1
ATOM 2590 C CA . ASP A 1 340 ? -6.999 3.711 31.926 1.00 93.94 340 ASP A CA 1
ATOM 2591 C C . ASP A 1 340 ? -7.712 4.444 30.775 1.00 93.94 340 ASP A C 1
ATOM 2593 O O . ASP A 1 340 ? -8.792 4.999 30.981 1.00 93.94 340 ASP A O 1
ATOM 2597 N N . VAL A 1 341 ? -7.207 4.331 29.541 1.00 95.56 341 VAL A N 1
ATOM 2598 C CA . VAL A 1 341 ? -7.820 4.906 28.337 1.00 95.56 341 VAL A CA 1
ATOM 2599 C C . VAL A 1 341 ? -9.023 4.057 27.884 1.00 95.56 341 VAL A C 1
ATOM 2601 O O . VAL A 1 341 ? -8.842 2.880 27.552 1.00 95.56 341 VAL A O 1
ATOM 2604 N N . PRO A 1 342 ? -10.248 4.621 27.807 1.00 95.00 342 PRO A N 1
ATOM 2605 C CA . PRO A 1 342 ? -11.453 3.870 27.443 1.00 95.00 342 PRO A CA 1
ATOM 2606 C C . PRO A 1 342 ? -11.351 3.138 26.104 1.00 95.00 342 PRO A C 1
ATOM 2608 O O . PRO A 1 342 ? -11.587 1.934 26.053 1.00 95.00 342 PRO A O 1
ATOM 2611 N N . ASN A 1 343 ? -10.909 3.826 25.047 1.00 96.44 343 ASN A N 1
ATOM 2612 C CA . ASN A 1 343 ? -10.752 3.236 23.715 1.00 96.44 343 ASN A CA 1
ATOM 2613 C C . ASN A 1 343 ? -9.804 2.033 23.693 1.00 96.44 343 ASN A C 1
ATOM 2615 O O . ASN A 1 343 ? -10.010 1.106 22.917 1.00 96.44 343 ASN A O 1
ATOM 2619 N N . ILE A 1 344 ? -8.788 2.003 24.558 1.00 96.69 344 ILE A N 1
ATOM 2620 C CA . ILE A 1 344 ? -7.862 0.868 24.621 1.00 96.69 344 ILE A CA 1
ATOM 2621 C C . ILE A 1 344 ? -8.542 -0.362 25.189 1.00 96.69 344 ILE A C 1
ATOM 2623 O O . ILE A 1 344 ? -8.433 -1.438 24.604 1.00 96.69 344 ILE A O 1
ATOM 2627 N N . ARG A 1 345 ? -9.295 -0.207 26.280 1.00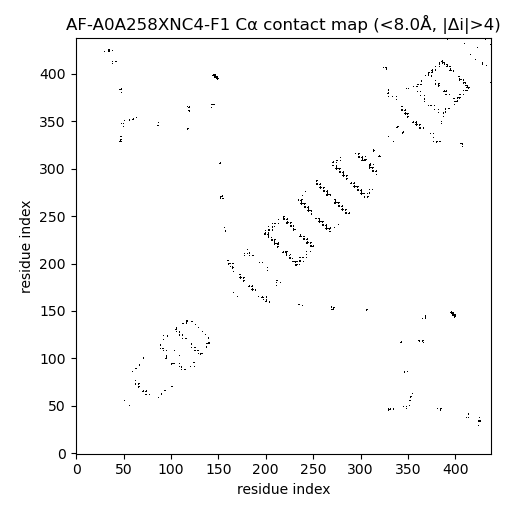 96.25 345 ARG A N 1
ATOM 2628 C CA . ARG A 1 345 ? -10.093 -1.311 26.824 1.00 96.25 345 ARG A CA 1
ATOM 2629 C C . ARG A 1 345 ? -11.117 -1.790 25.801 1.00 96.25 345 ARG A C 1
ATOM 2631 O O . ARG A 1 345 ? -11.210 -2.989 25.576 1.00 96.25 345 ARG A O 1
ATOM 2638 N N . THR A 1 346 ? -11.809 -0.865 25.138 1.00 97.25 346 THR A N 1
ATOM 2639 C CA . THR A 1 346 ? -12.779 -1.176 24.083 1.00 97.25 346 THR A CA 1
ATOM 2640 C C . THR A 1 346 ? -12.146 -1.974 22.944 1.00 97.25 346 THR A C 1
ATOM 2642 O O . THR A 1 346 ? -12.681 -3.008 22.563 1.00 97.25 346 THR A O 1
ATOM 2645 N N . ALA A 1 347 ? -10.991 -1.550 22.423 1.00 97.19 347 ALA A N 1
ATOM 2646 C CA . ALA A 1 347 ? -10.305 -2.262 21.347 1.00 97.19 347 ALA A CA 1
ATOM 2647 C C . ALA A 1 347 ? -9.867 -3.675 21.761 1.00 97.19 347 ALA A C 1
ATOM 2649 O O . ALA A 1 347 ? -10.057 -4.620 21.000 1.00 97.19 347 ALA A O 1
ATOM 2650 N N . VAL A 1 348 ? -9.333 -3.837 22.977 1.00 96.75 348 VAL A N 1
ATOM 2651 C CA . VAL A 1 348 ? -8.972 -5.158 23.521 1.00 96.75 348 VAL A CA 1
ATOM 2652 C C . VAL A 1 348 ? -10.208 -6.053 23.643 1.00 96.75 348 VAL A C 1
ATOM 2654 O O . VAL A 1 348 ? -10.186 -7.196 23.200 1.00 96.75 348 VAL A O 1
ATOM 2657 N N . GLN A 1 349 ? -11.311 -5.527 24.179 1.00 97.56 349 GLN A N 1
ATOM 2658 C CA . GLN A 1 349 ? -12.567 -6.266 24.334 1.00 97.56 349 GLN A CA 1
ATOM 2659 C C . GLN A 1 349 ? -13.183 -6.671 22.986 1.00 97.56 349 GLN A C 1
ATOM 2661 O O . GLN A 1 349 ? -13.723 -7.769 22.879 1.00 97.56 349 GLN A O 1
ATOM 2666 N N . LEU A 1 350 ? -13.091 -5.815 21.961 1.00 97.69 350 LEU A N 1
ATOM 2667 C CA . LEU A 1 350 ? -13.525 -6.124 20.593 1.00 97.69 350 LEU A CA 1
ATOM 2668 C C . LEU A 1 350 ? -12.657 -7.228 19.967 1.00 97.69 350 LEU A C 1
ATOM 2670 O O . LEU A 1 350 ? -13.192 -8.197 19.431 1.00 97.69 350 LEU A O 1
ATOM 2674 N N . ALA A 1 351 ? -11.333 -7.151 20.120 1.00 95.12 351 ALA A N 1
ATOM 2675 C CA . ALA A 1 351 ? -10.422 -8.198 19.656 1.00 95.12 351 ALA A CA 1
ATOM 2676 C C . ALA A 1 351 ? -10.676 -9.549 20.365 1.00 95.12 351 ALA A C 1
ATOM 2678 O O . ALA A 1 351 ? -10.650 -10.605 19.738 1.00 95.12 351 ALA A O 1
ATOM 2679 N N . GLU A 1 352 ? -11.013 -9.548 21.663 1.00 94.75 352 GLU A N 1
ATOM 2680 C CA . GLU A 1 352 ? -11.368 -10.773 22.406 1.00 94.75 352 GLU A CA 1
ATOM 2681 C C . GLU A 1 352 ? -12.602 -11.506 21.850 1.00 94.75 352 GLU A C 1
ATOM 2683 O O . GLU A 1 352 ? -12.747 -12.722 22.051 1.00 94.75 352 GLU A O 1
ATOM 2688 N N . ILE A 1 353 ? -13.506 -10.788 21.176 1.00 95.75 353 ILE A N 1
ATOM 2689 C CA . ILE A 1 353 ? -14.699 -11.364 20.546 1.00 95.75 353 ILE A CA 1
ATOM 2690 C C . ILE A 1 353 ? -14.544 -11.605 19.038 1.00 95.75 353 ILE A C 1
ATOM 2692 O O . ILE A 1 353 ? -15.418 -12.253 18.468 1.00 95.75 353 ILE A O 1
ATOM 2696 N N . GLY A 1 354 ? -13.418 -11.213 18.436 1.00 93.19 354 GLY A N 1
ATOM 2697 C CA . GLY A 1 354 ? -13.134 -11.372 17.005 1.00 93.19 354 GLY A CA 1
ATOM 2698 C C . GLY A 1 354 ? -13.639 -10.225 16.125 1.00 93.19 354 GLY A C 1
ATOM 2699 O O . GLY A 1 354 ? -13.660 -10.364 14.907 1.00 93.19 354 GLY A O 1
ATOM 2700 N N . GLU A 1 355 ? -14.032 -9.096 16.722 1.00 96.12 355 GLU A N 1
ATOM 2701 C CA . GLU A 1 355 ? -14.452 -7.881 16.010 1.00 96.12 355 GLU A CA 1
ATOM 2702 C C . GLU A 1 355 ? -13.230 -7.025 15.625 1.00 96.12 355 GLU A C 1
ATOM 2704 O O . GLU A 1 355 ? -13.107 -5.855 16.006 1.00 96.12 355 GLU A O 1
ATOM 2709 N N . ASP A 1 356 ? -12.289 -7.626 14.892 1.00 93.38 356 ASP A N 1
ATOM 2710 C CA . ASP A 1 356 ? -10.969 -7.048 14.599 1.00 93.38 356 ASP A CA 1
ATOM 2711 C C . ASP A 1 356 ? -11.071 -5.727 13.818 1.00 93.38 356 ASP A C 1
ATOM 2713 O O . ASP A 1 356 ? -10.346 -4.775 14.107 1.00 93.38 356 ASP A O 1
ATOM 2717 N N . GLY A 1 357 ? -12.029 -5.617 12.889 1.00 93.94 357 GLY A N 1
ATOM 2718 C CA . GLY A 1 357 ? -12.258 -4.390 12.118 1.00 93.94 357 GLY A CA 1
ATOM 2719 C C . GLY A 1 357 ? -12.710 -3.204 12.981 1.00 93.94 357 GLY A C 1
ATOM 2720 O O . GLY A 1 357 ? -12.250 -2.075 12.785 1.00 93.94 357 GLY A O 1
ATOM 2721 N N . LEU A 1 358 ? -13.561 -3.454 13.984 1.00 96.94 358 LEU A N 1
ATOM 2722 C CA . LEU A 1 358 ? -13.968 -2.427 14.947 1.00 96.94 358 LEU A CA 1
ATOM 2723 C C . LEU A 1 358 ? -12.818 -2.092 15.907 1.00 96.94 358 LEU A C 1
ATOM 2725 O O . LEU A 1 358 ? -12.602 -0.919 16.218 1.00 96.94 358 LEU A O 1
ATOM 2729 N N . ALA A 1 359 ? -12.048 -3.093 16.347 1.00 97.06 359 ALA A N 1
ATOM 2730 C CA . ALA A 1 359 ? -10.855 -2.875 17.166 1.00 97.06 359 ALA A CA 1
ATOM 2731 C C . ALA A 1 359 ? -9.816 -2.003 16.433 1.00 97.06 359 ALA A C 1
ATOM 2733 O O . ALA A 1 359 ? -9.258 -1.072 17.023 1.00 97.06 359 ALA A O 1
ATOM 2734 N N . ASP A 1 360 ? -9.620 -2.242 15.133 1.00 95.38 360 ASP A N 1
ATOM 2735 C CA . ASP A 1 360 ? -8.768 -1.449 14.248 1.00 95.38 360 ASP A CA 1
ATOM 2736 C C . ASP A 1 360 ? -9.215 0.012 14.153 1.00 95.38 360 ASP A C 1
ATOM 2738 O O . ASP A 1 360 ? -8.399 0.939 14.180 1.00 95.38 360 ASP A O 1
ATOM 2742 N N . GLU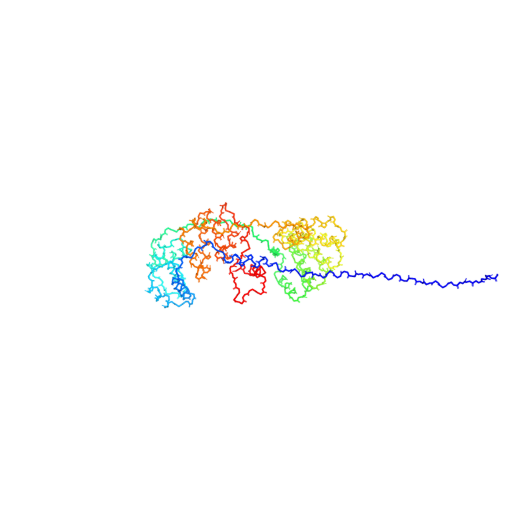 A 1 361 ? -10.516 0.252 13.994 1.00 96.44 361 GLU A N 1
ATOM 2743 C CA . GLU A 1 361 ? -11.055 1.609 13.922 1.00 96.44 361 GLU A CA 1
ATOM 2744 C C . GLU A 1 361 ? -10.828 2.367 15.237 1.00 96.44 361 GLU A C 1
ATOM 2746 O O . GLU A 1 361 ? -10.332 3.499 15.226 1.00 96.44 361 GLU A O 1
ATOM 2751 N N . VAL A 1 362 ? -11.096 1.711 16.370 1.00 97.31 362 VAL A N 1
ATOM 2752 C CA . VAL A 1 362 ? -10.912 2.286 17.707 1.00 97.31 362 VAL A CA 1
ATOM 2753 C C . VAL A 1 362 ? -9.440 2.601 17.988 1.00 97.31 362 VAL A C 1
ATOM 2755 O O . VAL A 1 362 ? -9.139 3.705 18.446 1.00 97.31 362 VAL A O 1
ATOM 2758 N N . LEU A 1 363 ? -8.499 1.699 17.681 1.00 96.19 363 LEU A N 1
ATOM 2759 C CA . LEU A 1 363 ? -7.070 1.963 17.907 1.00 96.19 363 LEU A CA 1
ATOM 2760 C C . LEU A 1 363 ? -6.520 3.069 17.008 1.00 96.19 363 LEU A C 1
ATOM 2762 O O . LEU A 1 363 ? -5.787 3.937 17.490 1.00 96.19 363 LEU A O 1
ATOM 2766 N N . ARG A 1 364 ? -6.873 3.079 15.716 1.00 95.38 364 ARG A N 1
ATOM 2767 C CA . ARG A 1 364 ? -6.438 4.145 14.798 1.00 95.38 364 ARG A CA 1
ATOM 2768 C C . ARG A 1 364 ? -7.000 5.496 15.212 1.00 95.38 364 ARG A C 1
ATOM 2770 O O . ARG A 1 364 ? -6.293 6.500 15.133 1.00 95.38 364 ARG A O 1
ATOM 2777 N N . HIS A 1 365 ? -8.245 5.529 15.678 1.00 96.00 365 HIS A N 1
ATOM 2778 C CA . HIS A 1 365 ? -8.829 6.740 16.234 1.00 96.00 365 HIS A CA 1
ATOM 2779 C C . HIS A 1 365 ? -8.106 7.177 17.509 1.00 96.00 365 HIS A C 1
ATOM 2781 O O . HIS A 1 365 ? -7.691 8.331 17.595 1.00 96.00 365 HIS A O 1
ATOM 2787 N N . GLN A 1 366 ? -7.835 6.257 18.438 1.00 96.00 366 GLN A N 1
ATOM 2788 C CA . GLN A 1 366 ? -7.094 6.574 19.658 1.00 96.00 366 GLN A CA 1
ATOM 2789 C C . GLN A 1 366 ? -5.688 7.110 19.365 1.00 96.00 366 GLN A C 1
ATOM 2791 O O . GLN A 1 366 ? -5.245 8.048 20.023 1.00 96.00 366 GLN A O 1
ATOM 2796 N N . ALA A 1 367 ? -4.998 6.587 18.350 1.00 94.12 367 ALA A N 1
ATOM 2797 C CA . ALA A 1 367 ? -3.719 7.140 17.914 1.00 94.12 367 ALA A CA 1
ATOM 2798 C C . ALA A 1 367 ? -3.854 8.601 17.436 1.00 94.12 367 ALA A C 1
ATOM 2800 O O . ALA A 1 367 ? -2.943 9.403 17.635 1.00 94.12 367 ALA A O 1
ATOM 2801 N N . ARG A 1 368 ? -4.992 8.975 16.835 1.00 93.94 368 ARG A N 1
ATOM 2802 C CA . ARG A 1 368 ? -5.264 10.345 16.372 1.00 93.94 368 ARG A CA 1
ATOM 2803 C C . ARG A 1 368 ? -5.616 11.313 17.492 1.00 93.94 368 ARG A C 1
ATOM 2805 O O . ARG A 1 368 ? -5.226 12.466 17.396 1.00 93.94 368 ARG A O 1
ATOM 2812 N N . ILE A 1 369 ? -6.326 10.884 18.525 1.00 94.00 369 ILE A N 1
ATOM 2813 C CA . ILE A 1 369 ? -6.769 11.793 19.598 1.00 94.00 369 ILE A CA 1
ATOM 2814 C C . ILE A 1 369 ? -5.868 11.758 20.841 1.00 94.00 369 ILE A C 1
ATOM 2816 O O . ILE A 1 369 ? -5.902 12.666 21.666 1.00 94.00 369 ILE A O 1
ATOM 2820 N N . GLY A 1 370 ? -5.061 10.705 20.990 1.00 90.31 370 GLY A N 1
ATOM 2821 C CA . GLY A 1 370 ? -4.203 10.483 22.148 1.00 90.31 370 GLY A CA 1
ATOM 2822 C C . GLY A 1 370 ? -2.896 11.278 22.130 1.00 90.31 370 GLY A C 1
ATOM 2823 O O . GLY A 1 370 ? -2.480 11.854 21.123 1.00 90.31 370 GLY A O 1
ATOM 2824 N N . ASN A 1 371 ? -2.194 11.259 23.264 1.00 88.44 371 ASN A N 1
ATOM 2825 C CA . ASN A 1 371 ? -0.874 11.876 23.401 1.00 88.44 371 ASN A CA 1
ATOM 2826 C C . ASN A 1 371 ? 0.147 11.189 22.459 1.00 88.44 371 ASN A C 1
ATOM 2828 O O . ASN A 1 371 ? 0.210 9.957 22.465 1.00 88.44 371 ASN A O 1
ATOM 2832 N N . PRO A 1 372 ? 1.001 11.927 21.717 1.00 87.38 372 PRO A N 1
ATOM 2833 C CA . PRO A 1 372 ? 2.058 11.349 20.877 1.00 87.38 372 PRO A CA 1
ATOM 2834 C C . PRO A 1 372 ? 2.947 10.304 21.570 1.00 87.38 372 PRO A C 1
ATOM 2836 O O . PRO A 1 372 ? 3.403 9.364 20.923 1.00 87.38 372 PRO A O 1
ATOM 2839 N N . GLY A 1 373 ? 3.168 10.411 22.886 1.00 87.81 373 GLY A N 1
ATOM 2840 C CA . GLY A 1 373 ? 3.921 9.420 23.665 1.00 87.81 373 GLY A CA 1
ATOM 2841 C C . GLY A 1 373 ? 3.260 8.036 23.740 1.00 87.81 373 GLY A C 1
ATOM 2842 O O . GLY A 1 373 ? 3.951 7.038 23.926 1.00 87.81 373 GLY A O 1
ATOM 2843 N N . GLN A 1 374 ? 1.940 7.950 23.537 1.00 89.88 374 GLN A N 1
ATOM 2844 C CA . GLN A 1 374 ? 1.204 6.680 23.485 1.00 89.88 374 GLN A CA 1
ATOM 2845 C C . GLN A 1 374 ? 1.441 5.933 22.170 1.00 89.88 374 GLN A C 1
ATOM 2847 O O . GLN A 1 374 ? 1.205 4.732 22.098 1.00 89.88 374 GLN A O 1
ATOM 2852 N N . TYR A 1 375 ? 1.943 6.604 21.133 1.00 90.88 375 TYR A N 1
ATOM 2853 C CA . TYR A 1 375 ? 2.039 6.053 19.786 1.00 90.88 375 TYR A CA 1
ATOM 2854 C C . TYR A 1 375 ? 2.813 4.727 19.705 1.00 90.88 375 TYR A C 1
ATOM 2856 O O . TYR A 1 375 ? 2.343 3.759 19.107 1.00 90.88 375 TYR A O 1
ATOM 2864 N N . ALA A 1 376 ? 3.986 4.657 20.340 1.00 89.50 376 ALA A N 1
ATOM 2865 C CA . ALA A 1 376 ? 4.806 3.448 20.321 1.00 89.50 376 ALA A CA 1
ATOM 2866 C C . ALA A 1 376 ? 4.162 2.281 21.109 1.00 89.50 376 ALA A C 1
ATOM 2868 O O . ALA A 1 376 ? 4.055 1.190 20.544 1.00 89.50 376 ALA A O 1
ATOM 2869 N N . PRO A 1 377 ? 3.668 2.474 22.352 1.00 91.88 377 PRO A N 1
ATOM 2870 C CA . PRO A 1 377 ? 2.849 1.474 23.044 1.00 91.88 377 PRO A CA 1
ATOM 2871 C C . PRO A 1 377 ? 1.626 0.998 22.244 1.00 91.88 377 PRO A C 1
ATOM 2873 O O . PRO A 1 377 ? 1.358 -0.200 22.205 1.00 91.88 377 PRO A O 1
ATOM 2876 N N . LEU A 1 378 ? 0.916 1.903 21.560 1.00 92.69 378 LEU A N 1
ATOM 2877 C CA . LEU A 1 378 ? -0.244 1.564 20.727 1.00 92.69 378 LEU A CA 1
ATOM 2878 C C . LEU A 1 378 ? 0.134 0.705 19.521 1.00 92.69 378 LEU A C 1
ATOM 2880 O O . LEU A 1 378 ? -0.552 -0.269 19.223 1.00 92.69 378 LEU A O 1
ATOM 2884 N N . SER A 1 379 ? 1.251 1.015 18.860 1.00 90.69 379 SER A N 1
ATOM 2885 C CA . SER A 1 379 ? 1.759 0.197 17.755 1.00 90.69 379 SER A CA 1
ATOM 2886 C C . SER A 1 379 ? 2.126 -1.215 18.222 1.00 90.69 379 SER A C 1
ATOM 2888 O O . SER A 1 379 ? 1.825 -2.194 17.534 1.00 90.69 379 SER A O 1
ATOM 2890 N N . ARG A 1 380 ? 2.718 -1.343 19.418 1.00 90.00 380 ARG A N 1
ATOM 2891 C CA . ARG A 1 380 ? 2.992 -2.648 20.035 1.00 90.00 380 ARG A CA 1
ATOM 2892 C C . ARG A 1 380 ? 1.708 -3.393 20.387 1.00 90.00 380 ARG A C 1
ATOM 2894 O O . ARG A 1 380 ? 1.649 -4.595 20.144 1.00 90.00 380 ARG A O 1
ATOM 2901 N N . LEU A 1 381 ? 0.701 -2.693 20.909 1.00 92.62 381 LEU A N 1
ATOM 2902 C CA . LEU A 1 381 ? -0.602 -3.269 21.233 1.00 92.62 381 LEU A CA 1
ATOM 2903 C C . LEU A 1 381 ? -1.310 -3.802 19.984 1.00 92.62 381 LEU A C 1
ATOM 2905 O O . LEU A 1 381 ? -1.748 -4.943 19.995 1.00 92.62 381 LEU A O 1
ATOM 2909 N N . ALA A 1 382 ? -1.371 -3.026 18.896 1.00 92.50 382 ALA A N 1
ATOM 2910 C CA . ALA A 1 382 ? -1.969 -3.475 17.635 1.00 92.50 382 ALA A CA 1
ATOM 2911 C C . ALA A 1 382 ? -1.308 -4.769 17.129 1.00 92.50 382 ALA A C 1
ATOM 2913 O O . ALA A 1 382 ? -1.982 -5.734 16.772 1.00 92.50 382 ALA A O 1
ATOM 2914 N N . ARG A 1 383 ? 0.028 -4.831 17.191 1.00 88.25 383 ARG A N 1
ATOM 2915 C CA . ARG A 1 383 ? 0.790 -6.037 16.850 1.00 88.25 383 ARG A CA 1
ATOM 2916 C C . ARG A 1 383 ? 0.483 -7.218 17.779 1.00 88.25 383 ARG A C 1
ATOM 2918 O O . ARG A 1 383 ? 0.440 -8.354 17.316 1.00 88.25 383 ARG A O 1
ATOM 2925 N N . ASP A 1 384 ? 0.306 -6.980 19.077 1.00 89.88 384 ASP A N 1
ATOM 2926 C CA . ASP A 1 384 ? -0.007 -8.033 20.051 1.00 89.88 384 ASP A CA 1
ATOM 2927 C C . ASP A 1 384 ? -1.447 -8.550 19.919 1.00 89.88 384 ASP A C 1
ATOM 2929 O O . ASP A 1 384 ? -1.677 -9.753 20.022 1.00 89.88 384 ASP A O 1
ATOM 2933 N N . LEU A 1 385 ? -2.402 -7.675 19.603 1.00 90.19 385 LEU A N 1
ATOM 2934 C CA . LEU A 1 385 ? -3.785 -8.050 19.297 1.00 90.19 385 LEU A CA 1
ATOM 2935 C C . LEU A 1 385 ? -3.920 -8.771 17.949 1.00 90.19 385 LEU A C 1
ATOM 2937 O O . LEU A 1 385 ? -4.940 -9.399 17.699 1.00 90.19 385 LEU A O 1
ATOM 2941 N N . GLY A 1 386 ? -2.882 -8.747 17.107 1.00 89.06 386 GLY A N 1
ATOM 2942 C CA . GLY A 1 386 ? -2.922 -9.366 15.786 1.00 89.06 386 GLY A CA 1
ATOM 2943 C C . GLY A 1 386 ? -3.735 -8.550 14.785 1.00 89.06 386 GLY A C 1
ATOM 2944 O O . GLY A 1 386 ? -4.413 -9.141 13.956 1.00 89.06 386 GLY A O 1
ATOM 2945 N N . LEU A 1 387 ? -3.640 -7.219 14.871 1.00 91.62 387 LEU A N 1
ATOM 2946 C CA . LEU A 1 387 ? -4.360 -6.231 14.067 1.00 91.62 387 LEU A CA 1
ATOM 2947 C C . LEU A 1 387 ? -3.457 -5.657 12.952 1.00 91.62 387 LEU A C 1
ATOM 2949 O O . LEU A 1 387 ? -2.862 -4.579 13.114 1.00 91.62 387 LEU A O 1
ATOM 2953 N N . PRO A 1 388 ? -3.269 -6.380 11.828 1.00 90.62 388 PRO A N 1
ATOM 2954 C CA . PRO A 1 388 ? -2.287 -6.023 10.810 1.00 90.62 388 PRO A CA 1
ATOM 2955 C C . PRO A 1 388 ? -2.611 -4.720 10.084 1.00 90.62 388 PRO A C 1
ATOM 2957 O O . PRO A 1 388 ? -1.693 -3.950 9.799 1.00 90.62 388 PRO A O 1
ATOM 2960 N N . SER A 1 389 ? -3.888 -4.431 9.825 1.00 90.25 389 SER A N 1
ATOM 2961 C CA . SER A 1 389 ? -4.299 -3.222 9.112 1.00 90.25 389 SER A CA 1
ATOM 2962 C C . SER A 1 389 ? -3.994 -1.967 9.939 1.00 90.25 389 SER A C 1
ATOM 2964 O O . SER A 1 389 ? -3.479 -0.981 9.400 1.00 90.25 389 SER A O 1
ATOM 2966 N N . THR A 1 390 ? -4.210 -2.000 11.263 1.00 92.56 390 THR A N 1
ATOM 2967 C CA . THR A 1 390 ? -3.747 -0.926 12.161 1.00 92.56 390 THR A CA 1
ATOM 2968 C C . THR A 1 390 ? -2.231 -0.854 12.232 1.00 92.56 390 THR A C 1
ATOM 2970 O O . THR A 1 390 ? -1.680 0.241 12.114 1.00 92.56 390 THR A O 1
ATOM 2973 N N . GLN A 1 391 ? -1.540 -1.987 12.385 1.00 90.88 391 GLN A N 1
ATOM 2974 C CA . GLN A 1 391 ? -0.078 -2.010 12.452 1.00 90.88 391 GLN A CA 1
ATOM 2975 C C . GLN A 1 391 ? 0.549 -1.365 11.206 1.00 90.88 391 GLN A C 1
ATOM 2977 O O . GLN A 1 391 ? 1.420 -0.503 11.334 1.00 90.88 391 GLN A O 1
ATOM 2982 N N . LEU A 1 392 ? 0.061 -1.717 10.016 1.00 90.31 392 LEU A N 1
ATOM 2983 C CA . LEU A 1 392 ? 0.542 -1.167 8.755 1.00 90.31 392 LEU A CA 1
ATOM 2984 C C . LEU A 1 392 ? 0.185 0.315 8.596 1.00 90.31 392 LEU A C 1
ATOM 2986 O O . LEU A 1 392 ? 1.018 1.108 8.160 1.00 90.31 392 LEU A O 1
ATOM 2990 N N . TRP A 1 393 ? -1.027 0.721 8.994 1.00 91.81 393 TRP A N 1
ATOM 2991 C CA . TRP A 1 393 ? -1.397 2.137 9.005 1.00 91.81 393 TRP A CA 1
ATOM 2992 C C . TRP A 1 393 ? -0.434 2.946 9.884 1.00 91.81 393 TRP A C 1
ATOM 2994 O O . TRP A 1 393 ? 0.069 3.979 9.444 1.00 91.81 393 TRP A O 1
ATOM 3004 N N . MET A 1 394 ? -0.108 2.449 11.079 1.00 91.25 394 MET A N 1
ATOM 3005 C CA . MET A 1 394 ? 0.865 3.076 11.978 1.00 91.25 394 MET A CA 1
ATOM 3006 C C . MET A 1 394 ? 2.304 3.011 11.426 1.00 91.25 394 MET A C 1
ATOM 3008 O O . MET A 1 394 ? 3.107 3.913 11.643 1.00 91.25 394 MET A O 1
ATOM 3012 N N . ALA A 1 395 ? 2.671 2.005 10.637 1.00 89.81 395 ALA A N 1
ATOM 3013 C CA . ALA A 1 395 ? 3.994 1.976 10.006 1.00 89.81 395 ALA A CA 1
ATOM 3014 C C . ALA A 1 395 ? 4.244 3.191 9.085 1.00 89.81 395 ALA A C 1
ATOM 3016 O O . ALA A 1 395 ? 5.386 3.627 8.924 1.00 89.81 395 ALA A O 1
ATOM 3017 N N . TYR A 1 396 ? 3.174 3.755 8.516 1.00 89.81 396 TYR A N 1
ATOM 3018 C CA . TYR A 1 396 ? 3.245 4.818 7.510 1.00 89.81 396 TYR A CA 1
ATOM 3019 C C . TYR A 1 396 ? 2.636 6.153 7.935 1.00 89.81 396 TYR A C 1
ATOM 3021 O O . TYR A 1 396 ? 2.761 7.139 7.210 1.00 89.81 396 TYR A O 1
ATOM 3029 N N . ASN A 1 397 ? 1.987 6.210 9.096 1.00 91.12 397 ASN A N 1
ATOM 3030 C CA . ASN A 1 397 ? 1.318 7.406 9.587 1.00 91.12 397 ASN A CA 1
ATOM 3031 C C . ASN A 1 397 ? 1.676 7.603 11.054 1.00 91.12 397 ASN A C 1
ATOM 3033 O O . ASN A 1 397 ? 1.125 6.905 11.894 1.00 91.12 397 ASN A O 1
ATOM 3037 N N . ALA A 1 398 ? 2.504 8.598 11.373 1.00 90.69 398 ALA A N 1
ATOM 3038 C CA . ALA A 1 398 ? 2.870 8.913 12.755 1.00 90.69 398 ALA A CA 1
ATOM 3039 C C . ALA A 1 398 ? 2.568 10.378 13.110 1.00 90.69 398 ALA A C 1
ATOM 3041 O O . ALA A 1 398 ? 2.611 11.243 12.230 1.00 90.69 398 ALA A O 1
ATOM 3042 N N . PRO A 1 399 ? 2.282 10.701 14.382 1.00 88.81 399 PRO A N 1
ATOM 3043 C CA . PRO A 1 399 ? 2.254 12.084 14.839 1.00 88.81 399 PRO A CA 1
ATOM 3044 C C . PRO A 1 399 ? 3.664 12.692 14.802 1.00 88.81 399 PRO A C 1
ATOM 3046 O O . PRO A 1 399 ? 4.676 11.985 14.798 1.00 88.81 399 PRO A O 1
ATOM 3049 N N . SER A 1 400 ? 3.742 14.024 14.782 1.00 84.12 400 SER A N 1
ATOM 3050 C CA . SER A 1 400 ? 5.030 14.729 14.778 1.00 84.12 400 SER A CA 1
ATOM 3051 C C . SER A 1 400 ? 5.897 14.307 15.971 1.00 84.12 400 SER A C 1
ATOM 3053 O O . SER A 1 400 ? 5.436 14.301 17.111 1.00 84.12 400 SER A O 1
ATOM 3055 N N . GLY A 1 401 ? 7.153 13.943 15.707 1.00 77.38 401 GLY A N 1
ATOM 3056 C CA . GLY A 1 401 ? 8.108 13.500 16.728 1.00 77.38 401 GLY A CA 1
ATOM 3057 C C . GLY A 1 401 ? 8.008 12.022 17.122 1.00 77.38 401 GLY A C 1
ATOM 3058 O O . GLY A 1 401 ? 8.931 11.518 17.761 1.00 77.38 401 GLY A O 1
ATOM 3059 N N . ALA A 1 402 ? 6.963 11.300 16.708 1.00 82.12 402 ALA A N 1
ATOM 3060 C CA . ALA A 1 402 ? 6.901 9.853 16.879 1.00 82.12 402 ALA A CA 1
ATOM 3061 C C . ALA A 1 402 ? 7.619 9.127 15.734 1.00 82.12 402 ALA A C 1
ATOM 3063 O O . ALA A 1 402 ? 7.645 9.584 14.590 1.00 82.12 402 ALA A O 1
ATOM 3064 N N . ARG A 1 403 ? 8.195 7.966 16.047 1.00 73.12 403 ARG A N 1
ATOM 3065 C CA . ARG A 1 403 ? 8.784 7.055 15.064 1.00 73.12 403 ARG A CA 1
ATOM 3066 C C . ARG A 1 403 ? 8.098 5.700 15.191 1.00 73.12 403 ARG A C 1
ATOM 3068 O O . ARG A 1 403 ? 8.090 5.160 16.299 1.00 73.12 403 ARG A O 1
ATOM 3075 N N . PRO A 1 404 ? 7.489 5.172 14.119 1.00 75.25 404 PRO A N 1
ATOM 3076 C CA . PRO A 1 404 ? 6.989 3.813 14.143 1.00 75.25 404 PRO A CA 1
ATOM 3077 C C . PRO A 1 404 ? 8.156 2.841 14.173 1.00 75.25 404 PRO A C 1
ATOM 3079 O O . PRO A 1 404 ? 9.286 3.175 13.812 1.00 75.25 404 PRO A O 1
ATOM 3082 N N . ASP A 1 405 ? 7.846 1.626 14.585 1.00 75.44 405 ASP A N 1
ATOM 3083 C CA . ASP A 1 405 ? 8.795 0.539 14.506 1.00 75.44 405 ASP A CA 1
ATOM 3084 C C . ASP A 1 405 ? 8.967 0.071 13.054 1.00 75.44 405 ASP A C 1
ATOM 3086 O O . ASP A 1 405 ? 7.985 -0.022 12.317 1.00 75.44 405 ASP A O 1
ATOM 3090 N N . GLU A 1 4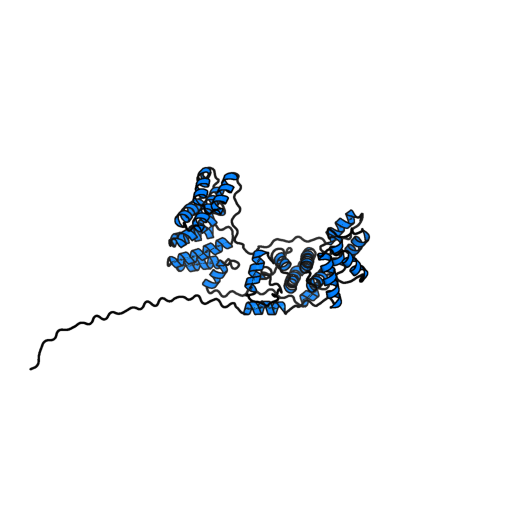06 ? 10.186 -0.262 12.631 1.00 73.62 406 GLU A N 1
ATOM 3091 C CA . GLU A 1 406 ? 10.429 -0.777 11.275 1.00 73.62 406 GLU A CA 1
ATOM 3092 C C . GLU A 1 406 ? 9.703 -2.110 11.058 1.00 73.62 406 GLU A C 1
ATOM 3094 O O . GLU A 1 406 ? 9.110 -2.333 10.001 1.00 73.62 406 GLU A O 1
ATOM 3099 N N . ALA A 1 407 ? 9.630 -2.949 12.100 1.00 75.38 407 ALA A N 1
ATOM 3100 C CA . ALA A 1 407 ? 8.883 -4.205 12.056 1.00 75.38 407 ALA A CA 1
ATOM 3101 C C . ALA A 1 407 ? 7.367 -3.994 11.874 1.00 75.38 407 ALA A C 1
ATOM 3103 O O . ALA A 1 407 ? 6.656 -4.923 11.492 1.00 75.38 407 ALA A O 1
ATOM 3104 N N . ALA A 1 408 ? 6.847 -2.779 12.107 1.00 79.88 408 ALA A N 1
ATOM 3105 C CA . ALA A 1 408 ? 5.443 -2.468 11.852 1.00 79.88 408 ALA A CA 1
ATOM 3106 C C . ALA A 1 408 ? 5.078 -2.615 10.361 1.00 79.88 408 ALA A C 1
ATOM 3108 O O . ALA A 1 408 ? 3.931 -2.914 10.044 1.00 79.88 408 ALA A O 1
ATOM 3109 N N . ARG A 1 409 ? 6.055 -2.476 9.452 1.00 83.00 409 ARG A N 1
ATOM 3110 C CA . ARG A 1 409 ? 5.865 -2.601 7.995 1.00 83.00 409 ARG A CA 1
ATOM 3111 C C . ARG A 1 409 ? 5.566 -4.024 7.530 1.00 83.00 409 ARG A C 1
ATOM 3113 O O . ARG A 1 409 ? 5.013 -4.196 6.448 1.00 83.00 409 ARG A O 1
ATOM 3120 N N . PHE A 1 410 ? 5.891 -5.023 8.351 1.00 84.50 410 PHE A N 1
ATOM 3121 C CA . PHE A 1 410 ? 5.691 -6.437 8.044 1.00 84.50 410 PHE A CA 1
ATOM 3122 C C . PHE A 1 410 ? 4.864 -7.108 9.154 1.00 84.50 410 PHE A C 1
ATOM 3124 O O . PHE A 1 410 ? 5.418 -7.812 10.004 1.00 84.50 410 PHE A O 1
ATOM 3131 N N . PRO A 1 411 ? 3.539 -6.856 9.203 1.00 84.50 411 PRO A N 1
ATOM 3132 C CA . PRO A 1 411 ? 2.663 -7.480 10.180 1.00 84.50 411 PRO A CA 1
ATOM 3133 C C . PRO A 1 411 ? 2.707 -9.004 10.150 1.00 84.50 411 PRO A C 1
ATOM 3135 O O . PRO A 1 411 ? 2.846 -9.633 9.104 1.00 84.50 411 PRO A O 1
ATOM 3138 N N . ALA A 1 412 ? 2.538 -9.582 11.334 1.00 80.19 412 ALA A N 1
ATOM 3139 C CA . ALA A 1 412 ? 2.490 -11.017 11.552 1.00 80.19 412 ALA A CA 1
ATOM 3140 C C . ALA A 1 412 ? 1.221 -11.350 12.346 1.00 80.19 412 ALA A C 1
ATOM 3142 O O . ALA A 1 412 ? 1.280 -11.428 13.580 1.00 80.19 412 ALA A O 1
ATOM 3143 N N . PRO A 1 413 ? 0.064 -11.472 11.669 1.00 80.50 413 PRO A N 1
ATOM 3144 C CA . PRO A 1 413 ? -1.200 -11.777 12.325 1.00 80.50 413 PRO A CA 1
ATOM 3145 C C . PRO A 1 413 ? -1.139 -13.093 13.100 1.00 80.50 413 PRO A C 1
ATOM 3147 O O . PRO A 1 413 ? -0.384 -14.007 12.764 1.00 80.50 413 PRO A O 1
ATOM 3150 N N . LYS A 1 414 ? -2.018 -13.241 14.093 1.00 79.94 414 LYS A N 1
ATOM 3151 C CA . LYS A 1 414 ? -2.171 -14.486 14.866 1.00 79.94 414 LYS A CA 1
ATOM 3152 C C . LYS A 1 414 ? -3.021 -15.542 14.142 1.00 79.94 414 LYS A C 1
ATOM 3154 O O . LYS A 1 414 ? -3.559 -16.453 14.770 1.00 79.94 414 LYS A O 1
ATOM 3159 N N . TRP A 1 415 ? -3.154 -15.429 12.821 1.00 79.56 415 TRP A N 1
ATOM 3160 C CA . TRP A 1 415 ? -3.955 -16.340 12.013 1.00 79.56 415 TRP A CA 1
ATOM 3161 C C . TRP A 1 415 ? -3.372 -17.744 12.048 1.00 79.56 415 TRP A C 1
ATOM 3163 O O . TRP A 1 415 ? -2.165 -17.941 11.926 1.00 79.56 415 TRP A O 1
ATOM 3173 N N . THR A 1 416 ? -4.245 -18.734 12.185 1.00 80.62 416 THR A N 1
ATOM 3174 C CA . THR A 1 416 ? -3.873 -20.140 12.062 1.00 80.62 416 THR A CA 1
ATOM 3175 C C . THR A 1 416 ? -4.886 -20.834 11.158 1.00 80.62 416 THR A C 1
ATOM 3177 O O . THR A 1 416 ? -6.087 -20.750 11.417 1.00 80.62 416 THR A O 1
ATOM 3180 N N . PRO A 1 417 ? -4.445 -21.502 10.076 1.00 81.81 417 PRO A N 1
ATOM 3181 C CA . PRO A 1 417 ? -5.361 -22.280 9.255 1.00 81.81 417 PRO A CA 1
ATOM 3182 C C . PRO A 1 417 ? -6.023 -23.381 10.091 1.00 81.81 417 PRO A C 1
ATOM 3184 O O . PRO A 1 417 ? -5.346 -24.047 10.875 1.00 81.81 417 PRO A O 1
ATOM 3187 N N . THR A 1 418 ? -7.316 -23.638 9.880 1.00 83.06 418 THR A N 1
ATOM 3188 C CA . THR A 1 418 ? -8.081 -24.652 10.634 1.00 83.06 418 THR A CA 1
ATOM 3189 C C . THR A 1 418 ? -7.465 -26.050 10.535 1.00 83.06 418 THR A C 1
ATOM 3191 O O . THR A 1 418 ? -7.499 -26.821 11.488 1.00 83.06 418 THR A O 1
ATOM 3194 N N . THR A 1 419 ? -6.857 -26.378 9.392 1.00 84.81 419 THR A N 1
ATOM 3195 C CA . THR A 1 419 ? -6.179 -27.665 9.163 1.00 84.81 419 THR A CA 1
ATOM 3196 C C . THR A 1 419 ? -4.712 -27.676 9.604 1.00 84.81 419 THR A C 1
ATOM 3198 O O . THR A 1 419 ? -3.987 -28.616 9.285 1.00 84.81 419 THR A O 1
ATOM 3201 N N . GLY A 1 420 ? -4.242 -26.616 10.264 1.00 82.62 420 GLY A N 1
ATOM 3202 C CA . GLY A 1 420 ? -2.828 -26.382 10.532 1.00 82.62 420 GLY A CA 1
ATOM 3203 C C . GLY A 1 420 ? -2.041 -25.903 9.306 1.00 82.62 420 GLY A C 1
ATOM 3204 O O . GLY A 1 420 ? -2.544 -25.828 8.182 1.00 82.62 420 GLY A O 1
ATOM 3205 N N . TRP A 1 421 ? -0.778 -25.556 9.545 1.00 82.19 421 TRP A N 1
ATOM 3206 C CA . TRP A 1 421 ? 0.129 -25.005 8.538 1.00 82.19 421 TRP A CA 1
ATOM 3207 C C . TRP A 1 421 ? 0.617 -26.072 7.552 1.00 82.19 421 TRP A C 1
ATOM 3209 O O . TRP A 1 421 ? 1.221 -27.062 7.959 1.00 82.19 421 TRP A O 1
ATOM 3219 N N . LYS A 1 422 ? 0.392 -25.835 6.254 1.00 86.25 422 LYS A N 1
ATOM 3220 C CA . LYS A 1 422 ? 0.935 -26.643 5.139 1.00 86.25 422 LYS A CA 1
ATOM 3221 C C . LYS A 1 422 ? 1.996 -25.910 4.312 1.00 86.25 422 LYS A C 1
ATOM 3223 O O . LYS A 1 422 ? 2.719 -26.537 3.550 1.00 86.25 422 LYS A O 1
ATOM 3228 N N . VAL A 1 423 ? 2.056 -24.590 4.455 1.00 85.19 423 VAL A N 1
ATOM 3229 C CA . VAL A 1 423 ? 2.985 -23.673 3.787 1.00 85.19 423 VAL A CA 1
ATOM 3230 C C . VAL A 1 423 ? 3.669 -22.854 4.880 1.00 85.19 423 VAL A C 1
ATOM 3232 O O . VAL A 1 423 ? 3.091 -22.677 5.956 1.00 85.19 423 VAL A O 1
ATOM 3235 N N . ASP A 1 424 ? 4.888 -22.383 4.622 1.00 83.44 424 ASP A N 1
ATOM 3236 C CA . ASP A 1 424 ? 5.593 -21.477 5.530 1.00 83.44 424 ASP A CA 1
ATOM 3237 C C . ASP A 1 424 ? 4.727 -20.226 5.817 1.00 83.44 424 ASP A C 1
ATOM 3239 O O . ASP A 1 424 ? 4.303 -19.555 4.867 1.00 83.44 424 ASP A O 1
ATOM 3243 N N . PRO A 1 425 ? 4.446 -19.894 7.094 1.00 83.44 425 PRO A N 1
ATOM 3244 C CA . PRO A 1 425 ? 3.700 -18.697 7.463 1.00 83.44 425 PRO A CA 1
ATOM 3245 C C . PRO A 1 425 ? 4.275 -17.407 6.876 1.00 83.44 425 PRO A C 1
ATOM 3247 O O . PRO A 1 425 ? 3.504 -16.527 6.498 1.00 83.44 425 PRO A O 1
ATOM 3250 N N . ALA A 1 426 ? 5.603 -17.302 6.744 1.00 84.31 426 ALA A N 1
ATOM 3251 C CA . ALA A 1 426 ? 6.245 -16.129 6.158 1.00 84.31 426 ALA A CA 1
ATOM 3252 C C . ALA A 1 426 ? 5.764 -15.889 4.721 1.00 84.31 426 ALA A C 1
ATOM 3254 O O . ALA A 1 426 ? 5.462 -14.756 4.349 1.00 84.31 426 ALA A O 1
ATOM 3255 N N . LEU A 1 427 ? 5.633 -16.960 3.930 1.00 87.00 427 LEU A N 1
ATOM 3256 C CA . LEU A 1 427 ? 5.159 -16.874 2.551 1.00 87.00 427 LEU A CA 1
ATOM 3257 C C . LEU A 1 427 ? 3.679 -16.479 2.491 1.00 87.00 427 LEU A C 1
ATOM 3259 O O . LEU A 1 427 ? 3.304 -15.641 1.672 1.00 87.00 427 LEU A O 1
ATOM 3263 N N . LEU A 1 428 ? 2.845 -17.039 3.374 1.00 87.38 428 LEU A N 1
ATOM 3264 C CA . LEU A 1 428 ? 1.425 -16.685 3.447 1.00 87.38 428 LEU A CA 1
ATOM 3265 C C . LEU A 1 428 ? 1.233 -15.202 3.797 1.00 87.38 428 LEU A C 1
ATOM 3267 O O . LEU A 1 428 ? 0.438 -14.512 3.158 1.00 87.38 428 LEU A O 1
ATOM 3271 N N . PHE A 1 429 ? 1.958 -14.706 4.800 1.00 86.62 429 PHE A N 1
ATOM 3272 C CA . PHE A 1 429 ? 1.856 -13.313 5.230 1.00 86.62 429 PHE A CA 1
ATOM 3273 C C . PHE A 1 429 ? 2.429 -12.347 4.195 1.00 86.62 429 PHE A C 1
ATOM 3275 O O . PHE A 1 429 ? 1.812 -11.317 3.942 1.00 86.62 429 PHE A O 1
ATOM 3282 N N . ALA A 1 430 ? 3.537 -12.694 3.533 1.00 87.00 430 ALA A N 1
ATOM 3283 C CA . ALA A 1 430 ? 4.059 -11.904 2.420 1.00 87.00 430 ALA A CA 1
ATOM 3284 C C . ALA A 1 430 ? 3.044 -11.803 1.268 1.00 87.00 430 ALA A C 1
ATOM 3286 O O . ALA A 1 430 ? 2.833 -10.720 0.726 1.00 87.00 430 ALA A O 1
ATOM 3287 N N . HIS A 1 431 ? 2.369 -12.907 0.931 1.00 88.56 431 HIS A N 1
ATOM 3288 C CA . HIS A 1 431 ? 1.315 -12.902 -0.083 1.00 88.56 431 HIS A CA 1
ATOM 3289 C C . HIS A 1 431 ? 0.109 -12.053 0.349 1.00 88.56 431 HIS A C 1
ATOM 3291 O O . HIS A 1 431 ? -0.341 -11.205 -0.411 1.00 88.56 431 HIS A O 1
ATOM 3297 N N . SER A 1 432 ? -0.354 -12.198 1.594 1.00 88.62 432 SER A N 1
ATOM 3298 C CA . SER A 1 432 ? -1.475 -11.409 2.138 1.00 88.62 432 SER A CA 1
ATOM 3299 C C . SER A 1 432 ? -1.169 -9.903 2.156 1.00 88.62 432 SER A C 1
ATOM 3301 O O . SER A 1 432 ? -2.007 -9.079 1.789 1.00 88.62 432 SER A O 1
ATOM 3303 N N . LEU A 1 433 ? 0.064 -9.531 2.519 1.00 87.50 433 LEU A N 1
ATOM 3304 C CA . LEU A 1 433 ? 0.533 -8.147 2.468 1.00 87.50 433 LEU A CA 1
ATOM 3305 C C . LEU A 1 433 ? 0.516 -7.595 1.034 1.00 87.50 433 LEU A C 1
ATOM 3307 O O . LEU A 1 433 ? 0.144 -6.442 0.831 1.00 87.50 433 LEU A O 1
ATOM 3311 N N . GLN A 1 434 ? 0.908 -8.404 0.047 1.00 85.88 434 GLN A N 1
ATOM 3312 C CA . GLN A 1 434 ? 0.975 -7.984 -1.352 1.00 85.88 434 GLN A CA 1
ATOM 3313 C C . GLN A 1 434 ? -0.408 -7.853 -2.008 1.00 85.88 434 GLN A C 1
ATOM 3315 O O . GLN A 1 434 ? -0.623 -6.899 -2.755 1.00 85.88 434 GLN A O 1
ATOM 3320 N N . GLU A 1 435 ? -1.324 -8.788 -1.745 1.00 88.31 435 GLU A N 1
ATOM 3321 C CA . GLU A 1 435 ? -2.634 -8.839 -2.410 1.00 88.31 435 GLU A CA 1
ATOM 3322 C C . GLU A 1 435 ? -3.633 -7.829 -1.835 1.00 88.31 435 GLU A C 1
ATOM 3324 O O . GLU A 1 435 ? -4.338 -7.157 -2.588 1.00 88.31 435 GLU A O 1
ATOM 3329 N N . SER A 1 436 ? -3.692 -7.687 -0.507 1.00 87.00 436 SER A N 1
ATOM 3330 C CA . SER A 1 436 ? -4.715 -6.861 0.152 1.00 87.00 436 SER A CA 1
ATOM 3331 C C . SER A 1 436 ? -4.157 -5.869 1.174 1.00 87.00 436 SER A C 1
ATOM 3333 O O . SER A 1 436 ? -4.823 -4.892 1.511 1.00 87.00 436 SER A O 1
ATOM 3335 N N . ASN A 1 437 ? -2.886 -6.020 1.563 1.00 84.94 437 ASN A N 1
ATOM 3336 C CA . ASN A 1 437 ? -2.306 -5.402 2.758 1.00 84.94 437 ASN A CA 1
ATOM 3337 C C . ASN A 1 437 ? -2.952 -5.917 4.058 1.00 84.94 437 ASN A C 1
ATOM 3339 O O . ASN A 1 437 ? -3.117 -5.142 5.006 1.00 84.94 437 ASN A O 1
ATOM 3343 N N . PHE A 1 438 ? -3.239 -7.229 4.083 1.00 85.25 438 PHE A N 1
ATOM 3344 C CA . PHE A 1 438 ? -4.137 -7.905 5.036 1.00 85.25 438 PHE A CA 1
ATOM 3345 C C . PHE A 1 438 ? -5.579 -7.408 4.914 1.00 85.25 438 PHE A C 1
ATOM 3347 O O . PHE A 1 438 ? -6.317 -7.453 5.918 1.00 85.25 438 PHE A O 1
#

Radius of gyration: 32.02 Å; Cα contacts (8 Å, |Δi|>4): 583; chains: 1; bounding box: 112×87×71 Å

Nearest PDB structures (foldseek):
  8gl8-assembly1_I  TM=3.438E-01  e=2.547E-01  Flavobacterium johnsoniae
  5vbg-assembly1_A  TM=3.815E-01  e=3.093E+00  Haemophilus influenzae Rd KW20
  5vat-assembly1_A  TM=3.361E-01  e=2.113E+00  Haemophilus influenzae Rd KW20
  5vat-assembly2_B  TM=3.502E-01  e=2.724E+00  Haemophilus influenzae Rd KW20
  6dcj-assembly1_A  TM=3.642E-01  e=3.987E+00  Haemophilus influenzae Rd KW20

Solvent-accessible surface area (backbone atoms only — not comparable to full-atom values): 24389 Å² total; per-residue (Å²): 136,81,90,85,88,88,86,84,86,81,80,85,82,82,80,80,80,80,79,78,76,80,76,78,71,79,73,75,79,72,79,60,62,65,57,55,51,50,54,52,57,50,59,74,53,71,55,74,77,88,81,63,53,75,66,53,41,56,52,49,42,54,43,53,51,26,56,76,69,64,37,58,69,59,41,51,53,50,48,69,76,46,87,74,60,95,59,46,58,56,54,51,51,53,48,60,66,40,89,87,44,75,85,70,58,43,67,66,48,53,54,40,40,73,76,39,42,82,44,70,59,29,66,60,49,49,56,51,27,47,77,56,68,47,91,75,77,80,85,60,75,66,69,56,73,63,44,82,47,84,70,82,77,65,89,68,78,70,81,83,76,82,85,74,48,68,55,66,73,58,54,51,51,31,51,52,25,49,74,67,75,29,37,66,62,22,45,57,59,44,67,76,47,50,89,65,34,46,51,44,45,40,3,42,54,33,21,55,40,15,44,41,24,44,74,73,66,38,29,70,59,7,24,55,37,4,52,62,4,42,72,34,37,68,63,33,23,18,56,4,21,41,45,21,11,55,22,24,46,74,74,62,42,25,65,62,9,21,53,24,10,49,52,11,29,77,46,40,87,45,65,42,54,24,14,41,20,21,33,50,20,19,53,20,24,53,74,60,72,36,64,78,54,20,59,53,24,25,61,57,3,35,70,38,58,90,33,72,39,4,42,53,23,31,55,75,68,67,53,77,77,72,73,72,82,73,63,74,73,51,38,61,68,47,43,70,76,40,63,83,41,65,53,53,49,48,23,52,48,29,44,76,50,67,40,48,71,60,17,35,49,30,47,54,39,43,61,31,56,46,64,64,83,49,45,58,51,48,46,24,43,29,50,62,74,36,36,37,54,41,18,40,49,40,37,31,42,32,42,83,93,51,72,60,51,78,62,28,69,63,56,70,55,64,78,70,58,94,89,51,84,88,63,62,60,69,60,54,43,54,48,37,46,71,77,70,49,98

Sequence (438 aa):
MASTKRFGATKFLALALTSSAAVLSAVPAQANSAAVDYFRGRAARTAVPTLLSADDRGYYKSLFSAIEQEDWTKVQAMFAQRSDGPLHTVARAQYMLAATSPRAELAPITEVLARGPDMPWAEQLGRLALKRGASELPDLPQAQRFVSLPNVSKRIRPRSISDGTMPASVADAIQDRIKFDDPVGARTLLDGVDATLSSDARAEWRQKIGWAFYIENDDATARAIALTAAEGTGPWVSEAYWTAGLASFRLGDCIAAADAFEKSAGSAHNDELASAAHYWASRAWTRCRKPEKVSTALRSASRFRDTLYGMMAVEALGMRESQPSAAPDFSQNDWQSLRDVPNIRTAVQLAEIGEDGLADEVLRHQARIGNPGQYAPLSRLARDLGLPSTQLWMAYNAPSGARPDEAARFPAPKWTPTTGWKVDPALLFAHSLQESNF

Secondary structure (DSSP, 8-state):
--------------------------------HHHHHHHHHHHT---PPP-S-HHHHHHHHHHHHHHHTT-HHHHHHHHHH-S--TTHHHHHHHHHHSTTSPPPPHHHHHHHHHH-TTSTTHHHHHHHHHTTT-S--PPPPPPPPEEEPPPPP---PPPPP-SS-S-HHHHHHHHHHHHTT-HHHHHHHHHTTGGGS-HHHHHHHHHHHHHHHHHTT-HHHHHHHHHHHTTS-STHHHHHHHHHHHHHHHHT-HHHHHHHHHHHHHH-SSHHHHHHHHHHHHHHHHHTT-HHHHHHHHHHHTT-TTSHHHHHHHHHTT---------PPP-HHHHHHHTTSHHHHHHHHHHHHT-HHHHHHHHHHHHHHS-GGGHHHHHHHHHHHT-HHHHHHHHHEEETT----GGGGS-------TT--SS-HHHHHHHHHHHT--

pLDDT: mean 87.9, std 16.69, range [29.25, 98.81]

Foldseek 3Di:
DDDDDDDDDDDDDDDDDPPPPPPPPPDPPDDPVVLVVVLVVLLPDFLDDDDDDPVRLVLVLVLVVCLVVVVQVVNVVSCVVPVDDLCPLVSLLSQQPDPPHDHDALVSLQVSCVVCLLFLCNVVSVVSNVVRPDPDGPDHFAFFAWDFDDAQFDPDDDDADDPPQDDPVLVVVLVVCLVVLNLVVSVVSCVVRVVSDALQNLLVSLLSSLVSCVVVVVLVSSLVSLVSSLSGDDQSNLSSLVSNLSSCVVVLVLVSNLVSLVVSLVRHPTLQRVLVSLLSSLVSCVSVVNNVSNLVSLVRSCVSVSYPSNVVSCVVVVNDPPDQPDQDAQHNVLCVVPVVPSLLSNLSNCLSSVVLVSSLSSLLSCQRRDDLVNLSNSLNSCLSSQNLVSLCVSCTIGHPPDHYDPCSSQHSGSDAPPVGDPDRSSVVSVVCCVPPND

Mean predicted aligned error: 9.31 Å